Protein AF-W2NB61-F1 (afdb_monomer)

Secondary structure (DSSP, 8-state):
-EE-TTS-EEE-SEETTEETTT--TTHHHHHHHHHHHHHHHHHHHHHHHH-------PPPPP--GGGS-EE-GGG-STT--EEEEEE-SSEEEEEETT-PEEEEETT----TT------S-EES-S----SS-SS-TTGGGEEEEEEEE-SS-EEEEEEEEHHHHHHHHHHHHHHHHTTTT-SS--SEEEEETTEEEEE-HHHHHHH-HHHHHHHHHHHHHHHHHHTTSSPPPSSEEEE-TTS-HHHHHHHHHHHHHS-------TTHHHHHHHHHHHHHHTT-HHHHHHHHHHHHHHHHHTT-HHHHHHHTTS--THHHHHHHHTTS----HHHHHHHHTT--TT--EEEEETTEEEEE-HHHHHHH-HHHHHHHHHHHHHHHHH-----EEEEE-S-HHHHHHHHHHHHH---GGGG--S-TT-HHHHHHHHHHHHHHHHHTT-HHHHHHHHHHPPP-TTTHHHHHHHHHHTT-HHHHHHHHHHHHHSHHHHHH-HHHHHHHHHH-HHHHHHHHHHHHHHHHHHHHHHHHHHHHHHHHHHHHHHHHHHHHHHHHH----HHHHHHHHHHHHHHHHHHHS---S-SSHHHHHHHHHHHHHHHHHTT--

Mean predicted aligned error: 14.13 Å

Sequence (609 aa):
MGLSVDGQVWTWGACGGAVLGHGLYGSQKNALLAETILQRHQRLLSQRKKSSMASSSCPRLPQLKWMTPQRIPCFATPDMRICWVSAGAQHAAAISDTGDLYMWGEGYADDSDSLVLSSLPKLVNSGQVGTNAGASADIGTHSVEHVVCGGRQTIALTSGSFLARSMAKLHRDSIAQEEKNGIASADLILVVSGQRLPAHKLLLAQRSPVLRELILNEEQQQQHRLAATESVSETMELLLPTLRVDVARLVLEFIYTDSFALEVSKSSYYLIHDVLRAAKLYKLPSLVLLCRERLFSSSSLFGASKIAEDEMSDSNSEDDDEMETLSGSTRTLNDDMKFALSDEVWADIVLIAEGRSIPVHRCMLIARSEYFRAVLAFHRLAESANNERKMAVVNVEDSYAAIVRVLRFIYYDQVALQQLKRNEETDADVSDQLLEDLVAADKYGLERMKRLCEHAIALNTANCLEVLIVAELVHAAHLKQVAMRYIQTNLSDVTARREEFQRFQEDFPQLLEELYTSLRDASRDEYLLREWHTEVGTSLAAQREEQELQWGKKSDTATFPWVPLSLTVAFGTMYLSMMHAQEHEFSAVPATNLVAIAAIGGAIMMGYL

Structure (mmCIF, N/CA/C/O backbone):
data_AF-W2NB61-F1
#
_entry.id   AF-W2NB61-F1
#
loop_
_atom_site.group_PDB
_atom_site.id
_atom_site.type_symbol
_atom_site.label_atom_id
_atom_site.label_alt_id
_atom_site.label_comp_id
_atom_site.label_asym_id
_atom_site.label_entity_id
_atom_site.label_seq_id
_atom_site.pdbx_PDB_ins_code
_atom_site.Cartn_x
_atom_site.Cartn_y
_atom_site.Cartn_z
_atom_site.occupancy
_atom_site.B_iso_or_equiv
_atom_site.auth_seq_id
_atom_site.auth_comp_id
_atom_site.auth_asym_id
_atom_site.auth_atom_id
_atom_site.pdbx_PDB_model_num
ATOM 1 N N . MET A 1 1 ? -13.367 -11.275 15.649 1.00 84.62 1 MET A N 1
ATOM 2 C CA . MET A 1 1 ? -13.174 -10.603 14.347 1.00 84.62 1 MET A CA 1
ATOM 3 C C . MET A 1 1 ? -13.560 -11.574 13.252 1.00 84.62 1 MET A C 1
ATOM 5 O O . MET A 1 1 ? -13.334 -12.764 13.425 1.00 84.62 1 MET A O 1
ATOM 9 N N . GLY A 1 2 ? -14.135 -11.084 12.163 1.00 87.44 2 GLY A N 1
ATOM 10 C CA . GLY A 1 2 ? -14.436 -11.853 10.963 1.00 87.44 2 GLY A CA 1
ATOM 11 C C . GLY A 1 2 ? -13.931 -11.107 9.734 1.00 87.44 2 GLY A C 1
ATOM 12 O O . GLY A 1 2 ? -13.981 -9.880 9.700 1.00 87.44 2 GLY A O 1
ATOM 13 N N . LEU A 1 3 ? -13.440 -11.852 8.750 1.00 92.25 3 LEU A N 1
ATOM 14 C CA . LEU A 1 3 ? -13.051 -11.334 7.445 1.00 92.25 3 LEU A CA 1
ATOM 15 C C . LEU A 1 3 ? -14.032 -11.875 6.409 1.00 92.25 3 LEU A C 1
ATOM 17 O O . LEU A 1 3 ? -14.249 -13.084 6.330 1.00 92.25 3 LEU A O 1
ATOM 21 N N . SER A 1 4 ? -14.647 -10.978 5.652 1.00 90.88 4 SER A N 1
ATOM 22 C CA . SER A 1 4 ? -15.539 -11.336 4.555 1.00 90.88 4 SER A CA 1
ATOM 23 C C . SER A 1 4 ? -14.752 -11.530 3.250 1.00 90.88 4 SER A C 1
ATOM 25 O O . SER A 1 4 ? -13.624 -11.062 3.113 1.00 90.88 4 SER A O 1
ATOM 27 N N . VAL A 1 5 ? -15.332 -12.246 2.281 1.00 88.62 5 VAL A N 1
ATOM 28 C CA . VAL A 1 5 ? -14.679 -12.603 1.000 1.00 88.62 5 VAL A CA 1
ATOM 29 C C . VAL A 1 5 ? -14.356 -11.364 0.151 1.00 88.62 5 VAL A C 1
ATOM 31 O O . VAL A 1 5 ? -13.347 -11.325 -0.560 1.00 88.62 5 VAL A O 1
ATOM 34 N N . ASP A 1 6 ? -15.181 -10.327 0.277 1.00 87.50 6 ASP A N 1
ATOM 35 C CA . ASP A 1 6 ? -14.989 -8.989 -0.294 1.00 87.50 6 ASP A CA 1
ATOM 36 C C . ASP A 1 6 ? -13.884 -8.176 0.411 1.00 87.50 6 ASP A C 1
ATOM 38 O O . ASP A 1 6 ? -13.593 -7.058 0.005 1.00 87.50 6 ASP A O 1
ATOM 42 N N . GLY A 1 7 ? -13.230 -8.738 1.432 1.00 88.69 7 GLY A N 1
ATOM 43 C CA . GLY A 1 7 ? -12.135 -8.114 2.176 1.00 88.69 7 GLY A CA 1
ATOM 44 C C . GLY A 1 7 ? -12.583 -7.125 3.248 1.00 88.69 7 GLY A C 1
ATOM 45 O O . GLY A 1 7 ? -11.777 -6.329 3.725 1.00 88.69 7 GLY A O 1
ATOM 46 N N . GLN A 1 8 ? -13.856 -7.173 3.644 1.00 89.94 8 GLN A N 1
ATOM 47 C CA . GLN A 1 8 ? -14.393 -6.345 4.719 1.00 89.94 8 GLN A CA 1
ATOM 48 C C . GLN A 1 8 ? -14.149 -6.974 6.092 1.00 89.94 8 GLN A C 1
ATOM 50 O O . GLN A 1 8 ? -14.420 -8.160 6.309 1.00 89.94 8 GLN A O 1
ATOM 55 N N . VAL A 1 9 ? -13.675 -6.164 7.043 1.00 89.81 9 VAL A N 1
ATOM 56 C CA . VAL A 1 9 ? -13.394 -6.608 8.414 1.00 89.81 9 VAL A CA 1
ATOM 57 C C . VAL A 1 9 ? -14.554 -6.264 9.331 1.00 89.81 9 VAL A C 1
ATOM 59 O O . VAL A 1 9 ? -14.948 -5.106 9.471 1.00 89.81 9 VAL A O 1
ATOM 62 N N . TRP A 1 10 ? -15.059 -7.294 9.997 1.00 87.81 10 TRP A N 1
ATOM 63 C CA . TRP A 1 10 ? -16.126 -7.206 10.977 1.00 87.81 10 TRP A CA 1
ATOM 64 C C . TRP A 1 10 ? -15.586 -7.477 12.372 1.00 87.81 10 TRP A C 1
ATOM 66 O O . TRP A 1 10 ? -14.897 -8.474 12.619 1.00 87.81 10 TRP A O 1
ATOM 76 N N . THR A 1 11 ? -15.926 -6.622 13.321 1.00 83.56 11 THR A N 1
ATOM 77 C CA . THR A 1 11 ? -15.504 -6.756 14.709 1.00 83.56 11 THR A CA 1
ATOM 78 C C . THR A 1 11 ? -16.698 -6.651 15.645 1.00 83.56 11 THR A C 1
ATOM 80 O O . THR A 1 11 ? -17.729 -6.060 15.340 1.00 83.56 11 THR A O 1
ATOM 83 N N . TRP A 1 12 ? -16.599 -7.372 16.757 1.00 79.00 12 TRP A N 1
ATOM 84 C CA . TRP A 1 12 ? -17.562 -7.375 17.851 1.00 79.00 12 TRP A CA 1
ATOM 85 C C . TRP A 1 12 ? -16.820 -7.796 19.117 1.00 79.00 12 TRP A C 1
ATOM 87 O O . TRP A 1 12 ? -15.825 -8.527 19.053 1.00 79.00 12 TRP A O 1
ATOM 97 N N . GLY A 1 13 ? -17.305 -7.339 20.263 1.00 70.81 13 GLY A N 1
ATOM 98 C CA . GLY A 1 13 ? -16.654 -7.517 21.553 1.00 70.81 13 GLY A CA 1
ATOM 99 C C . GLY A 1 13 ? -15.517 -6.524 21.799 1.00 70.81 13 GLY A C 1
ATOM 100 O O . GLY A 1 13 ? -15.386 -5.495 21.134 1.00 70.81 13 GLY A O 1
ATOM 101 N N . ALA A 1 14 ? -14.696 -6.844 22.794 1.00 63.12 14 ALA A N 1
ATOM 102 C CA . ALA A 1 14 ? -13.534 -6.063 23.196 1.00 63.12 14 ALA A CA 1
ATOM 103 C C . ALA A 1 14 ? -12.275 -6.945 23.199 1.00 63.12 14 ALA A C 1
ATOM 105 O O . ALA A 1 14 ? -12.365 -8.157 23.391 1.00 63.12 14 ALA A O 1
ATOM 106 N N . CYS A 1 15 ? -11.113 -6.329 22.995 1.00 57.81 15 CYS A N 1
ATOM 107 C CA . CYS A 1 15 ? -9.788 -6.950 23.041 1.00 57.81 15 CYS A CA 1
ATOM 108 C C . CYS A 1 15 ? -8.864 -6.042 23.860 1.00 57.81 15 CYS A C 1
ATOM 110 O O . CYS A 1 15 ? -8.758 -4.862 23.533 1.00 57.81 15 CYS A O 1
ATOM 112 N N . GLY A 1 16 ? -8.252 -6.548 24.938 1.00 50.03 16 GLY A N 1
ATOM 113 C CA . GLY A 1 16 ? -7.349 -5.758 25.794 1.00 50.03 16 GLY A CA 1
ATOM 114 C C . GLY A 1 16 ? -7.936 -4.442 26.311 1.00 50.03 16 GLY A C 1
ATOM 115 O O . GLY A 1 16 ? -7.275 -3.413 26.271 1.00 50.03 16 GLY A O 1
ATOM 116 N N . GLY A 1 17 ? -9.216 -4.409 26.692 1.00 49.44 17 GLY A N 1
ATOM 117 C CA . GLY A 1 17 ? -9.818 -3.149 27.133 1.00 49.44 17 GLY A CA 1
ATOM 118 C C . GLY A 1 17 ? -10.085 -2.136 25.999 1.00 49.44 17 GLY A C 1
ATOM 119 O O . GLY A 1 17 ? -10.323 -0.958 26.268 1.00 49.44 17 GLY A O 1
ATOM 120 N N . ALA A 1 18 ? -10.078 -2.554 24.730 1.00 54.09 18 ALA A N 1
ATOM 121 C CA . ALA A 1 18 ? -10.459 -1.701 23.611 1.00 54.09 18 ALA A CA 1
ATOM 122 C C . ALA A 1 18 ? -11.558 -2.314 22.744 1.00 54.09 18 ALA A C 1
ATOM 124 O O . ALA A 1 18 ? -11.559 -3.512 22.454 1.00 54.09 18 ALA A O 1
ATOM 125 N N . VAL A 1 19 ? -12.499 -1.476 22.300 1.00 58.62 19 VAL A N 1
ATOM 126 C CA . VAL A 1 19 ? -13.457 -1.880 21.268 1.00 58.62 19 VAL A CA 1
ATOM 127 C C . VAL A 1 19 ? -12.699 -1.972 19.948 1.00 58.62 19 VAL A C 1
ATOM 129 O O . VAL A 1 19 ? -12.140 -0.983 19.475 1.00 58.62 19 VAL A O 1
ATOM 132 N N . LEU A 1 20 ? -12.654 -3.181 19.390 1.00 65.38 20 LEU A N 1
ATOM 133 C CA . LEU A 1 20 ? -11.864 -3.538 18.213 1.00 65.38 20 LEU A CA 1
ATOM 134 C C . LEU A 1 20 ? -12.206 -2.649 17.008 1.00 65.38 20 LEU A C 1
ATOM 136 O O . LEU A 1 20 ? -13.223 -2.867 16.356 1.00 65.38 20 LEU A O 1
ATOM 140 N N . GLY A 1 21 ? -11.342 -1.686 16.690 1.00 58.22 21 GLY A N 1
ATOM 141 C CA . GLY A 1 21 ? -11.383 -0.941 15.430 1.00 58.22 21 GLY A CA 1
ATOM 142 C C . GLY A 1 21 ? -12.519 0.079 15.281 1.00 58.22 21 GLY A C 1
ATOM 143 O O . GLY A 1 21 ? -12.702 0.595 14.186 1.00 58.22 21 GLY A O 1
ATOM 144 N N . HIS A 1 22 ? -13.283 0.381 16.340 1.00 63.50 22 HIS A N 1
ATOM 145 C CA . HIS A 1 22 ? -14.435 1.302 16.262 1.00 63.50 22 HIS A CA 1
ATOM 146 C C . HIS A 1 22 ? -14.226 2.656 16.934 1.00 63.50 22 HIS A C 1
ATOM 148 O O . HIS A 1 22 ? -15.145 3.469 16.951 1.00 63.50 22 HIS A O 1
ATOM 154 N N . GLY A 1 23 ? -13.060 2.913 17.529 1.00 55.88 23 GLY A N 1
ATOM 155 C CA . GLY A 1 23 ? -12.750 4.270 17.982 1.00 55.88 23 GLY A CA 1
ATOM 156 C C . GLY A 1 23 ? -13.602 4.821 19.138 1.00 55.88 23 GLY A C 1
ATOM 157 O O . GLY A 1 23 ? -13.436 5.993 19.456 1.00 55.88 23 GLY A O 1
ATOM 158 N N . LEU A 1 24 ? -14.480 4.026 19.777 1.00 54.78 24 LEU A N 1
ATOM 159 C CA . LEU A 1 24 ? -15.458 4.528 20.758 1.00 54.78 24 LEU A CA 1
ATOM 160 C C . LEU A 1 24 ? -14.794 5.324 21.898 1.00 54.78 24 LEU A C 1
ATOM 162 O O . LEU A 1 24 ? -13.832 4.867 22.526 1.00 54.78 24 LEU A O 1
ATOM 166 N N . TYR A 1 25 ? -15.331 6.516 22.173 1.00 48.00 25 TYR A N 1
ATOM 167 C CA . TYR A 1 25 ? -14.887 7.390 23.260 1.00 48.00 25 TYR A CA 1
ATOM 168 C C . TYR A 1 25 ? -14.964 6.663 24.611 1.00 48.00 25 TYR A C 1
ATOM 170 O O . TYR A 1 25 ? -15.871 5.868 24.854 1.00 48.00 25 TYR A O 1
ATOM 178 N N . GLY A 1 26 ? -13.962 6.860 25.473 1.00 50.72 26 GLY A N 1
ATOM 179 C CA . GLY A 1 26 ? -13.881 6.159 26.757 1.00 50.72 26 GLY A CA 1
ATOM 180 C C . GLY A 1 26 ? -13.599 4.654 26.659 1.00 50.72 26 GLY A C 1
ATOM 181 O O . GLY A 1 26 ? -13.671 3.989 27.682 1.00 50.72 26 GLY A O 1
ATOM 182 N N . SER A 1 27 ? -13.247 4.116 25.481 1.00 50.53 27 SER A N 1
ATOM 183 C CA . SER A 1 27 ? -12.938 2.701 25.189 1.00 50.53 27 SER A CA 1
ATOM 184 C C . SER A 1 27 ? -12.289 1.918 26.338 1.00 50.53 27 SER A C 1
ATOM 186 O O . SER A 1 27 ? -12.769 0.840 26.653 1.00 50.53 27 SER A O 1
ATOM 188 N N . GLN A 1 28 ? -11.256 2.459 26.998 1.00 48.44 28 GLN A N 1
ATOM 189 C CA . GLN A 1 28 ? -10.609 1.795 28.142 1.00 48.44 28 GLN A CA 1
ATOM 190 C C . GLN A 1 28 ? -11.542 1.655 29.338 1.00 48.44 28 GLN A C 1
ATOM 192 O O . GLN A 1 28 ? -11.703 0.565 29.874 1.00 48.44 28 GLN A O 1
ATOM 197 N N . LYS A 1 29 ? -12.195 2.758 29.732 1.00 53.00 29 LYS A N 1
ATOM 198 C CA . LYS A 1 29 ? -13.201 2.763 30.795 1.00 53.00 29 LYS A CA 1
ATOM 199 C C . LYS A 1 29 ? -14.361 1.865 30.405 1.00 53.00 29 LYS A C 1
ATOM 201 O O . LYS A 1 29 ? -14.754 1.048 31.215 1.00 53.00 29 LYS A O 1
ATOM 206 N N . ASN A 1 30 ? -14.853 1.951 29.174 1.00 52.34 30 ASN A N 1
ATOM 207 C CA . ASN A 1 30 ? -15.994 1.182 28.691 1.00 52.34 30 ASN A CA 1
ATOM 208 C C . ASN A 1 30 ? -15.698 -0.308 28.569 1.00 52.34 30 ASN A C 1
ATOM 210 O O . ASN A 1 30 ? -16.596 -1.102 28.813 1.00 52.34 30 ASN A O 1
ATOM 214 N N . ALA A 1 31 ? -14.472 -0.706 28.242 1.00 53.03 31 ALA A N 1
ATOM 215 C CA . ALA A 1 31 ? -14.098 -2.106 28.127 1.00 53.03 31 ALA A CA 1
ATOM 216 C C . ALA A 1 31 ? -13.667 -2.715 29.467 1.00 53.03 31 ALA A C 1
ATOM 218 O O . ALA A 1 31 ? -14.057 -3.842 29.741 1.00 53.03 31 ALA A O 1
ATOM 219 N N . LEU A 1 32 ? -12.962 -1.973 30.335 1.00 55.22 32 LEU A N 1
ATOM 220 C CA . LEU A 1 32 ? -12.794 -2.358 31.742 1.00 55.22 32 LEU A CA 1
ATOM 221 C C . LEU A 1 32 ? -14.160 -2.485 32.404 1.00 55.22 32 LEU A C 1
ATOM 223 O O . LEU A 1 32 ? -14.432 -3.491 33.053 1.00 55.22 32 LEU A O 1
ATOM 227 N N . LEU A 1 33 ? -15.050 -1.510 32.194 1.00 56.81 33 LEU A N 1
ATOM 228 C CA . LEU A 1 33 ? -16.418 -1.589 32.674 1.00 56.81 33 LEU A CA 1
ATOM 229 C C . LEU A 1 33 ? -17.102 -2.801 32.047 1.00 56.81 33 LEU A C 1
ATOM 231 O O . LEU A 1 33 ? -17.606 -3.608 32.805 1.00 56.81 33 LEU A O 1
ATOM 235 N N . ALA A 1 34 ? -17.048 -3.009 30.729 1.00 58.28 34 ALA A N 1
ATOM 236 C CA . ALA A 1 34 ? -17.656 -4.156 30.048 1.00 58.28 34 ALA A CA 1
ATOM 237 C C . ALA A 1 34 ? -17.149 -5.506 30.571 1.00 58.28 34 ALA A C 1
ATOM 239 O O . ALA A 1 34 ? -17.954 -6.403 30.794 1.00 58.28 34 ALA A O 1
ATOM 240 N N . GLU A 1 35 ? -15.849 -5.664 30.813 1.00 62.19 35 GLU A N 1
ATOM 241 C CA . GLU A 1 35 ? -15.276 -6.878 31.390 1.00 62.19 35 GLU A CA 1
ATOM 242 C C . GLU A 1 35 ? -15.767 -7.075 32.827 1.00 62.19 35 GLU A C 1
ATOM 244 O O . GLU A 1 35 ? -16.295 -8.134 33.172 1.00 62.19 35 GLU A O 1
ATOM 249 N N . THR A 1 36 ? -15.693 -6.026 33.651 1.00 60.91 36 THR A N 1
ATOM 250 C CA . THR A 1 36 ? -16.212 -6.050 35.027 1.00 60.91 36 THR A CA 1
ATOM 251 C C . THR A 1 36 ? -17.712 -6.376 35.044 1.00 60.91 36 THR A C 1
ATOM 253 O O . THR A 1 36 ? -18.198 -7.114 35.902 1.00 60.91 36 THR A O 1
ATOM 256 N N . ILE A 1 37 ? -18.449 -5.852 34.068 1.00 62.59 37 ILE A N 1
ATOM 257 C CA . ILE A 1 37 ? -19.883 -6.023 33.837 1.00 62.59 37 ILE A CA 1
ATOM 258 C C . ILE A 1 37 ? -20.201 -7.460 33.411 1.00 62.59 37 ILE A C 1
ATOM 260 O O . ILE A 1 37 ? -21.098 -8.074 33.989 1.00 62.59 37 ILE A O 1
ATOM 264 N N . LEU A 1 38 ? -19.454 -8.029 32.463 1.00 66.25 38 LEU A N 1
ATOM 265 C CA . LEU A 1 38 ? -19.620 -9.404 31.989 1.00 66.25 38 LEU A CA 1
ATOM 266 C C . LEU A 1 38 ? -19.306 -10.405 33.099 1.00 66.25 38 LEU A C 1
ATOM 268 O O . LEU A 1 38 ? -20.095 -11.321 33.336 1.00 66.25 38 LEU A O 1
ATOM 272 N N . GLN A 1 39 ? -18.217 -10.194 33.841 1.00 68.25 39 GLN A N 1
ATOM 273 C CA . GLN A 1 39 ? -17.879 -11.016 35.002 1.00 68.25 39 GLN A CA 1
ATOM 274 C C . GLN A 1 39 ? -18.979 -10.947 36.077 1.00 68.25 39 GLN A C 1
ATOM 276 O O . GLN A 1 39 ? -19.363 -11.974 36.644 1.00 68.25 39 GLN A O 1
ATOM 281 N N . ARG A 1 40 ? -19.540 -9.758 36.351 1.00 66.00 40 ARG A N 1
ATOM 282 C CA . ARG A 1 40 ? -20.664 -9.591 37.295 1.00 66.00 40 ARG A CA 1
ATOM 283 C C . ARG A 1 40 ? -21.944 -10.269 36.803 1.00 66.00 40 ARG A C 1
ATOM 285 O O . ARG A 1 40 ? -22.595 -10.957 37.587 1.00 66.00 40 ARG A O 1
ATOM 292 N N . HIS A 1 41 ? -22.278 -10.147 35.520 1.00 68.19 41 HIS A N 1
ATOM 293 C CA . HIS A 1 41 ? -23.438 -10.815 34.928 1.00 68.19 41 HIS A CA 1
ATOM 294 C C . HIS A 1 41 ? -23.300 -12.346 34.968 1.00 68.19 41 HIS A C 1
ATOM 296 O O . HIS A 1 41 ? -24.236 -13.049 35.347 1.00 68.19 41 HIS A O 1
ATOM 302 N N . GLN A 1 42 ? -22.112 -12.879 34.669 1.00 70.81 42 GLN A N 1
ATOM 303 C CA . GLN A 1 42 ? -21.821 -14.308 34.805 1.00 70.81 42 GLN A CA 1
ATOM 304 C C . GLN A 1 42 ? -21.986 -14.794 36.251 1.00 70.81 42 GLN A C 1
ATOM 306 O O . GLN A 1 42 ? -22.569 -15.858 36.476 1.00 70.81 42 GLN A O 1
ATOM 311 N N . ARG A 1 43 ? -21.548 -14.004 37.245 1.00 68.25 43 ARG A N 1
ATOM 312 C CA . ARG A 1 43 ? -21.792 -14.317 38.664 1.00 68.25 43 ARG A CA 1
ATOM 313 C C . ARG A 1 43 ? -23.287 -14.372 38.977 1.00 68.25 43 ARG A C 1
ATOM 315 O O . ARG A 1 43 ? -23.712 -15.357 39.578 1.00 68.25 43 ARG A O 1
ATOM 322 N N . LEU A 1 44 ? -24.085 -13.409 38.510 1.00 65.31 44 LEU A N 1
ATOM 323 C CA . LEU A 1 44 ? -25.546 -13.411 38.684 1.00 65.31 44 LEU A CA 1
ATOM 324 C C . LEU A 1 44 ? -26.205 -14.654 38.064 1.00 65.31 44 LEU A C 1
ATOM 326 O O . LEU A 1 44 ? -27.002 -15.329 38.718 1.00 65.31 44 LEU A O 1
ATOM 330 N N . LEU A 1 45 ? -25.824 -15.022 36.836 1.00 68.50 45 LEU A N 1
ATOM 331 C CA . LEU A 1 45 ? -26.311 -16.245 36.187 1.00 68.50 45 LEU A CA 1
ATOM 332 C C . LEU A 1 45 ? -25.926 -17.510 36.972 1.00 68.50 45 LEU A C 1
ATOM 334 O O . LEU A 1 45 ? -26.729 -18.438 37.086 1.00 68.50 45 LEU A O 1
ATOM 338 N N . SER A 1 46 ? -24.715 -17.550 37.537 1.00 69.75 46 SER A N 1
ATOM 339 C CA . SER A 1 46 ? -24.248 -18.678 38.350 1.00 69.75 46 SER A CA 1
ATOM 340 C C . SER A 1 46 ? -24.982 -18.789 39.694 1.00 69.75 46 SER A C 1
ATOM 342 O O . SER A 1 46 ? -25.298 -19.897 40.126 1.00 69.75 46 SER A O 1
ATOM 344 N N . GLN A 1 47 ? -25.307 -17.660 40.332 1.00 65.81 47 GLN A N 1
ATOM 345 C CA . GLN A 1 47 ? -26.058 -17.613 41.590 1.00 65.81 47 GLN A CA 1
ATOM 346 C C . GLN A 1 47 ? -27.515 -18.032 41.381 1.00 65.81 47 GLN A C 1
ATOM 348 O O . GLN A 1 47 ? -28.025 -18.837 42.156 1.00 65.81 47 GLN A O 1
ATOM 353 N N . ARG A 1 48 ? -28.139 -17.617 40.270 1.00 64.75 48 ARG A N 1
ATOM 354 C CA . ARG A 1 48 ? -29.483 -18.067 39.877 1.00 64.75 48 ARG A CA 1
ATOM 355 C C . ARG A 1 48 ? -29.578 -19.584 39.707 1.00 64.75 48 ARG A C 1
ATOM 357 O O . ARG A 1 48 ? -30.593 -20.168 40.059 1.00 64.75 48 ARG A O 1
ATOM 364 N N . LYS A 1 49 ? -28.534 -20.240 39.184 1.00 61.25 49 LYS A N 1
ATOM 365 C CA . LYS A 1 49 ? -28.503 -21.714 39.091 1.00 61.25 49 LYS A CA 1
ATOM 366 C C . LYS A 1 49 ? -28.454 -22.394 40.466 1.00 61.25 49 LYS A C 1
ATOM 368 O O . LYS A 1 49 ? -28.848 -23.549 40.565 1.00 61.25 49 LYS A O 1
ATOM 373 N N . LYS A 1 50 ? -27.964 -21.704 41.503 1.00 61.97 50 LYS A N 1
ATOM 374 C CA . LYS A 1 50 ? -27.849 -22.229 42.874 1.00 61.97 50 LYS A CA 1
ATOM 375 C C . LYS A 1 50 ? -29.077 -21.925 43.739 1.00 61.97 50 LYS A C 1
ATOM 377 O O . LYS A 1 50 ? -29.359 -22.697 44.649 1.00 61.97 50 LYS A O 1
ATOM 382 N N . SER A 1 51 ? -29.811 -20.843 43.475 1.00 56.03 51 SER A N 1
ATOM 383 C CA . SER A 1 51 ? -31.029 -20.495 44.215 1.00 56.03 51 SER A CA 1
ATOM 384 C C . SER A 1 51 ? -32.288 -20.966 43.478 1.00 56.03 51 SER A C 1
ATOM 386 O O . SER A 1 51 ? -32.611 -20.453 42.412 1.00 56.03 51 SER A O 1
ATOM 388 N N . SER A 1 52 ? -33.069 -21.875 44.074 1.00 50.31 52 SER A N 1
ATOM 389 C CA . SER A 1 52 ? -34.401 -22.248 43.554 1.00 50.31 52 SER A CA 1
ATOM 390 C C . SER A 1 52 ? -35.451 -21.126 43.686 1.00 50.31 52 SER A C 1
ATOM 392 O O . SER A 1 52 ? -36.594 -21.288 43.263 1.00 50.31 52 SER A O 1
ATOM 394 N N . MET A 1 53 ? -35.074 -19.977 44.258 1.00 50.34 53 MET A N 1
ATOM 395 C CA . MET A 1 53 ? -35.902 -18.777 44.371 1.00 50.34 53 MET A CA 1
ATOM 396 C C . MET A 1 53 ? -35.845 -17.975 43.065 1.00 50.34 53 MET A C 1
ATOM 398 O O . MET A 1 53 ? -34.825 -17.388 42.711 1.00 50.34 53 MET A O 1
ATOM 402 N N . ALA A 1 54 ? -36.955 -17.981 42.334 1.00 49.22 54 ALA A N 1
ATOM 403 C CA . ALA A 1 54 ? -37.080 -17.453 40.980 1.00 49.22 54 ALA A CA 1
ATOM 404 C C . ALA A 1 54 ? -37.625 -16.008 40.895 1.00 49.22 54 ALA A C 1
ATOM 406 O O . ALA A 1 54 ? -38.194 -15.656 39.865 1.00 49.22 54 ALA A O 1
ATOM 407 N N . SER A 1 55 ? -37.498 -15.166 41.929 1.00 51.12 55 SER A N 1
ATOM 408 C CA . SER A 1 55 ? -38.244 -13.891 41.981 1.00 51.12 55 SER A CA 1
ATOM 409 C C . SER A 1 55 ? -37.467 -12.602 41.686 1.00 51.12 55 SER A C 1
ATOM 411 O O . SER A 1 55 ? -38.114 -11.613 41.359 1.00 51.12 55 SER A O 1
ATOM 413 N N . SER A 1 56 ? -36.130 -12.556 41.725 1.00 56.03 56 SER A N 1
ATOM 414 C CA . SER A 1 56 ? -35.406 -11.317 41.382 1.00 56.03 56 SER A CA 1
ATOM 415 C C . SER A 1 56 ? -35.057 -11.282 39.888 1.00 56.03 56 SER A C 1
ATOM 417 O O . SER A 1 56 ? -34.208 -12.053 39.424 1.00 56.03 56 SER A O 1
ATOM 419 N N . SER A 1 57 ? -35.697 -10.402 39.114 1.00 59.19 57 SER A N 1
ATOM 420 C CA . SER A 1 57 ? -35.351 -10.172 37.709 1.00 59.19 57 SER A CA 1
ATOM 421 C C . SER A 1 57 ? -33.946 -9.574 37.604 1.00 59.19 57 SER A C 1
ATOM 423 O O . SER A 1 57 ? -33.731 -8.429 37.987 1.00 59.19 57 SER A O 1
ATOM 425 N N . CYS A 1 58 ? -32.983 -10.336 37.082 1.00 60.91 58 CYS A N 1
ATOM 426 C CA . CYS A 1 58 ? -31.684 -9.778 36.710 1.00 60.91 58 CYS A CA 1
ATOM 427 C C . CYS A 1 58 ? -31.892 -8.754 35.580 1.00 60.91 58 CYS A C 1
ATOM 429 O O . CYS A 1 58 ? -32.497 -9.127 34.565 1.00 60.91 58 CYS A O 1
ATOM 431 N N . PRO A 1 59 ? -31.367 -7.523 35.705 1.00 67.94 59 PRO A N 1
ATOM 432 C CA . PRO A 1 59 ? -31.383 -6.540 34.627 1.00 67.94 59 PRO A CA 1
ATOM 433 C C . PRO A 1 59 ? -30.808 -7.140 33.342 1.00 67.94 59 PRO A C 1
ATOM 435 O O . PRO A 1 59 ? -29.736 -7.760 33.363 1.00 67.94 59 PRO A O 1
ATOM 438 N N . ARG A 1 60 ? -31.517 -6.997 32.216 1.00 73.25 60 ARG A N 1
ATOM 439 C CA . ARG A 1 60 ? -31.013 -7.456 30.912 1.00 73.25 60 ARG A CA 1
ATOM 440 C C . ARG A 1 60 ? -29.907 -6.515 30.457 1.00 73.25 60 ARG A C 1
ATOM 442 O O . ARG A 1 60 ? -30.080 -5.306 30.517 1.00 73.25 60 ARG A O 1
ATOM 449 N N . LEU A 1 61 ? -28.788 -7.075 30.003 1.00 71.75 61 LEU A N 1
ATOM 450 C CA . LEU A 1 61 ? -27.691 -6.287 29.447 1.00 71.75 61 LEU A CA 1
ATOM 451 C C . LEU A 1 61 ? -28.212 -5.482 28.235 1.00 71.75 61 LEU A C 1
ATOM 453 O O . LEU A 1 61 ? -28.836 -6.094 27.357 1.00 71.75 61 LEU A O 1
ATOM 457 N N . PRO A 1 62 ? -28.003 -4.152 28.173 1.00 73.81 62 PRO A N 1
ATOM 458 C CA . PRO A 1 62 ? -28.389 -3.363 27.012 1.00 73.81 62 PRO A CA 1
ATOM 459 C C . PRO A 1 62 ? -27.646 -3.867 25.774 1.00 73.81 62 PRO A C 1
ATOM 461 O O . PRO A 1 62 ? -26.493 -4.292 25.854 1.00 73.81 62 PRO A O 1
ATOM 464 N N . GLN A 1 63 ? -28.305 -3.826 24.617 1.00 75.25 63 GLN A N 1
ATOM 465 C CA . GLN A 1 63 ? -27.642 -4.130 23.352 1.00 75.25 63 GLN A CA 1
ATOM 466 C C . GLN A 1 63 ? -26.778 -2.938 22.942 1.00 75.25 63 GLN A C 1
ATOM 468 O O . GLN A 1 63 ? -27.266 -1.978 22.351 1.00 75.25 63 GLN A O 1
ATOM 473 N N . LEU A 1 64 ? -25.499 -3.000 23.301 1.00 73.12 64 LEU A N 1
ATOM 474 C CA . LEU A 1 64 ? -24.505 -1.991 22.942 1.00 73.12 64 LEU A CA 1
ATOM 475 C C . LEU A 1 64 ? -23.991 -2.252 21.525 1.00 73.12 64 LEU A C 1
ATOM 477 O O . LEU A 1 64 ? -23.869 -3.410 21.114 1.00 73.12 64 LEU A O 1
ATOM 481 N N . LYS A 1 65 ? -23.641 -1.195 20.782 1.00 70.81 65 LYS A N 1
ATOM 482 C CA . LYS A 1 65 ? -23.224 -1.315 19.372 1.00 70.81 65 LYS A CA 1
ATOM 483 C C . LYS A 1 65 ? -22.070 -2.302 19.182 1.00 70.81 65 LYS A C 1
ATOM 485 O O . LYS A 1 65 ? -22.133 -3.166 18.309 1.00 70.81 65 LYS A O 1
ATOM 490 N N . TRP A 1 66 ? -21.069 -2.244 20.060 1.00 70.25 66 TRP A N 1
ATOM 491 C CA . TRP A 1 66 ? -19.888 -3.112 20.015 1.00 70.25 66 TRP A CA 1
ATOM 492 C C . TRP A 1 66 ? -20.171 -4.589 20.328 1.00 70.25 66 TRP A C 1
ATOM 494 O O . TRP A 1 66 ? -19.313 -5.432 20.084 1.00 70.25 66 TRP A O 1
ATOM 504 N N . MET A 1 67 ? -21.346 -4.943 20.858 1.00 73.19 67 MET A N 1
ATOM 505 C CA . MET A 1 67 ? -21.726 -6.345 21.093 1.00 73.19 67 MET A CA 1
ATOM 506 C C . MET A 1 67 ? -22.234 -7.045 19.829 1.00 73.19 67 MET A C 1
ATOM 508 O O . MET A 1 67 ? -22.328 -8.271 19.796 1.00 73.19 67 MET A O 1
ATOM 512 N N . THR A 1 68 ? -22.577 -6.272 18.802 1.00 78.38 68 THR A N 1
ATOM 513 C CA . THR A 1 68 ? -23.025 -6.783 17.506 1.00 78.38 68 THR A CA 1
ATOM 514 C C . THR A 1 68 ? -21.890 -6.716 16.490 1.00 78.38 68 THR A C 1
ATOM 516 O O . THR A 1 68 ? -21.017 -5.862 16.636 1.00 78.38 68 THR A O 1
ATOM 519 N N . PRO A 1 69 ? -21.870 -7.590 15.467 1.00 85.19 69 PRO A N 1
ATOM 520 C CA . PRO A 1 69 ? -20.936 -7.458 14.357 1.00 85.19 69 PRO A CA 1
ATOM 521 C C . PRO A 1 69 ? -21.088 -6.096 13.680 1.00 85.19 69 PRO A C 1
ATOM 523 O O . PRO A 1 69 ? -22.160 -5.759 13.183 1.00 85.19 69 PRO A O 1
ATOM 526 N N . GLN A 1 70 ? -20.005 -5.331 13.653 1.00 82.94 70 GLN A N 1
ATOM 527 C CA . GLN A 1 70 ? -19.923 -4.020 13.022 1.00 82.94 70 GLN A CA 1
ATOM 528 C C . GLN A 1 70 ? -18.727 -4.008 12.066 1.00 82.94 70 GLN A C 1
ATOM 530 O O . GLN A 1 70 ? -17.719 -4.671 12.311 1.00 82.94 70 GLN A O 1
ATOM 535 N N . ARG A 1 71 ? -18.828 -3.271 10.958 1.00 86.50 71 ARG A N 1
ATOM 536 C CA . ARG A 1 71 ? -17.702 -3.099 10.025 1.00 86.50 71 ARG A CA 1
ATOM 537 C C . ARG A 1 71 ? -16.735 -2.062 10.563 1.00 86.50 71 ARG A C 1
ATOM 539 O O . ARG A 1 71 ? -17.175 -1.022 11.049 1.00 86.50 71 ARG A O 1
ATOM 546 N N . ILE A 1 72 ? -15.438 -2.322 10.436 1.00 85.38 72 ILE A N 1
ATOM 547 C CA . ILE A 1 72 ? -14.417 -1.307 10.695 1.00 85.38 72 ILE A CA 1
ATOM 548 C C . ILE A 1 72 ? -14.499 -0.257 9.574 1.00 85.38 72 ILE A C 1
ATOM 550 O O . ILE A 1 72 ? -14.197 -0.594 8.427 1.00 85.38 72 ILE A O 1
ATOM 554 N N . PRO A 1 73 ? -14.881 1.003 9.859 1.00 81.19 73 PRO A N 1
ATOM 555 C CA . PRO A 1 73 ? -15.158 1.963 8.794 1.00 81.19 73 PRO A CA 1
ATOM 556 C C . PRO A 1 73 ? -13.905 2.380 8.012 1.00 81.19 73 PRO A C 1
ATOM 558 O O . PRO A 1 73 ? -14.000 2.642 6.821 1.00 81.19 73 PRO A O 1
ATOM 561 N N . CYS A 1 74 ? -12.714 2.388 8.628 1.00 81.06 74 CYS A N 1
ATOM 562 C CA . CYS A 1 74 ? -11.476 2.753 7.920 1.00 81.06 74 CYS A CA 1
ATOM 563 C C . CYS A 1 74 ? -11.014 1.707 6.891 1.00 81.06 74 CYS A C 1
ATOM 565 O O . CYS A 1 74 ? -10.206 2.031 6.031 1.00 81.06 74 CYS A O 1
ATOM 567 N N . PHE A 1 75 ? -11.543 0.481 6.947 1.00 85.62 75 PHE A N 1
ATOM 568 C CA . PHE A 1 75 ? -11.326 -0.553 5.927 1.00 85.62 75 PHE A CA 1
ATOM 569 C C . PHE A 1 75 ? -12.502 -0.671 4.949 1.00 85.62 75 PHE A C 1
ATOM 571 O O . PHE A 1 75 ? -12.494 -1.517 4.060 1.00 85.62 75 PHE A O 1
ATOM 578 N N . ALA A 1 76 ? -13.540 0.151 5.118 1.00 80.19 76 ALA A N 1
ATOM 579 C CA . ALA A 1 76 ? -14.744 0.132 4.299 1.00 80.19 76 ALA A CA 1
ATOM 580 C C . ALA A 1 76 ? -14.650 1.077 3.087 1.00 80.19 76 ALA A C 1
ATOM 582 O O . ALA A 1 76 ? -15.673 1.601 2.648 1.00 80.19 76 ALA A O 1
ATOM 583 N N . THR A 1 77 ? -13.446 1.293 2.555 1.00 80.25 77 THR A N 1
ATOM 584 C CA . THR A 1 77 ? -13.208 2.049 1.319 1.00 80.25 77 THR A CA 1
ATOM 585 C C . THR A 1 77 ? -13.094 1.095 0.124 1.00 80.25 77 THR A C 1
ATOM 587 O O . THR A 1 77 ? -12.693 -0.056 0.302 1.00 80.25 77 THR A O 1
ATOM 590 N N . PRO A 1 78 ? -13.472 1.524 -1.095 1.00 76.44 78 PRO A N 1
ATOM 591 C CA . PRO A 1 78 ? -13.366 0.682 -2.291 1.00 76.44 78 PRO A CA 1
ATOM 592 C C . PRO A 1 78 ? -11.916 0.287 -2.614 1.00 76.44 78 PRO A C 1
ATOM 594 O O . PRO A 1 78 ? -11.690 -0.796 -3.151 1.00 76.44 78 PRO A O 1
ATOM 597 N N . ASP A 1 79 ? -10.952 1.121 -2.223 1.00 77.31 79 ASP A N 1
ATOM 598 C CA . ASP A 1 79 ? -9.529 0.973 -2.557 1.00 77.31 79 ASP A CA 1
ATOM 599 C C . ASP A 1 79 ? -8.741 0.145 -1.522 1.00 77.31 79 ASP A C 1
ATOM 601 O O . ASP A 1 79 ? -7.550 -0.129 -1.693 1.00 77.31 79 ASP A O 1
ATOM 605 N N . MET A 1 80 ? -9.402 -0.278 -0.436 1.00 84.88 80 MET A N 1
ATOM 606 C CA . MET A 1 80 ? -8.808 -1.081 0.630 1.00 84.88 80 MET A CA 1
ATOM 607 C C . MET A 1 80 ? -9.471 -2.451 0.716 1.00 84.88 80 MET A C 1
ATOM 609 O O . MET A 1 80 ? -10.628 -2.585 1.119 1.00 84.88 80 MET A O 1
ATOM 613 N N . ARG A 1 81 ? -8.695 -3.500 0.438 1.00 91.12 81 ARG A N 1
ATOM 614 C CA . ARG A 1 81 ? -9.130 -4.883 0.622 1.00 91.12 81 ARG A CA 1
ATOM 615 C C . ARG A 1 81 ? -8.249 -5.588 1.642 1.00 91.12 81 ARG A C 1
ATOM 617 O O . ARG A 1 81 ? -7.066 -5.805 1.402 1.00 91.12 81 ARG A O 1
ATOM 624 N N . ILE A 1 82 ? -8.831 -6.013 2.761 1.00 93.75 82 ILE A N 1
ATOM 625 C CA . ILE A 1 82 ? -8.113 -6.820 3.752 1.00 93.75 82 ILE A CA 1
ATOM 626 C C . ILE A 1 82 ? -8.095 -8.285 3.309 1.00 93.75 82 ILE A C 1
ATOM 628 O O . ILE A 1 82 ? -9.119 -8.843 2.916 1.00 93.75 82 ILE A O 1
ATOM 632 N N . CYS A 1 83 ? -6.925 -8.920 3.361 1.00 93.75 83 CYS A N 1
ATOM 633 C CA . CYS A 1 83 ? -6.729 -10.321 2.981 1.00 93.75 83 CYS A CA 1
ATOM 634 C C . CYS A 1 83 ? -6.438 -11.230 4.184 1.00 93.75 83 CYS A C 1
ATOM 636 O O . CYS A 1 83 ? -6.696 -12.433 4.118 1.00 93.75 83 CYS A O 1
ATOM 638 N N . TRP A 1 84 ? -5.955 -10.662 5.291 1.00 93.56 84 TRP A N 1
ATOM 639 C CA . TRP A 1 84 ? -5.604 -11.405 6.495 1.00 93.56 84 TRP A CA 1
ATOM 640 C C . TRP A 1 84 ? -5.997 -10.635 7.750 1.00 93.56 84 TRP A C 1
ATOM 642 O O . TRP A 1 84 ? -5.865 -9.415 7.810 1.00 93.56 84 TRP A O 1
ATOM 652 N N . VAL A 1 85 ? -6.450 -11.350 8.777 1.00 92.56 85 VAL A N 1
ATOM 653 C CA . VAL A 1 85 ? -6.732 -10.786 10.101 1.00 92.56 85 VAL A CA 1
ATOM 654 C C . VAL A 1 85 ? -6.191 -11.707 11.181 1.00 92.56 85 VAL A C 1
ATOM 656 O O . VAL A 1 85 ? -6.210 -12.928 11.042 1.00 92.56 85 VAL A O 1
ATOM 659 N N . SER A 1 86 ? -5.743 -11.122 12.284 1.00 90.00 86 SER A N 1
ATOM 660 C CA . SER A 1 86 ? -5.275 -11.847 13.456 1.00 90.00 86 SER A CA 1
ATOM 661 C C . SER A 1 86 ? -5.738 -11.128 14.717 1.00 90.00 86 SER A C 1
ATOM 663 O O . SER A 1 86 ? -5.589 -9.917 14.836 1.00 90.00 86 SER A O 1
ATOM 665 N N . ALA A 1 87 ? -6.316 -11.862 15.663 1.00 86.38 87 ALA A N 1
ATOM 666 C CA . ALA A 1 87 ? -6.800 -11.311 16.924 1.00 86.38 87 ALA A CA 1
ATOM 667 C C . ALA A 1 87 ? -6.073 -11.987 18.089 1.00 86.38 87 ALA A C 1
ATOM 669 O O . ALA A 1 87 ? -6.202 -13.196 18.278 1.00 86.38 87 ALA A O 1
ATOM 670 N N . GLY A 1 88 ? -5.309 -11.199 18.842 1.00 80.56 88 GLY A N 1
ATOM 671 C CA . GLY A 1 88 ? -4.635 -11.610 20.067 1.00 80.56 88 GLY A CA 1
ATOM 672 C C . GLY A 1 88 ? -5.457 -11.289 21.317 1.00 80.56 88 GLY A C 1
ATOM 673 O O . GLY A 1 88 ? -6.637 -10.948 21.241 1.00 80.56 88 GLY A O 1
ATOM 674 N N . ALA A 1 89 ? -4.826 -11.393 22.490 1.00 74.56 89 ALA A N 1
ATOM 675 C CA . ALA A 1 89 ? -5.489 -11.074 23.762 1.00 74.56 89 ALA A CA 1
ATOM 676 C C . ALA A 1 89 ? -5.598 -9.559 24.009 1.00 74.56 89 ALA A C 1
ATOM 678 O O . ALA A 1 89 ? -6.599 -9.085 24.549 1.00 74.56 89 ALA A O 1
ATOM 679 N N . GLN A 1 90 ? -4.552 -8.817 23.633 1.00 74.25 90 GLN A N 1
ATOM 680 C CA . GLN A 1 90 ? -4.434 -7.377 23.883 1.00 74.25 90 GLN A CA 1
ATOM 681 C C . GLN A 1 90 ? -4.538 -6.526 22.618 1.00 74.25 90 GLN A C 1
ATOM 683 O O . GLN A 1 90 ? -4.995 -5.389 22.677 1.00 74.25 90 GLN A O 1
ATOM 688 N N . HIS A 1 91 ? -4.177 -7.083 21.467 1.00 79.06 91 HIS A N 1
ATOM 689 C CA . HIS A 1 91 ? -4.131 -6.374 20.197 1.00 79.06 91 HIS A CA 1
ATOM 690 C C . HIS A 1 91 ? -4.654 -7.251 19.064 1.00 79.06 91 HIS A C 1
ATOM 692 O O . HIS A 1 91 ? -4.708 -8.478 19.162 1.00 79.06 91 HIS A O 1
ATOM 698 N N . ALA A 1 92 ? -5.018 -6.602 17.973 1.00 84.75 92 ALA A N 1
ATOM 699 C CA . ALA A 1 92 ? -5.392 -7.234 16.729 1.00 84.75 92 ALA A CA 1
ATOM 700 C C . ALA A 1 92 ? -4.612 -6.609 15.577 1.00 84.75 92 ALA A C 1
ATOM 702 O O . ALA A 1 92 ? -4.134 -5.477 15.675 1.00 84.75 92 ALA A O 1
ATOM 703 N N . ALA A 1 93 ? -4.504 -7.367 14.495 1.00 87.81 93 ALA A N 1
ATOM 704 C CA . ALA A 1 93 ? -3.861 -6.952 13.273 1.00 87.81 93 ALA A CA 1
ATOM 705 C C . ALA A 1 93 ? -4.698 -7.319 12.045 1.00 87.81 93 ALA A C 1
ATOM 707 O O . ALA A 1 93 ? -5.455 -8.296 12.049 1.00 87.81 93 ALA A O 1
ATOM 708 N N . ALA A 1 94 ? -4.524 -6.549 10.980 1.00 91.25 94 ALA A N 1
ATOM 709 C CA . ALA A 1 94 ? -5.053 -6.826 9.654 1.00 91.25 94 ALA A CA 1
ATOM 710 C C . ALA A 1 94 ? -3.997 -6.502 8.597 1.00 91.25 94 ALA A C 1
ATOM 712 O O . ALA A 1 94 ? -3.193 -5.593 8.791 1.00 91.25 94 ALA A O 1
ATOM 713 N N . ILE A 1 95 ? -4.014 -7.238 7.489 1.00 92.50 95 ILE A N 1
ATOM 714 C CA . ILE A 1 95 ? -3.124 -7.015 6.347 1.00 92.50 95 ILE A CA 1
ATOM 715 C C . ILE A 1 95 ? -3.976 -6.719 5.118 1.00 92.50 95 ILE A C 1
ATOM 717 O O . ILE A 1 95 ? -4.919 -7.464 4.826 1.00 92.50 95 ILE A O 1
ATOM 721 N N . SER A 1 96 ? -3.652 -5.644 4.406 1.00 92.06 96 SER A N 1
ATOM 722 C CA . SER A 1 96 ? -4.223 -5.373 3.087 1.00 92.06 96 SER A CA 1
ATOM 723 C C . SER A 1 96 ? -3.660 -6.314 2.017 1.00 92.06 96 SER A C 1
ATOM 725 O O . SER A 1 96 ? -2.580 -6.885 2.150 1.00 92.06 96 SER A O 1
ATOM 727 N N . ASP A 1 97 ? -4.346 -6.437 0.890 1.00 89.00 97 ASP A N 1
ATOM 728 C CA . ASP A 1 97 ? -3.815 -7.100 -0.303 1.00 89.00 97 ASP A CA 1
ATOM 729 C C . ASP A 1 97 ? -2.529 -6.446 -0.850 1.00 89.00 97 ASP A C 1
ATOM 731 O O . ASP A 1 97 ? -1.695 -7.124 -1.453 1.00 89.00 97 ASP A O 1
ATOM 735 N N . THR A 1 98 ? -2.320 -5.154 -0.585 1.00 86.94 98 THR A N 1
ATOM 736 C CA . THR A 1 98 ? -1.071 -4.438 -0.879 1.00 86.94 98 THR A CA 1
ATOM 737 C C . THR A 1 98 ? 0.067 -4.766 0.084 1.00 86.94 98 THR A C 1
ATOM 739 O O . THR A 1 98 ? 1.215 -4.503 -0.273 1.00 86.94 98 THR A O 1
ATOM 742 N N . GLY A 1 99 ? -0.195 -5.421 1.222 1.00 88.31 99 GLY A N 1
ATOM 743 C CA . GLY A 1 99 ? 0.806 -5.810 2.228 1.00 88.31 99 GLY A CA 1
ATOM 744 C C . GLY A 1 99 ? 1.038 -4.770 3.326 1.00 88.31 99 GLY A C 1
ATOM 745 O O . GLY A 1 99 ? 2.063 -4.808 4.010 1.00 88.31 99 GLY A O 1
ATOM 746 N N . ASP A 1 100 ? 0.113 -3.825 3.484 1.00 89.06 100 ASP A N 1
ATOM 747 C CA . ASP A 1 100 ? 0.115 -2.849 4.569 1.00 89.06 100 ASP A CA 1
ATOM 748 C C . ASP A 1 100 ? -0.409 -3.511 5.852 1.00 89.06 100 ASP A C 1
ATOM 750 O O . ASP A 1 100 ? -1.459 -4.160 5.848 1.00 89.06 100 ASP A O 1
ATOM 754 N N . LEU A 1 101 ? 0.341 -3.371 6.949 1.00 89.00 101 LEU A N 1
ATOM 755 C CA . LEU A 1 101 ? 0.034 -3.974 8.243 1.00 89.00 101 LEU A CA 1
ATOM 756 C C . LEU A 1 101 ? -0.618 -2.943 9.157 1.00 89.00 101 LEU A C 1
ATOM 758 O O . LEU A 1 101 ? 0.017 -1.978 9.582 1.00 89.00 101 LEU A O 1
ATOM 762 N N . TYR A 1 102 ? -1.862 -3.208 9.527 1.00 87.38 102 TYR A N 1
ATOM 763 C CA . TYR A 1 102 ? -2.610 -2.423 10.495 1.00 87.38 102 TYR A CA 1
ATOM 764 C C . TYR A 1 102 ? -2.643 -3.135 11.834 1.00 87.38 102 TYR A C 1
ATOM 766 O O . TYR A 1 102 ? -2.954 -4.323 11.881 1.00 87.38 102 TYR A O 1
ATOM 774 N N . MET A 1 103 ? -2.396 -2.413 12.924 1.00 83.81 103 MET A N 1
ATOM 775 C CA . MET A 1 103 ? -2.516 -2.932 14.286 1.00 83.81 103 MET A CA 1
ATOM 776 C C . MET A 1 103 ? -3.299 -1.975 15.182 1.00 83.81 103 MET A C 1
ATOM 778 O O . MET A 1 103 ? -3.256 -0.757 15.017 1.00 83.81 103 MET A O 1
ATOM 782 N N . TRP A 1 104 ? -4.042 -2.527 16.136 1.00 80.00 104 TRP A N 1
ATOM 783 C CA . TRP A 1 104 ? -4.760 -1.762 17.158 1.00 80.00 104 TRP A CA 1
ATOM 784 C C . TRP A 1 104 ? -4.927 -2.566 18.444 1.00 80.00 104 TRP A C 1
ATOM 786 O O . TRP A 1 104 ? -4.865 -3.794 18.432 1.00 80.00 104 TRP A O 1
ATOM 796 N N . GLY A 1 105 ? -5.184 -1.870 19.554 1.00 72.69 105 GLY A N 1
ATOM 797 C CA . GLY A 1 105 ? -5.348 -2.465 20.883 1.00 72.69 105 GLY A CA 1
ATOM 798 C C . GLY A 1 105 ? -4.342 -1.948 21.914 1.00 72.69 105 GLY A C 1
ATOM 799 O O . GLY A 1 105 ? -3.758 -0.877 21.754 1.00 72.69 105 GLY A O 1
ATOM 800 N N . GLU A 1 106 ? -4.188 -2.692 23.006 1.00 63.06 106 GLU A N 1
ATOM 801 C CA . GLU A 1 106 ? -3.340 -2.354 24.150 1.00 63.06 106 GLU A CA 1
ATOM 802 C C . GLU A 1 106 ? -1.860 -2.660 23.850 1.00 63.06 106 GLU A C 1
ATOM 804 O O . GLU A 1 106 ? -1.520 -3.776 23.457 1.00 63.06 106 GLU A O 1
ATOM 809 N N . GLY A 1 107 ? -0.979 -1.666 24.036 1.00 53.53 107 GLY A N 1
ATOM 810 C CA . GLY A 1 107 ? 0.481 -1.833 23.935 1.00 53.53 107 GLY A CA 1
ATOM 811 C C . GLY A 1 107 ? 1.175 -1.242 22.698 1.00 53.53 107 GLY A C 1
ATOM 812 O O . GLY A 1 107 ? 2.367 -1.473 22.546 1.00 53.53 107 GLY A O 1
ATOM 813 N N . TYR A 1 108 ? 0.480 -0.479 21.842 1.00 50.00 108 TYR A N 1
ATOM 814 C CA . TYR A 1 108 ? 1.064 0.131 20.624 1.00 50.00 108 TYR A CA 1
ATOM 815 C C . TYR A 1 108 ? 1.087 1.676 20.625 1.00 50.00 108 TYR A C 1
ATOM 817 O O . TYR A 1 108 ? 1.095 2.311 19.570 1.00 50.00 108 TYR A O 1
ATOM 825 N N . ALA A 1 109 ? 1.055 2.302 21.805 1.00 46.28 109 ALA A N 1
ATOM 826 C CA . ALA A 1 109 ? 1.246 3.745 21.949 1.00 46.28 109 ALA A CA 1
ATOM 827 C C . ALA A 1 109 ? 2.658 4.007 22.487 1.00 46.28 109 ALA A C 1
ATOM 829 O O . ALA A 1 109 ? 2.909 3.836 23.676 1.00 46.28 109 ALA A O 1
ATOM 830 N N . ASP A 1 110 ? 3.561 4.384 21.585 1.00 41.94 110 ASP A N 1
ATOM 831 C CA . ASP A 1 110 ? 4.959 4.735 21.860 1.00 41.94 110 ASP A CA 1
ATOM 832 C C . ASP A 1 110 ? 5.107 6.190 22.340 1.00 41.94 110 ASP A C 1
ATOM 834 O O . ASP A 1 110 ? 6.088 6.849 22.023 1.00 41.94 110 ASP A O 1
ATOM 838 N N . ASP A 1 111 ? 4.131 6.731 23.079 1.00 39.94 111 ASP A N 1
ATOM 839 C CA . ASP A 1 111 ? 4.317 8.056 23.667 1.00 39.94 111 ASP A CA 1
ATOM 840 C C . ASP A 1 111 ? 3.611 8.227 25.011 1.00 39.94 111 ASP A C 1
ATOM 842 O O . ASP A 1 111 ? 2.399 8.044 25.162 1.00 39.94 111 ASP A O 1
ATOM 846 N N . SER A 1 112 ? 4.426 8.575 25.998 1.00 35.41 112 SER A N 1
ATOM 847 C CA . SER A 1 112 ? 4.102 8.698 27.415 1.00 35.41 112 SER A CA 1
ATOM 848 C C . SER A 1 112 ? 3.228 9.904 27.773 1.00 35.41 112 SER A C 1
ATOM 850 O O . SER A 1 112 ? 2.908 10.047 28.948 1.00 35.41 112 SER A O 1
ATOM 852 N N . ASP A 1 113 ? 2.765 10.698 26.803 1.00 33.00 113 ASP A N 1
ATOM 853 C CA . ASP A 1 113 ? 1.842 11.821 27.044 1.00 33.00 113 ASP A CA 1
ATOM 854 C C . ASP A 1 113 ? 0.500 11.734 26.290 1.00 33.00 113 ASP A C 1
ATOM 856 O O . ASP A 1 113 ? -0.387 12.564 26.494 1.00 33.00 113 ASP A O 1
ATOM 860 N N . SER A 1 114 ? 0.262 10.676 25.503 1.00 37.22 114 SER A N 1
ATOM 861 C CA . SER A 1 114 ? -1.051 10.419 24.892 1.00 37.22 114 SER A CA 1
ATOM 862 C C . SER A 1 114 ? -1.667 9.139 25.448 1.00 37.22 114 SER A C 1
ATOM 864 O O . SER A 1 114 ? -1.617 8.067 24.849 1.00 37.22 114 SER A O 1
ATOM 866 N N . LEU A 1 115 ? -2.330 9.255 26.601 1.00 30.66 115 LEU A N 1
ATOM 867 C CA . LEU A 1 115 ? -3.138 8.202 27.243 1.00 30.66 115 LEU A CA 1
ATOM 868 C C . LEU A 1 115 ? -4.330 7.696 26.387 1.00 30.66 115 LEU A C 1
ATOM 870 O O . LEU A 1 115 ? -5.203 6.971 26.876 1.00 30.66 115 LEU A O 1
ATOM 874 N N . VAL A 1 116 ? -4.382 8.028 25.096 1.00 37.88 116 VAL A N 1
ATOM 875 C CA . VAL A 1 116 ? -5.350 7.508 24.134 1.00 37.88 116 VAL A CA 1
ATOM 876 C C . VAL A 1 116 ? -4.789 6.236 23.497 1.00 37.88 116 VAL A C 1
ATOM 878 O O . VAL A 1 116 ? -4.255 6.245 22.391 1.00 37.88 116 VAL A O 1
ATOM 881 N N . LEU A 1 117 ? -4.973 5.101 24.182 1.00 42.41 117 LEU A N 1
ATOM 882 C CA . LEU A 1 117 ? -4.920 3.775 23.549 1.00 42.41 117 LEU A CA 1
ATOM 883 C C . LEU A 1 117 ? -5.687 3.823 22.211 1.00 42.41 117 LEU A C 1
ATOM 885 O O . LEU A 1 117 ? -6.883 4.152 22.180 1.00 42.41 117 LEU A O 1
ATOM 889 N N . SER A 1 118 ? -5.008 3.547 21.093 1.00 54.41 118 SER A N 1
ATOM 890 C CA . SER A 1 118 ? -5.606 3.702 19.767 1.00 54.41 118 SER A CA 1
ATOM 891 C C . SER A 1 118 ? -6.562 2.550 19.479 1.00 54.41 118 SER A C 1
ATOM 893 O O . SER A 1 118 ? -6.176 1.479 19.021 1.00 54.41 118 SER A O 1
ATOM 895 N N . SER A 1 119 ? -7.846 2.777 19.743 1.00 62.62 119 SER A N 1
ATOM 896 C CA . SER A 1 119 ? -8.934 1.880 19.329 1.00 62.62 119 SER A CA 1
ATOM 897 C C . SER A 1 119 ? -9.230 1.924 17.822 1.00 62.62 119 SER A C 1
ATOM 899 O O . SER A 1 119 ? -10.144 1.234 17.374 1.00 62.62 119 SER A O 1
ATOM 901 N N . LEU A 1 120 ? -8.481 2.719 17.048 1.00 76.12 120 LEU A N 1
ATOM 902 C CA . LEU A 1 120 ? -8.500 2.719 15.584 1.00 76.12 120 LEU A CA 1
ATOM 903 C C . LEU A 1 120 ? -7.280 1.951 15.040 1.00 76.12 120 LEU A C 1
ATOM 905 O O . LEU A 1 120 ? -6.213 2.034 15.659 1.00 76.12 120 LEU A O 1
ATOM 909 N N . PRO A 1 121 ? -7.420 1.217 13.921 1.00 83.31 121 PRO A N 1
ATOM 910 C CA . PRO A 1 121 ? -6.309 0.557 13.236 1.00 83.31 121 PRO A CA 1
ATOM 911 C C . PRO A 1 121 ? -5.240 1.547 12.786 1.00 83.31 121 PRO A C 1
ATOM 913 O O . PRO A 1 121 ? -5.541 2.433 12.002 1.00 83.31 121 PRO A O 1
ATOM 916 N N . LYS A 1 122 ? -3.998 1.366 13.241 1.00 81.06 122 LYS A N 1
ATOM 917 C CA . LYS A 1 122 ? -2.842 2.164 12.820 1.00 81.06 122 LYS A CA 1
ATOM 918 C C . LYS A 1 122 ? -1.940 1.371 11.887 1.00 81.06 122 LYS A C 1
ATOM 920 O O . LYS A 1 122 ? -1.618 0.221 12.178 1.00 81.06 122 LYS A O 1
ATOM 925 N N . LEU A 1 123 ? -1.494 2.003 10.810 1.00 83.81 123 LEU A N 1
ATOM 926 C CA . LEU A 1 123 ? -0.467 1.488 9.912 1.00 83.81 123 LEU A CA 1
ATOM 927 C C . LEU A 1 123 ? 0.895 1.403 10.620 1.00 83.81 123 LEU A C 1
ATOM 929 O O . LEU A 1 123 ? 1.430 2.412 11.076 1.00 83.81 123 LEU A O 1
ATOM 933 N N . VAL A 1 124 ? 1.455 0.197 10.697 1.00 80.19 124 VAL A N 1
ATOM 934 C CA . VAL A 1 124 ? 2.708 -0.092 11.413 1.00 80.19 124 VAL A CA 1
ATOM 935 C C . VAL A 1 124 ? 3.920 -0.056 10.491 1.00 80.19 124 VAL A C 1
ATOM 937 O O . VAL A 1 124 ? 4.968 0.460 10.866 1.00 80.19 124 VAL A O 1
ATOM 940 N N . ASN A 1 125 ? 3.799 -0.567 9.267 1.00 77.69 125 ASN A N 1
ATOM 941 C CA . ASN A 1 125 ? 4.882 -0.557 8.282 1.00 77.69 125 ASN A CA 1
ATOM 942 C C . ASN A 1 125 ? 4.926 0.749 7.473 1.00 77.69 125 ASN A C 1
ATOM 944 O O . ASN A 1 125 ? 5.137 0.749 6.262 1.00 77.69 125 ASN A O 1
ATOM 948 N N . SER A 1 126 ? 4.756 1.878 8.163 1.00 68.81 126 SER A N 1
ATOM 949 C CA . SER A 1 126 ? 4.887 3.221 7.593 1.00 68.81 126 SER A CA 1
ATOM 950 C C . SER A 1 126 ? 6.341 3.697 7.474 1.00 68.81 126 SER A C 1
ATOM 952 O O . SER A 1 126 ? 6.599 4.748 6.892 1.00 68.81 126 SER A O 1
ATOM 954 N N . GLY A 1 127 ? 7.300 2.940 8.024 1.00 58.66 127 GLY A N 1
ATOM 955 C CA . GLY A 1 127 ? 8.716 3.322 8.061 1.00 58.66 127 GLY A CA 1
ATOM 956 C C . GLY A 1 127 ? 9.044 4.396 9.099 1.00 58.66 127 GLY A C 1
ATOM 957 O O . GLY A 1 127 ? 10.156 4.922 9.094 1.00 58.66 127 GLY A O 1
ATOM 958 N N . GLN A 1 128 ? 8.105 4.722 9.994 1.00 51.84 128 GLN A N 1
ATOM 959 C CA . GLN A 1 128 ? 8.370 5.619 11.112 1.00 51.84 128 GLN A CA 1
ATOM 960 C C . GLN A 1 128 ? 9.165 4.896 12.203 1.00 51.84 128 GLN A C 1
ATOM 962 O O . GLN A 1 128 ? 8.714 3.915 12.794 1.00 51.84 128 GLN A O 1
ATOM 967 N N . VAL A 1 129 ? 10.376 5.392 12.459 1.00 43.56 129 VAL A N 1
ATOM 968 C CA . VAL A 1 129 ? 11.213 4.955 13.578 1.00 43.56 129 VAL A CA 1
ATOM 969 C C . VAL A 1 129 ? 10.607 5.535 14.852 1.00 43.56 129 VAL A C 1
ATOM 971 O O . VAL A 1 129 ? 10.820 6.711 15.152 1.00 43.56 129 VAL A O 1
ATOM 974 N N . GLY A 1 130 ? 9.854 4.711 15.584 1.00 42.94 130 GLY A N 1
ATOM 975 C CA . GLY A 1 130 ? 9.471 5.001 16.967 1.00 42.94 130 GLY A CA 1
ATOM 976 C C . GLY A 1 130 ? 10.704 5.388 17.785 1.00 42.94 130 GLY A C 1
ATOM 977 O O . GLY A 1 130 ? 11.815 4.903 17.541 1.00 42.94 130 GLY A O 1
ATOM 978 N N . THR A 1 131 ? 10.542 6.334 18.703 1.00 37.84 131 THR A N 1
ATOM 979 C CA . THR A 1 131 ? 11.649 6.939 19.452 1.00 37.84 131 THR A CA 1
ATOM 980 C C . THR A 1 131 ? 12.331 5.955 20.401 1.00 37.84 131 THR A C 1
ATOM 982 O O . THR A 1 131 ? 13.436 6.254 20.849 1.00 37.84 131 THR A O 1
ATOM 985 N N . ASN A 1 132 ? 11.777 4.755 20.623 1.00 34.41 132 ASN A N 1
ATOM 986 C CA . ASN A 1 132 ? 12.406 3.722 21.438 1.00 34.41 132 ASN A CA 1
ATOM 987 C C . ASN A 1 132 ? 12.430 2.316 20.794 1.00 34.41 132 ASN A C 1
ATOM 989 O O . ASN A 1 132 ? 11.424 1.765 20.365 1.00 34.41 132 ASN A O 1
ATOM 993 N N . ALA A 1 133 ? 13.620 1.705 20.863 1.00 33.19 133 ALA A N 1
ATOM 994 C CA . ALA A 1 133 ? 13.925 0.268 20.780 1.00 33.19 133 ALA A CA 1
ATOM 995 C C . ALA A 1 133 ? 13.917 -0.449 19.402 1.00 33.19 133 ALA A C 1
ATOM 997 O O . ALA A 1 133 ? 13.034 -1.222 19.048 1.00 33.19 133 ALA A O 1
ATOM 998 N N . GLY A 1 134 ? 15.051 -0.354 18.700 1.00 34.94 134 GLY A N 1
ATOM 999 C CA . GLY A 1 134 ? 15.930 -1.517 18.477 1.00 34.94 134 GLY A CA 1
ATOM 1000 C C . GLY A 1 134 ? 15.571 -2.609 17.455 1.00 34.94 134 GLY A C 1
ATOM 1001 O O . GLY A 1 134 ? 16.449 -3.425 17.193 1.00 34.94 134 GLY A O 1
ATOM 1002 N N . ALA A 1 135 ? 14.371 -2.662 16.864 1.00 36.47 135 ALA A N 1
ATOM 1003 C CA . ALA A 1 135 ? 14.044 -3.749 15.917 1.00 36.47 135 ALA A CA 1
ATOM 1004 C C . ALA A 1 135 ? 13.030 -3.439 14.792 1.00 36.47 135 ALA A C 1
ATOM 1006 O O . ALA A 1 135 ? 12.837 -4.286 13.925 1.00 36.47 135 ALA A O 1
ATOM 1007 N N . SER A 1 136 ? 12.372 -2.271 14.757 1.00 44.75 136 SER A N 1
ATOM 1008 C CA . SER A 1 136 ? 11.276 -2.012 13.795 1.00 44.75 136 SER A CA 1
ATOM 1009 C C . SER A 1 136 ? 11.664 -1.231 12.531 1.00 44.75 136 SER A C 1
ATOM 1011 O O . SER A 1 136 ? 10.799 -0.986 11.691 1.00 44.75 136 SER A O 1
ATOM 1013 N N . ALA A 1 137 ? 12.936 -0.854 12.359 1.00 48.81 137 ALA A N 1
ATOM 1014 C CA . ALA A 1 137 ? 13.365 -0.013 11.235 1.00 48.81 137 ALA A CA 1
ATOM 1015 C C . ALA A 1 137 ? 13.176 -0.681 9.854 1.00 48.81 137 ALA A C 1
ATOM 1017 O O . ALA A 1 137 ? 12.888 0.017 8.885 1.00 48.81 137 ALA A O 1
ATOM 1018 N N . ASP A 1 138 ? 13.251 -2.015 9.773 1.00 55.88 138 ASP A N 1
ATOM 1019 C CA . ASP A 1 138 ? 13.208 -2.737 8.491 1.00 55.88 138 ASP A CA 1
ATOM 1020 C C . ASP A 1 138 ? 11.804 -3.133 8.022 1.00 55.88 138 ASP A C 1
ATOM 1022 O O . ASP A 1 138 ? 11.606 -3.368 6.832 1.00 55.88 138 ASP A O 1
ATOM 1026 N N . ILE A 1 139 ? 10.786 -3.191 8.893 1.00 66.06 139 ILE A N 1
ATOM 1027 C CA . ILE A 1 139 ? 9.453 -3.634 8.439 1.00 66.06 139 ILE A CA 1
ATOM 1028 C C . ILE A 1 139 ? 8.788 -2.608 7.513 1.00 66.06 139 ILE A C 1
ATOM 1030 O O . ILE A 1 139 ? 7.984 -2.976 6.666 1.00 66.06 139 ILE A O 1
ATOM 1034 N N . GLY A 1 140 ? 9.131 -1.322 7.645 1.00 65.56 140 GLY A N 1
ATOM 1035 C CA . GLY A 1 140 ? 8.513 -0.237 6.877 1.00 65.56 140 GLY A CA 1
ATOM 1036 C C . GLY A 1 140 ? 8.810 -0.253 5.378 1.00 65.56 140 GLY A C 1
ATOM 1037 O O . GLY A 1 140 ? 8.040 0.302 4.593 1.00 65.56 140 GLY A O 1
ATOM 1038 N N . THR A 1 141 ? 9.909 -0.890 4.973 1.00 71.50 141 THR A N 1
ATOM 1039 C CA . THR A 1 141 ? 10.306 -1.026 3.564 1.00 71.50 141 THR A CA 1
ATOM 1040 C C . THR A 1 141 ? 9.748 -2.292 2.920 1.00 71.50 141 THR A C 1
ATOM 1042 O O . THR A 1 141 ? 9.695 -2.374 1.690 1.00 71.50 141 THR A O 1
ATOM 1045 N N . HIS A 1 142 ? 9.282 -3.246 3.732 1.00 81.56 142 HIS A N 1
ATOM 1046 C CA . HIS A 1 142 ? 8.844 -4.553 3.274 1.00 81.56 142 HIS A CA 1
ATOM 1047 C C . HIS A 1 142 ? 7.326 -4.727 3.331 1.00 81.56 142 HIS A C 1
ATOM 1049 O O . HIS A 1 142 ? 6.640 -4.233 4.231 1.00 81.56 142 HIS A O 1
ATOM 1055 N N . SER A 1 143 ? 6.795 -5.483 2.371 1.00 87.62 143 SER A N 1
ATOM 1056 C CA . SER A 1 143 ? 5.381 -5.860 2.390 1.00 87.62 143 SER A CA 1
ATOM 1057 C C . SER A 1 143 ? 5.163 -7.036 3.347 1.00 87.62 143 SER A C 1
ATOM 1059 O O . SER A 1 143 ? 5.997 -7.939 3.421 1.00 87.62 143 SER A O 1
ATOM 1061 N N . VAL A 1 144 ? 4.077 -7.025 4.124 1.00 90.06 144 VAL A N 1
ATOM 1062 C CA . VAL A 1 144 ? 3.750 -8.106 5.070 1.00 90.06 144 VAL A CA 1
ATOM 1063 C C . VAL A 1 144 ? 2.803 -9.098 4.392 1.00 90.06 144 VAL A C 1
ATOM 1065 O O . VAL A 1 144 ? 1.799 -8.690 3.816 1.00 90.06 144 VAL A O 1
ATOM 1068 N N . GLU A 1 145 ? 3.107 -10.394 4.468 1.00 89.50 145 GLU A N 1
ATOM 1069 C CA . GLU A 1 145 ? 2.274 -11.473 3.905 1.00 89.50 145 GLU A CA 1
ATOM 1070 C C . GLU A 1 145 ? 1.398 -12.132 4.974 1.00 89.50 145 GLU A C 1
ATOM 1072 O O . GLU A 1 145 ? 0.229 -12.440 4.745 1.00 89.50 145 GLU A O 1
ATOM 1077 N N . HIS A 1 146 ? 1.951 -12.334 6.173 1.00 91.19 146 HIS A N 1
ATOM 1078 C CA . HIS A 1 146 ? 1.246 -12.989 7.272 1.00 91.19 146 HIS A CA 1
ATOM 1079 C C . HIS A 1 146 ? 1.545 -12.318 8.605 1.00 91.19 146 HIS A C 1
ATOM 1081 O O . HIS A 1 146 ? 2.666 -11.881 8.861 1.00 91.19 146 HIS A O 1
ATOM 1087 N N . VAL A 1 147 ? 0.544 -12.288 9.483 1.00 91.00 147 VAL A N 1
ATOM 1088 C CA . VAL A 1 147 ? 0.686 -11.794 10.853 1.00 91.00 147 VAL A CA 1
ATOM 1089 C C . VAL A 1 147 ? -0.028 -12.720 11.826 1.00 91.00 147 VAL A C 1
ATOM 1091 O O . VAL A 1 147 ? -1.125 -13.214 11.548 1.00 91.00 147 VAL A O 1
ATOM 1094 N N . VAL A 1 148 ? 0.604 -12.944 12.976 1.00 91.31 148 VAL A N 1
ATOM 1095 C CA . VAL A 1 148 ? 0.051 -13.700 14.099 1.00 91.31 148 VAL A CA 1
ATOM 1096 C C . VAL A 1 148 ? 0.184 -12.868 15.371 1.00 91.31 148 VAL A C 1
ATOM 1098 O O . VAL A 1 148 ? 1.273 -12.429 15.735 1.00 91.31 148 VAL A O 1
ATOM 1101 N N . CYS A 1 149 ? -0.942 -12.675 16.052 1.00 86.81 149 CYS A N 1
ATOM 1102 C CA . CYS A 1 149 ? -1.073 -11.913 17.290 1.00 86.81 149 CYS A CA 1
ATOM 1103 C C . CYS A 1 149 ? -1.259 -12.892 18.448 1.00 86.81 149 CYS A C 1
ATOM 1105 O O . CYS A 1 149 ? -2.244 -13.627 18.498 1.00 86.81 149 CYS A O 1
ATOM 1107 N N . GLY A 1 150 ? -0.302 -12.909 19.370 1.00 81.75 150 GLY A N 1
ATOM 1108 C CA . GLY A 1 150 ? -0.363 -13.690 20.601 1.00 81.75 150 GLY A CA 1
ATOM 1109 C C . GLY A 1 150 ? -0.961 -12.893 21.763 1.00 81.75 150 GLY A C 1
ATOM 1110 O O . GLY A 1 150 ? -1.821 -12.030 21.594 1.00 81.75 150 GLY A O 1
ATOM 1111 N N . GLY A 1 151 ? -0.487 -13.169 22.982 1.00 75.88 151 GLY A N 1
ATOM 1112 C CA . GLY A 1 151 ? -0.866 -12.388 24.165 1.00 75.88 151 GLY A CA 1
ATOM 1113 C C . GLY A 1 151 ? -0.351 -10.947 24.081 1.00 75.88 151 GLY A C 1
ATOM 1114 O O . GLY A 1 151 ? -1.131 -10.012 23.925 1.00 75.88 151 GLY A O 1
ATOM 1115 N N . ARG A 1 152 ? 0.979 -10.796 24.140 1.00 73.69 152 ARG A N 1
ATOM 1116 C CA . ARG A 1 152 ? 1.704 -9.514 24.000 1.00 73.69 152 ARG A CA 1
ATOM 1117 C C . ARG A 1 152 ? 2.610 -9.438 22.776 1.00 73.69 152 ARG A C 1
ATOM 1119 O O . ARG A 1 152 ? 3.194 -8.402 22.503 1.00 73.69 152 ARG A O 1
ATOM 1126 N N . GLN A 1 153 ? 2.785 -10.559 22.090 1.00 81.00 153 GLN A N 1
ATOM 1127 C CA . GLN A 1 153 ? 3.746 -10.706 21.005 1.00 81.00 153 GLN A CA 1
ATOM 1128 C C . GLN A 1 153 ? 3.019 -10.656 19.667 1.00 81.00 153 GLN A C 1
ATOM 1130 O O . GLN A 1 153 ? 1.902 -11.160 19.555 1.00 81.00 153 GLN A O 1
ATOM 1135 N N . THR A 1 154 ? 3.673 -10.089 18.661 1.00 82.81 154 THR A N 1
ATOM 1136 C CA . THR A 1 154 ? 3.252 -10.156 17.261 1.00 82.81 154 THR A CA 1
ATOM 1137 C C . THR A 1 154 ? 4.409 -10.702 16.444 1.00 82.81 154 THR A C 1
ATOM 1139 O O . THR A 1 154 ? 5.549 -10.290 16.642 1.00 82.81 154 THR A O 1
ATOM 1142 N N . ILE A 1 155 ? 4.116 -11.628 15.539 1.00 86.56 155 ILE A N 1
ATOM 1143 C CA . ILE A 1 155 ? 5.066 -12.108 14.537 1.00 86.56 155 ILE A CA 1
ATOM 1144 C C . ILE A 1 155 ? 4.500 -11.722 13.176 1.00 86.56 155 ILE A C 1
ATOM 1146 O O . ILE A 1 155 ? 3.350 -12.051 12.879 1.00 86.56 155 ILE A O 1
ATOM 1150 N N . ALA A 1 156 ? 5.298 -11.027 12.371 1.00 86.62 156 ALA A N 1
ATOM 1151 C CA . ALA A 1 156 ? 4.973 -10.665 10.999 1.00 86.62 156 ALA A CA 1
ATOM 1152 C C . ALA A 1 156 ? 5.986 -11.320 10.053 1.00 86.62 156 ALA A C 1
ATOM 1154 O O . ALA A 1 156 ? 7.190 -11.258 10.294 1.00 86.62 156 ALA A O 1
ATOM 1155 N N . LEU A 1 157 ? 5.490 -11.958 8.996 1.00 88.31 157 LEU A N 1
ATOM 1156 C CA . LEU A 1 157 ? 6.300 -12.496 7.908 1.00 88.31 157 LEU A CA 1
ATOM 1157 C C . LEU A 1 157 ? 6.239 -11.513 6.746 1.00 88.31 157 LEU A C 1
ATOM 1159 O O . LEU A 1 157 ? 5.150 -11.191 6.265 1.00 88.31 157 LEU A O 1
ATOM 1163 N N . THR A 1 158 ? 7.398 -11.036 6.315 1.00 86.81 158 THR A N 1
ATOM 1164 C CA . THR A 1 158 ? 7.538 -10.066 5.232 1.00 86.81 158 THR A CA 1
ATOM 1165 C C . THR A 1 158 ? 8.016 -10.721 3.940 1.00 86.81 158 THR A C 1
ATOM 1167 O O . THR A 1 158 ? 8.610 -11.797 3.947 1.00 86.81 158 THR A O 1
ATOM 1170 N N . SER A 1 159 ? 7.744 -10.061 2.819 1.00 81.31 159 SER A N 1
ATOM 1171 C CA . SER A 1 159 ? 8.153 -10.470 1.478 1.00 81.31 159 SER A CA 1
ATOM 1172 C C . SER A 1 159 ? 8.457 -9.235 0.645 1.00 81.31 159 SER A C 1
ATOM 1174 O O . SER A 1 159 ? 7.576 -8.389 0.484 1.00 81.31 159 SER A O 1
ATOM 1176 N N . GLY A 1 160 ? 9.684 -9.142 0.120 1.00 81.38 160 GLY A N 1
ATOM 1177 C CA . GLY A 1 160 ? 10.133 -8.091 -0.804 1.00 81.38 160 GLY A CA 1
ATOM 1178 C C . GLY A 1 160 ? 9.792 -6.653 -0.383 1.00 81.38 160 GLY A C 1
ATOM 1179 O O . GLY A 1 160 ? 9.313 -6.393 0.720 1.00 81.38 160 GLY A O 1
ATOM 1180 N N . SER A 1 161 ? 10.021 -5.696 -1.281 1.00 87.88 161 SER A N 1
ATOM 1181 C CA . SER A 1 161 ? 9.558 -4.314 -1.108 1.00 87.88 161 SER A CA 1
ATOM 1182 C C . SER A 1 161 ? 8.200 -4.069 -1.782 1.00 87.88 161 SER A C 1
ATOM 1184 O O . SER A 1 161 ? 7.750 -4.827 -2.648 1.00 87.88 161 SER A O 1
ATOM 1186 N N . PHE A 1 162 ? 7.527 -2.977 -1.415 1.00 88.94 162 PHE A N 1
ATOM 1187 C CA . PHE A 1 162 ? 6.299 -2.547 -2.099 1.00 88.94 162 PHE A CA 1
ATOM 1188 C C . PHE A 1 162 ? 6.545 -2.232 -3.580 1.00 88.94 162 PHE A C 1
ATOM 1190 O O . PHE A 1 162 ? 5.737 -2.595 -4.440 1.00 88.94 162 PHE A O 1
ATOM 1197 N N . LEU A 1 163 ? 7.686 -1.614 -3.884 1.00 90.38 163 LEU A N 1
ATOM 1198 C CA . LEU A 1 163 ? 8.147 -1.383 -5.244 1.00 90.38 163 LEU A CA 1
ATOM 1199 C C . LEU A 1 163 ? 8.320 -2.693 -6.019 1.00 90.38 163 LEU A C 1
ATOM 1201 O O . LEU A 1 163 ? 7.783 -2.813 -7.120 1.00 90.38 163 LEU A O 1
ATOM 1205 N N . ALA A 1 164 ? 8.985 -3.691 -5.427 1.00 90.25 164 ALA A N 1
ATOM 1206 C CA . ALA A 1 164 ? 9.161 -5.019 -6.016 1.00 90.25 164 ALA A CA 1
ATOM 1207 C C . ALA A 1 164 ? 7.818 -5.661 -6.391 1.00 90.25 164 ALA A C 1
ATOM 1209 O O . ALA A 1 164 ? 7.661 -6.202 -7.485 1.00 90.25 164 ALA A O 1
ATOM 1210 N N . ARG A 1 165 ? 6.798 -5.537 -5.535 1.00 89.56 165 ARG A N 1
ATOM 1211 C CA . ARG A 1 165 ? 5.448 -6.045 -5.823 1.00 89.56 165 ARG A CA 1
ATOM 1212 C C . ARG A 1 165 ? 4.796 -5.337 -7.018 1.00 89.56 165 ARG A C 1
ATOM 1214 O O . ARG A 1 165 ? 4.191 -5.997 -7.867 1.00 89.56 165 ARG A O 1
ATOM 1221 N N . SER A 1 166 ? 4.936 -4.014 -7.122 1.00 91.69 166 SER A N 1
ATOM 1222 C CA . SER A 1 166 ? 4.442 -3.250 -8.278 1.00 91.69 166 SER A CA 1
ATOM 1223 C C . SER A 1 166 ? 5.190 -3.584 -9.569 1.00 91.69 166 SER A C 1
ATOM 1225 O O . SER A 1 166 ? 4.556 -3.732 -10.613 1.00 91.69 166 SER A O 1
ATOM 1227 N N . MET A 1 167 ? 6.512 -3.747 -9.504 1.00 92.44 167 MET A N 1
ATOM 1228 C CA . MET A 1 167 ? 7.339 -4.132 -10.649 1.00 92.44 167 MET A CA 1
ATOM 1229 C C . MET A 1 167 ? 7.021 -5.562 -11.105 1.00 92.44 167 MET A C 1
ATOM 1231 O O . MET A 1 167 ? 6.827 -5.802 -12.295 1.00 92.44 167 MET A O 1
ATOM 1235 N N . ALA A 1 168 ? 6.844 -6.505 -10.179 1.00 90.12 168 ALA A N 1
ATOM 1236 C CA . ALA A 1 168 ? 6.405 -7.865 -10.496 1.00 90.12 168 ALA A CA 1
ATOM 1237 C C . ALA A 1 168 ? 5.043 -7.890 -11.201 1.00 90.12 168 ALA A C 1
ATOM 1239 O O . ALA A 1 168 ? 4.841 -8.654 -12.148 1.00 90.12 168 ALA A O 1
ATOM 1240 N N . LYS A 1 169 ? 4.100 -7.050 -10.747 1.00 90.75 169 LYS A N 1
ATOM 1241 C CA . LYS A 1 169 ? 2.794 -6.885 -11.396 1.00 90.75 169 LYS A CA 1
ATOM 1242 C C . LYS A 1 169 ? 2.961 -6.347 -12.816 1.00 90.75 169 LYS A C 1
ATOM 1244 O O . LYS A 1 169 ? 2.385 -6.926 -13.728 1.00 90.75 169 LYS A O 1
ATOM 1249 N N . LEU A 1 170 ? 3.794 -5.322 -13.008 1.00 91.00 170 LEU A N 1
ATOM 1250 C CA . LEU A 1 170 ? 4.106 -4.778 -14.332 1.00 91.00 170 LEU A CA 1
ATOM 1251 C C . LEU A 1 170 ? 4.666 -5.857 -15.274 1.00 91.00 170 LEU A C 1
ATOM 1253 O O . LEU A 1 170 ? 4.185 -5.984 -16.395 1.00 91.00 170 LEU A O 1
ATOM 1257 N N . HIS A 1 171 ? 5.626 -6.663 -14.815 1.00 89.00 171 HIS A N 1
ATOM 1258 C CA . HIS A 1 171 ? 6.200 -7.763 -15.600 1.00 89.00 171 HIS A CA 1
ATOM 1259 C C . HIS A 1 171 ? 5.161 -8.828 -15.971 1.00 89.00 171 HIS A C 1
ATOM 1261 O O . HIS A 1 171 ? 5.112 -9.315 -17.099 1.00 89.00 171 HIS A O 1
ATOM 1267 N N . ARG A 1 172 ? 4.291 -9.197 -15.027 1.00 88.56 172 ARG A N 1
ATOM 1268 C CA . ARG A 1 172 ? 3.219 -10.164 -15.289 1.00 88.56 172 ARG A CA 1
ATOM 1269 C C . ARG A 1 172 ? 2.209 -9.619 -16.298 1.00 88.56 172 ARG A C 1
ATOM 1271 O O . ARG A 1 172 ? 1.786 -10.352 -17.190 1.00 88.56 172 ARG A O 1
ATOM 1278 N N . ASP A 1 173 ? 1.850 -8.345 -16.165 1.00 86.19 173 ASP A N 1
ATOM 1279 C CA . ASP A 1 173 ? 0.932 -7.663 -17.071 1.00 86.19 173 ASP A CA 1
ATOM 1280 C C . ASP A 1 173 ? 1.541 -7.542 -18.478 1.00 86.19 173 ASP A C 1
ATOM 1282 O O . ASP A 1 173 ? 0.828 -7.758 -19.457 1.00 86.19 173 ASP A O 1
ATOM 1286 N N . SER A 1 174 ? 2.851 -7.286 -18.602 1.00 83.38 174 SER A N 1
ATOM 1287 C CA . SER A 1 174 ? 3.528 -7.224 -19.904 1.00 83.38 174 SER A CA 1
ATOM 1288 C C . SER A 1 174 ? 3.571 -8.585 -20.602 1.00 83.38 174 SER A C 1
ATOM 1290 O O . SER A 1 174 ? 3.311 -8.654 -21.801 1.00 83.38 174 SER A O 1
ATOM 1292 N N . ILE A 1 175 ? 3.802 -9.676 -19.858 1.00 82.62 175 ILE A N 1
ATOM 1293 C CA . ILE A 1 175 ? 3.713 -11.050 -20.390 1.00 82.62 175 ILE A CA 1
ATOM 1294 C C . ILE A 1 175 ? 2.295 -11.350 -20.891 1.00 82.62 175 ILE A C 1
ATOM 1296 O O . ILE A 1 175 ? 2.122 -11.867 -21.990 1.00 82.62 175 ILE A O 1
ATOM 1300 N N . ALA A 1 176 ? 1.266 -11.002 -20.115 1.00 78.88 176 ALA A N 1
ATOM 1301 C CA . ALA A 1 176 ? -0.122 -11.255 -20.503 1.00 78.88 176 ALA A CA 1
ATOM 1302 C C . ALA A 1 176 ? -0.581 -10.404 -21.707 1.00 78.88 176 ALA A C 1
ATOM 1304 O O . ALA A 1 176 ? -1.518 -10.776 -22.415 1.00 78.88 176 ALA A O 1
ATOM 1305 N N . GLN A 1 177 ? 0.042 -9.242 -21.928 1.00 69.56 177 GLN A N 1
ATOM 1306 C CA . GLN A 1 177 ? -0.342 -8.282 -22.966 1.00 69.56 177 GLN A CA 1
ATOM 1307 C C . GLN A 1 177 ? 0.388 -8.452 -24.302 1.00 69.56 177 GLN A C 1
ATOM 1309 O O . GLN A 1 177 ? -0.092 -7.877 -25.285 1.00 69.56 177 GLN A O 1
ATOM 1314 N N . GLU A 1 178 ? 1.456 -9.256 -24.391 1.00 60.56 178 GLU A N 1
ATOM 1315 C CA . GLU A 1 178 ? 2.069 -9.634 -25.681 1.00 60.56 178 GLU A CA 1
ATOM 1316 C C . GLU A 1 178 ? 1.044 -10.254 -26.650 1.00 60.56 178 GLU A C 1
ATOM 1318 O O . GLU A 1 178 ? 1.180 -10.130 -27.864 1.00 60.56 178 GLU A O 1
ATOM 132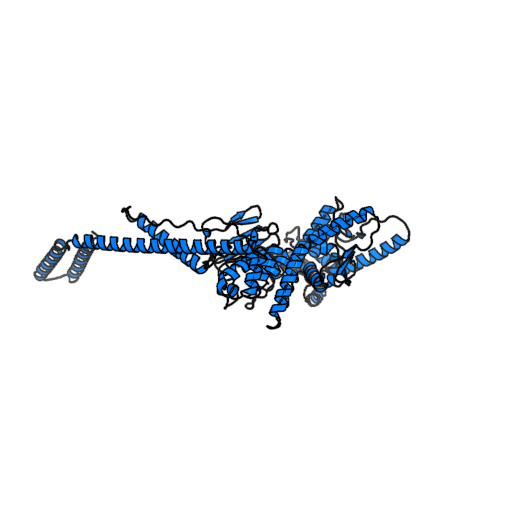3 N N . GLU A 1 179 ? -0.041 -10.836 -26.132 1.00 53.16 179 GLU A N 1
ATOM 1324 C CA . GLU A 1 179 ? -1.124 -11.400 -26.942 1.00 53.16 179 GLU A CA 1
ATOM 1325 C C . GLU A 1 179 ? -2.153 -10.353 -27.433 1.00 53.16 179 GLU A C 1
ATOM 1327 O O . GLU A 1 179 ? -2.985 -10.675 -28.283 1.00 53.16 179 GLU A O 1
ATOM 1332 N N . LYS A 1 180 ? -2.159 -9.114 -26.899 1.00 50.59 180 LYS A N 1
ATOM 1333 C CA . LYS A 1 180 ? -3.261 -8.135 -27.090 1.00 50.59 180 LYS A CA 1
ATOM 1334 C C . LYS A 1 180 ? -2.859 -6.653 -27.255 1.00 50.59 180 LYS A C 1
ATOM 1336 O O . LYS A 1 180 ? -3.746 -5.802 -27.253 1.00 50.59 180 LYS A O 1
ATOM 1341 N N . ASN A 1 181 ? -1.576 -6.314 -27.423 1.00 53.19 181 ASN A N 1
ATOM 1342 C CA . ASN A 1 181 ? -1.097 -4.933 -27.653 1.00 53.19 181 ASN A CA 1
ATOM 1343 C C . ASN A 1 181 ? -1.516 -3.908 -26.560 1.00 53.19 181 ASN A C 1
ATOM 1345 O O . ASN A 1 181 ? -1.868 -2.759 -26.841 1.00 53.19 181 ASN A O 1
ATOM 1349 N N . GLY A 1 182 ? -1.480 -4.318 -25.287 1.00 52.97 182 GLY A N 1
ATOM 1350 C CA . GLY A 1 182 ? -1.945 -3.524 -24.136 1.00 52.97 182 GLY A CA 1
ATOM 1351 C C . GLY A 1 182 ? -1.029 -2.365 -23.692 1.00 52.97 182 GLY A C 1
ATOM 1352 O O . GLY A 1 182 ? 0.023 -2.121 -24.273 1.00 52.97 182 GLY A O 1
ATOM 1353 N N . ILE A 1 183 ? -1.482 -1.587 -22.696 1.00 56.12 183 ILE A N 1
ATOM 1354 C CA . ILE A 1 183 ? -0.929 -0.292 -22.218 1.00 56.12 183 ILE A CA 1
ATOM 1355 C C . ILE A 1 183 ? 0.431 -0.415 -21.505 1.00 56.12 183 ILE A C 1
ATOM 1357 O O . ILE A 1 183 ? 1.201 0.550 -21.522 1.00 56.12 183 ILE A O 1
ATOM 1361 N N . ALA A 1 184 ? 0.718 -1.585 -20.926 1.00 57.56 184 ALA A N 1
ATOM 1362 C CA . ALA A 1 184 ? 1.954 -1.941 -20.229 1.00 57.56 184 ALA A CA 1
ATOM 1363 C C . ALA A 1 184 ? 2.873 -2.773 -21.144 1.00 57.56 184 ALA A C 1
ATOM 1365 O O . ALA A 1 184 ? 3.365 -3.835 -20.765 1.00 57.56 184 ALA A O 1
ATOM 1366 N N . SER A 1 185 ? 3.040 -2.328 -22.390 1.00 68.56 185 SER A N 1
ATOM 1367 C CA . SER A 1 185 ? 3.892 -3.007 -23.362 1.00 68.56 185 SER A CA 1
ATOM 1368 C C . SER A 1 185 ? 5.357 -2.914 -22.944 1.00 68.56 185 SER A C 1
ATOM 1370 O O . SER A 1 185 ? 5.855 -1.814 -22.698 1.00 68.56 185 SER A O 1
ATOM 1372 N N . ALA A 1 186 ? 6.038 -4.056 -22.926 1.00 80.38 186 ALA A N 1
ATOM 1373 C CA . ALA A 1 186 ? 7.485 -4.117 -22.795 1.00 80.38 186 ALA A CA 1
ATOM 1374 C C . ALA A 1 186 ? 8.173 -3.365 -23.948 1.00 80.38 186 ALA A C 1
ATOM 1376 O O . ALA A 1 186 ? 7.737 -3.441 -25.099 1.00 80.38 186 ALA A O 1
ATOM 1377 N N . ASP A 1 187 ? 9.248 -2.644 -23.634 1.00 85.81 187 ASP A N 1
ATOM 1378 C CA . ASP A 1 187 ? 10.077 -1.914 -24.602 1.00 85.81 187 ASP A CA 1
ATOM 1379 C C . ASP A 1 187 ? 11.267 -2.755 -25.111 1.00 85.81 187 ASP A C 1
ATOM 1381 O O . ASP A 1 187 ? 11.930 -2.369 -26.081 1.00 85.81 187 ASP A O 1
ATOM 1385 N N . LEU A 1 188 ? 11.501 -3.925 -24.503 1.00 89.81 188 LEU A N 1
ATOM 1386 C CA . LEU A 1 188 ? 12.517 -4.901 -24.881 1.00 89.81 188 LEU A CA 1
ATOM 1387 C C . LEU A 1 188 ? 11.964 -6.329 -24.838 1.00 89.81 188 LEU A C 1
ATOM 1389 O O . LEU A 1 188 ? 11.246 -6.709 -23.916 1.00 89.81 188 LEU A O 1
ATOM 1393 N N . ILE A 1 189 ? 12.374 -7.156 -25.794 1.00 90.62 189 ILE A N 1
ATOM 1394 C CA . ILE A 1 189 ? 12.124 -8.597 -25.796 1.00 90.62 189 ILE A CA 1
ATOM 1395 C C . ILE A 1 189 ? 13.468 -9.315 -25.715 1.00 90.62 189 ILE A C 1
ATOM 1397 O O . ILE A 1 189 ? 14.310 -9.191 -26.604 1.00 90.62 189 ILE A O 1
ATOM 1401 N N . LEU A 1 190 ? 13.676 -10.094 -24.656 1.00 92.06 190 LEU A N 1
ATOM 1402 C CA . LEU A 1 190 ? 14.831 -10.978 -24.551 1.00 92.06 190 LEU A CA 1
ATOM 1403 C C . LEU A 1 190 ? 14.530 -12.278 -25.291 1.00 92.06 190 LEU A C 1
ATOM 1405 O O . LEU A 1 190 ? 13.575 -12.983 -24.963 1.00 92.06 190 LEU A O 1
ATOM 1409 N N . VAL A 1 191 ? 15.355 -12.613 -26.276 1.00 91.62 191 VAL A N 1
ATOM 1410 C CA . VAL A 1 191 ? 15.228 -13.855 -27.037 1.00 91.62 191 VAL A CA 1
ATOM 1411 C C . VAL A 1 191 ? 16.237 -14.865 -26.496 1.00 91.62 191 VAL A C 1
ATOM 1413 O O . VAL A 1 191 ? 17.446 -14.748 -26.712 1.00 91.62 191 VAL A O 1
ATOM 1416 N N . VAL A 1 192 ? 15.727 -15.861 -25.769 1.00 92.81 192 VAL A N 1
ATOM 1417 C CA . VAL A 1 192 ? 16.511 -16.867 -25.039 1.00 92.81 192 VAL A CA 1
ATOM 1418 C C . VAL A 1 192 ? 16.114 -18.258 -25.513 1.00 92.81 192 VAL A C 1
ATOM 1420 O O . VAL A 1 192 ? 14.978 -18.681 -25.317 1.00 92.81 192 VAL A O 1
ATOM 1423 N N . SER A 1 193 ? 17.037 -18.994 -26.139 1.00 87.94 193 SER A N 1
ATOM 1424 C CA . SER A 1 193 ? 16.763 -20.340 -26.685 1.00 87.94 193 SER A CA 1
ATOM 1425 C C . SER A 1 193 ? 15.491 -20.406 -27.562 1.00 87.94 193 SER A C 1
ATOM 1427 O O . SER A 1 193 ? 14.738 -21.377 -27.512 1.00 87.94 193 SER A O 1
ATOM 1429 N N . GLY A 1 194 ? 15.215 -19.346 -28.333 1.00 84.12 194 GLY A N 1
ATOM 1430 C CA . GLY A 1 194 ? 14.022 -19.225 -29.183 1.00 84.12 194 GLY A CA 1
ATOM 1431 C C . GLY A 1 194 ? 12.730 -18.820 -28.460 1.00 84.12 194 GLY A C 1
ATOM 1432 O O . GLY A 1 194 ? 11.711 -18.639 -29.121 1.00 84.12 194 GLY A O 1
ATOM 1433 N N . GLN A 1 195 ? 12.747 -18.647 -27.134 1.00 88.94 195 GLN A N 1
ATOM 1434 C CA . GLN A 1 195 ? 11.630 -18.067 -26.384 1.00 88.94 195 GLN A CA 1
ATOM 1435 C C . GLN A 1 195 ? 11.775 -16.552 -26.273 1.00 88.94 195 GLN A C 1
ATOM 1437 O O . GLN A 1 195 ? 12.876 -16.045 -26.066 1.00 88.94 195 GLN A O 1
ATOM 1442 N N . ARG A 1 196 ? 10.649 -15.847 -26.384 1.00 89.19 196 ARG A N 1
ATOM 1443 C CA . ARG A 1 196 ? 10.547 -14.392 -26.238 1.00 89.19 196 ARG A CA 1
ATOM 1444 C C . ARG A 1 196 ? 10.117 -14.081 -24.808 1.00 89.19 196 ARG A C 1
ATOM 1446 O O . ARG A 1 196 ? 9.135 -14.647 -24.335 1.00 89.19 196 ARG A O 1
ATOM 1453 N N . LEU A 1 197 ? 10.887 -13.252 -24.112 1.00 90.50 197 LEU A N 1
ATOM 1454 C CA . LEU A 1 197 ? 10.622 -12.828 -22.740 1.00 90.50 197 LEU A CA 1
ATOM 1455 C C . LEU A 1 197 ? 10.515 -11.292 -22.713 1.00 90.50 197 LEU A C 1
ATOM 1457 O O . LEU A 1 197 ? 11.541 -10.625 -22.873 1.00 90.50 197 LEU A O 1
ATOM 1461 N N . PRO A 1 198 ? 9.314 -10.718 -22.534 1.00 90.19 198 PRO A N 1
ATOM 1462 C CA . PRO A 1 198 ? 9.135 -9.271 -22.480 1.00 90.19 198 PRO A CA 1
ATOM 1463 C C . PRO A 1 198 ? 9.759 -8.685 -21.212 1.00 90.19 198 PRO A C 1
ATOM 1465 O O . PRO A 1 198 ? 9.568 -9.203 -20.112 1.00 90.19 198 PRO A O 1
ATOM 1468 N N . ALA A 1 199 ? 10.481 -7.577 -21.352 1.00 91.50 199 ALA A N 1
ATOM 1469 C CA . ALA A 1 199 ? 11.144 -6.889 -20.256 1.00 91.50 199 ALA A CA 1
ATOM 1470 C C . ALA A 1 199 ? 11.199 -5.367 -20.471 1.00 91.50 199 ALA A C 1
ATOM 1472 O O . ALA A 1 199 ? 10.882 -4.861 -21.545 1.00 91.50 199 ALA A O 1
ATOM 1473 N N . HIS A 1 200 ? 11.611 -4.643 -19.427 1.00 91.81 200 HIS A N 1
ATOM 1474 C CA . HIS A 1 200 ? 11.766 -3.193 -19.452 1.00 91.81 200 HIS A CA 1
ATOM 1475 C C . HIS A 1 200 ? 13.253 -2.820 -19.455 1.00 91.81 200 HIS A C 1
ATOM 1477 O O . HIS A 1 200 ? 13.981 -3.236 -18.545 1.00 91.81 200 HIS A O 1
ATOM 1483 N N . LYS A 1 201 ? 13.701 -2.028 -20.439 1.00 91.81 201 LYS A N 1
ATOM 1484 C CA . LYS A 1 201 ? 15.106 -1.596 -20.595 1.00 91.81 201 LYS A CA 1
ATOM 1485 C C . LYS A 1 201 ? 15.650 -0.980 -19.313 1.00 91.81 201 LYS A C 1
ATOM 1487 O O . LYS A 1 201 ? 16.703 -1.400 -18.838 1.00 91.81 201 LYS A O 1
ATOM 1492 N N . LEU A 1 202 ? 14.877 -0.064 -18.721 1.00 92.25 202 LEU A N 1
ATOM 1493 C CA . LEU A 1 202 ? 15.218 0.634 -17.482 1.00 92.25 202 LEU A CA 1
ATOM 1494 C C . LEU A 1 202 ? 15.615 -0.335 -16.361 1.00 92.25 202 LEU A C 1
ATOM 1496 O O . LEU A 1 202 ? 16.683 -0.200 -15.770 1.00 92.25 202 LEU A O 1
ATOM 1500 N N . LEU A 1 203 ? 14.771 -1.335 -16.085 1.00 92.88 203 LEU A N 1
ATOM 1501 C CA . LEU A 1 203 ? 14.989 -2.271 -14.981 1.00 92.88 203 LEU A CA 1
ATOM 1502 C C . LEU A 1 203 ? 16.209 -3.157 -15.232 1.00 92.88 203 LEU A C 1
ATOM 1504 O O . LEU A 1 203 ? 17.033 -3.325 -14.341 1.00 92.88 203 LEU A O 1
ATOM 1508 N N . LEU A 1 204 ? 16.367 -3.691 -16.445 1.00 93.81 204 LEU A N 1
ATOM 1509 C CA . LEU A 1 204 ? 17.514 -4.544 -16.770 1.00 93.81 204 LEU A CA 1
ATOM 1510 C C . LEU A 1 204 ? 18.832 -3.784 -16.671 1.00 93.81 204 LEU A C 1
ATOM 1512 O O . LEU A 1 204 ? 19.796 -4.280 -16.092 1.00 93.81 204 LEU A O 1
ATOM 1516 N N . ALA A 1 205 ? 18.867 -2.581 -17.230 1.00 93.00 205 ALA A N 1
ATOM 1517 C CA . ALA A 1 205 ? 20.077 -1.792 -17.307 1.00 93.00 205 ALA A CA 1
ATOM 1518 C C . ALA A 1 205 ? 20.484 -1.181 -15.968 1.00 93.00 205 ALA A C 1
ATOM 1520 O O . ALA A 1 205 ? 21.673 -1.063 -15.677 1.00 93.00 205 ALA A O 1
ATOM 1521 N N . GLN A 1 206 ? 19.513 -0.809 -15.138 1.00 92.31 206 GLN A N 1
ATOM 1522 C CA . GLN A 1 206 ? 19.823 -0.268 -13.826 1.00 92.31 206 GLN A CA 1
ATOM 1523 C C . GLN A 1 206 ? 20.317 -1.349 -12.864 1.00 92.31 206 GLN A C 1
ATOM 1525 O O . GLN A 1 206 ? 21.167 -1.087 -12.017 1.00 92.31 206 GLN A O 1
ATOM 1530 N N . ARG A 1 207 ? 19.810 -2.574 -13.023 1.00 92.25 207 ARG A N 1
ATOM 1531 C CA . ARG A 1 207 ? 20.125 -3.709 -12.151 1.00 92.25 207 ARG A CA 1
ATOM 1532 C C . ARG A 1 207 ? 21.364 -4.476 -12.605 1.00 92.25 207 ARG A C 1
ATOM 1534 O O . ARG A 1 207 ? 22.042 -5.068 -11.774 1.00 92.25 207 ARG A O 1
ATOM 1541 N N . SER A 1 208 ? 21.680 -4.461 -13.901 1.00 94.19 208 SER A N 1
ATOM 1542 C CA . SER A 1 208 ? 22.868 -5.104 -14.462 1.00 94.19 208 SER A CA 1
ATOM 1543 C C . SER A 1 208 ? 23.630 -4.154 -15.392 1.00 94.19 208 SER A C 1
ATOM 1545 O O . SER A 1 208 ? 23.132 -3.812 -16.470 1.00 94.19 208 SER A O 1
ATOM 1547 N N . PRO A 1 209 ? 24.887 -3.800 -15.061 1.00 92.69 209 PRO A N 1
ATOM 1548 C CA . PRO A 1 209 ? 25.717 -2.991 -15.951 1.00 92.69 209 PRO A CA 1
ATOM 1549 C C . PRO A 1 209 ? 26.035 -3.723 -17.264 1.00 92.69 209 PRO A C 1
ATOM 1551 O O . PRO A 1 209 ? 26.163 -3.090 -18.306 1.00 92.69 209 PRO A O 1
ATOM 1554 N N . VAL A 1 210 ? 26.106 -5.059 -17.240 1.00 94.38 210 VAL A N 1
ATOM 1555 C CA . VAL A 1 210 ? 26.336 -5.871 -18.445 1.00 94.38 210 VAL A CA 1
ATOM 1556 C C . VAL A 1 210 ? 25.140 -5.773 -19.388 1.00 94.38 210 VAL A C 1
ATOM 1558 O O . VAL A 1 210 ? 25.315 -5.543 -20.581 1.00 94.38 210 VAL A O 1
ATOM 1561 N N . LEU A 1 211 ? 23.914 -5.895 -18.866 1.00 94.12 211 LEU A N 1
ATOM 1562 C CA . LEU A 1 211 ? 22.713 -5.725 -19.686 1.00 94.12 211 LEU A CA 1
ATOM 1563 C C . LEU A 1 211 ? 22.581 -4.287 -20.199 1.00 94.12 211 LEU A C 1
ATOM 1565 O O . LEU A 1 211 ? 22.198 -4.105 -21.351 1.00 94.12 211 LEU A O 1
ATOM 1569 N N . ARG A 1 212 ? 22.958 -3.279 -19.399 1.00 94.12 212 ARG A N 1
ATOM 1570 C CA . ARG A 1 212 ? 23.001 -1.871 -19.831 1.00 94.12 212 ARG A CA 1
ATOM 1571 C C . ARG A 1 212 ? 23.866 -1.683 -21.075 1.00 94.12 212 ARG A C 1
ATOM 1573 O O . ARG A 1 212 ? 23.397 -1.109 -22.052 1.00 94.12 212 ARG A O 1
ATOM 1580 N N . GLU A 1 213 ? 25.097 -2.189 -21.058 1.00 94.19 213 GLU A N 1
ATOM 1581 C CA . GLU A 1 213 ? 26.011 -2.099 -22.205 1.00 94.19 213 GLU A CA 1
ATOM 1582 C C . GLU A 1 213 ? 25.485 -2.857 -23.430 1.00 94.19 213 GLU A C 1
ATOM 1584 O O . GLU A 1 213 ? 25.543 -2.342 -24.546 1.00 94.19 213 GLU A O 1
ATOM 1589 N N . LEU A 1 214 ? 24.928 -4.056 -23.232 1.00 93.31 214 LEU A N 1
ATOM 1590 C CA . LEU A 1 214 ? 24.352 -4.849 -24.321 1.00 93.31 214 LEU A CA 1
ATOM 1591 C C . LEU A 1 214 ? 23.175 -4.134 -24.997 1.00 93.31 214 LEU A C 1
ATOM 1593 O O . LEU A 1 214 ? 23.117 -4.097 -26.225 1.00 93.31 214 LEU A O 1
ATOM 1597 N N . ILE A 1 215 ? 22.271 -3.537 -24.212 1.00 93.25 215 ILE A N 1
ATOM 1598 C CA . ILE A 1 215 ? 21.128 -2.780 -24.737 1.00 93.25 215 ILE A CA 1
ATOM 1599 C C . ILE A 1 215 ? 21.623 -1.556 -25.517 1.00 93.25 215 ILE A C 1
ATOM 1601 O O . ILE A 1 215 ? 21.204 -1.355 -26.652 1.00 93.25 215 ILE A O 1
ATOM 1605 N N . LEU A 1 216 ? 22.556 -0.775 -24.963 1.00 92.69 216 LEU A N 1
ATOM 1606 C CA . LEU A 1 216 ? 23.090 0.414 -25.641 1.00 92.69 216 LEU A CA 1
ATOM 1607 C C . LEU A 1 216 ? 23.766 0.072 -26.977 1.00 92.69 216 LEU A C 1
ATOM 1609 O O . LEU A 1 216 ? 23.551 0.761 -27.975 1.00 92.69 216 LEU A O 1
ATOM 1613 N N . ASN A 1 217 ? 24.554 -1.005 -27.018 1.00 92.12 217 ASN A N 1
ATOM 1614 C CA . ASN A 1 217 ? 25.227 -1.447 -28.239 1.00 92.12 217 ASN A CA 1
ATOM 1615 C C . ASN A 1 217 ? 24.226 -1.886 -29.317 1.00 92.12 217 ASN A C 1
ATOM 1617 O O . ASN A 1 217 ? 24.388 -1.545 -30.490 1.00 92.12 217 ASN A O 1
ATOM 1621 N N . GLU A 1 218 ? 23.184 -2.623 -28.936 1.00 90.25 218 GLU A N 1
ATOM 1622 C CA . GLU A 1 218 ? 22.159 -3.077 -29.876 1.00 90.25 218 GLU A CA 1
ATOM 1623 C C . GLU A 1 218 ? 21.293 -1.903 -30.378 1.00 90.25 218 GLU A C 1
ATOM 1625 O O . GLU A 1 218 ? 20.939 -1.866 -31.557 1.00 90.25 218 GLU A O 1
ATOM 1630 N N . GLU A 1 219 ? 21.022 -0.887 -29.546 1.00 86.75 219 GLU A N 1
ATOM 1631 C CA . GLU A 1 219 ? 20.309 0.328 -29.973 1.00 86.75 219 GLU A CA 1
ATOM 1632 C C . GLU A 1 219 ? 21.112 1.118 -31.008 1.00 86.75 219 GLU A C 1
ATOM 1634 O O . GLU A 1 219 ? 20.561 1.536 -32.029 1.00 86.75 219 GLU A O 1
ATOM 1639 N N . GLN A 1 220 ? 22.422 1.271 -30.792 1.00 87.00 220 GLN A N 1
ATOM 1640 C CA . GLN A 1 220 ? 23.314 1.913 -31.761 1.00 87.00 220 GLN A CA 1
ATOM 1641 C C . GLN A 1 220 ? 23.321 1.155 -33.093 1.00 87.00 220 GLN A C 1
ATOM 1643 O O . GLN A 1 220 ? 23.206 1.759 -34.163 1.00 87.00 220 GLN A O 1
ATOM 1648 N N . GLN A 1 221 ? 23.393 -0.178 -33.053 1.00 85.00 221 GLN A N 1
ATOM 1649 C CA . GLN A 1 221 ? 23.315 -1.000 -34.261 1.00 85.00 221 GLN A CA 1
ATOM 1650 C C . GLN A 1 221 ? 21.963 -0.859 -34.966 1.00 85.00 221 GLN A C 1
ATOM 1652 O O . GLN A 1 221 ? 21.918 -0.737 -36.191 1.00 85.00 221 GLN A O 1
ATOM 1657 N N . GLN A 1 222 ? 20.857 -0.834 -34.218 1.00 80.12 222 GLN A N 1
ATOM 1658 C CA . GLN A 1 222 ? 19.521 -0.644 -34.775 1.00 80.12 222 GLN A CA 1
ATOM 1659 C C . GLN A 1 222 ? 19.379 0.730 -35.441 1.00 80.12 222 GLN A C 1
ATOM 1661 O O . GLN A 1 222 ? 18.841 0.806 -36.543 1.00 80.12 222 GLN A O 1
ATOM 1666 N N . GLN A 1 223 ? 19.919 1.793 -34.840 1.00 78.12 223 GLN A N 1
ATOM 1667 C CA . GLN A 1 223 ? 19.957 3.137 -35.431 1.00 78.12 223 GLN A CA 1
ATOM 1668 C C . GLN A 1 223 ? 20.776 3.174 -36.729 1.00 78.12 223 GLN A C 1
ATOM 1670 O O . GLN A 1 223 ? 20.331 3.753 -37.721 1.00 78.12 223 GLN A O 1
ATOM 1675 N N . HIS A 1 224 ? 21.929 2.496 -36.770 1.00 79.38 224 HIS A N 1
ATOM 1676 C CA . HIS A 1 224 ? 22.715 2.352 -37.999 1.00 79.38 224 HIS A CA 1
ATOM 1677 C C . HIS A 1 224 ? 21.970 1.570 -39.093 1.00 79.38 224 HIS A C 1
ATOM 1679 O O . HIS A 1 224 ? 22.052 1.943 -40.263 1.00 79.38 224 HIS A O 1
ATOM 1685 N N . ARG A 1 225 ? 21.214 0.523 -38.731 1.00 76.88 225 ARG A N 1
ATOM 1686 C CA . ARG A 1 225 ? 20.369 -0.241 -39.669 1.00 76.88 225 ARG A CA 1
ATOM 1687 C C . ARG A 1 225 ? 19.183 0.588 -40.182 1.00 76.88 225 ARG A C 1
ATOM 1689 O O . ARG A 1 225 ? 18.907 0.566 -41.376 1.00 76.88 225 ARG A O 1
ATOM 1696 N N . LEU A 1 226 ? 18.536 1.371 -39.315 1.00 71.75 226 LEU A N 1
ATOM 1697 C CA . LEU A 1 226 ? 17.418 2.265 -39.659 1.00 71.75 226 LEU A CA 1
ATOM 1698 C C . LEU A 1 226 ? 17.810 3.331 -40.691 1.00 71.75 226 LEU A C 1
ATOM 1700 O O . LEU A 1 226 ? 17.019 3.660 -41.573 1.00 71.75 226 LEU A O 1
ATOM 1704 N N . ALA A 1 227 ? 19.044 3.835 -40.627 1.00 69.38 227 ALA A N 1
ATOM 1705 C CA . ALA A 1 227 ? 19.574 4.772 -41.615 1.00 69.38 227 ALA A CA 1
ATOM 1706 C C . ALA A 1 227 ? 19.796 4.146 -43.014 1.00 69.38 227 ALA A C 1
ATOM 1708 O O . ALA A 1 227 ? 20.025 4.883 -43.972 1.00 69.38 227 ALA A O 1
ATOM 1709 N N . ALA A 1 228 ? 19.725 2.812 -43.147 1.00 71.25 228 ALA A N 1
ATOM 1710 C CA . ALA A 1 228 ? 20.106 2.051 -44.341 1.00 71.25 228 ALA A CA 1
ATOM 1711 C C . ALA A 1 228 ? 18.946 1.327 -45.076 1.00 71.25 228 ALA A C 1
ATOM 1713 O O . ALA A 1 228 ? 19.221 0.585 -46.018 1.00 71.25 228 ALA A O 1
ATOM 1714 N N . THR A 1 229 ? 17.675 1.635 -44.758 1.00 52.28 229 THR A N 1
ATOM 1715 C CA . THR A 1 229 ? 16.391 1.147 -45.353 1.00 52.28 229 THR A CA 1
ATOM 1716 C C . THR A 1 229 ? 15.761 -0.140 -44.760 1.00 52.28 229 THR A C 1
ATOM 1718 O O . THR A 1 229 ? 16.458 -1.098 -44.453 1.00 52.28 229 THR A O 1
ATOM 1721 N N . GLU A 1 230 ? 14.413 -0.130 -44.722 1.00 53.81 230 GLU A N 1
ATOM 1722 C CA . GLU A 1 230 ? 13.389 -1.145 -44.352 1.00 53.81 230 GLU A CA 1
ATOM 1723 C C . GLU A 1 230 ? 12.778 -1.145 -42.933 1.00 53.81 230 GLU A C 1
ATOM 1725 O O . GLU A 1 230 ? 13.422 -0.890 -41.922 1.00 53.81 230 GLU A O 1
ATOM 1730 N N . SER A 1 231 ? 11.457 -1.387 -42.923 1.00 52.53 231 SER A N 1
ATOM 1731 C CA . SER A 1 231 ? 10.503 -1.330 -41.810 1.00 52.53 231 SER A CA 1
ATOM 1732 C C . SER A 1 231 ? 10.904 -2.224 -40.644 1.00 52.53 231 SER A C 1
ATOM 1734 O O . SER A 1 231 ? 10.986 -3.445 -40.786 1.00 52.53 231 SER A O 1
ATOM 1736 N N . VAL A 1 232 ? 11.102 -1.614 -39.479 1.00 50.94 232 VAL A N 1
ATOM 1737 C CA . VAL A 1 232 ? 11.617 -2.295 -38.293 1.00 50.94 232 VAL A CA 1
ATOM 1738 C C . VAL A 1 232 ? 10.477 -2.637 -37.338 1.00 50.94 232 VAL A C 1
ATOM 1740 O O . VAL A 1 232 ? 9.567 -1.834 -37.137 1.00 50.94 232 VAL A O 1
ATOM 1743 N N . SER A 1 233 ? 10.550 -3.837 -36.752 1.00 52.91 233 SER A N 1
ATOM 1744 C CA . SER A 1 233 ? 9.729 -4.249 -35.609 1.00 52.91 233 SER A CA 1
ATOM 1745 C C . SER A 1 233 ? 9.738 -3.156 -34.536 1.00 52.91 233 SER A C 1
ATOM 1747 O O . SER A 1 233 ? 10.798 -2.655 -34.163 1.00 52.91 233 SER A O 1
ATOM 1749 N N . GLU A 1 234 ? 8.556 -2.771 -34.055 1.00 61.00 234 GLU A N 1
ATOM 1750 C CA . GLU A 1 234 ? 8.375 -1.650 -33.123 1.00 61.00 234 GLU A CA 1
ATOM 1751 C C . GLU A 1 234 ? 9.063 -1.846 -31.764 1.00 61.00 234 GLU A C 1
ATOM 1753 O O . GLU A 1 234 ? 9.255 -0.868 -31.036 1.00 61.00 234 GLU A O 1
ATOM 1758 N N . THR A 1 235 ? 9.405 -3.092 -31.428 1.00 71.50 235 THR A N 1
ATOM 1759 C CA . THR A 1 235 ? 10.037 -3.513 -30.178 1.00 71.50 235 THR A CA 1
ATOM 1760 C C . THR A 1 235 ? 11.444 -4.043 -30.433 1.00 71.50 235 THR A C 1
ATOM 1762 O O . THR A 1 235 ? 11.701 -4.771 -31.394 1.00 71.50 235 THR A O 1
ATOM 1765 N N . MET A 1 236 ? 12.371 -3.652 -29.561 1.00 83.81 236 MET A N 1
ATOM 1766 C CA . MET A 1 236 ? 13.765 -4.073 -29.620 1.00 83.81 236 MET A CA 1
ATOM 1767 C C . MET A 1 236 ? 13.900 -5.530 -29.169 1.00 83.81 236 MET A C 1
ATOM 1769 O O . MET A 1 236 ? 13.340 -5.904 -28.140 1.00 83.81 236 MET A O 1
ATOM 1773 N N . GLU A 1 237 ? 14.671 -6.338 -29.896 1.00 88.44 237 GLU A N 1
ATOM 1774 C CA . GLU A 1 237 ? 14.969 -7.721 -29.512 1.00 88.44 237 GLU A CA 1
ATOM 1775 C C . GLU A 1 237 ? 16.449 -7.854 -29.134 1.00 88.44 237 GLU A C 1
ATOM 1777 O O . GLU A 1 237 ? 17.323 -7.462 -29.903 1.00 88.44 237 GLU A O 1
ATOM 1782 N N . LEU A 1 238 ? 16.733 -8.414 -27.954 1.00 90.88 238 LEU A N 1
ATOM 1783 C CA . LEU A 1 238 ? 18.092 -8.688 -27.484 1.00 90.88 238 LEU A CA 1
ATOM 1784 C C . LEU A 1 238 ? 18.303 -10.197 -27.353 1.00 90.88 238 LEU A C 1
ATOM 1786 O O . LEU A 1 238 ? 17.623 -10.878 -26.582 1.00 90.88 238 LEU A O 1
ATOM 1790 N N . LEU A 1 239 ? 19.266 -10.724 -28.105 1.00 90.56 239 LEU A N 1
ATOM 1791 C CA . LEU A 1 239 ? 19.584 -12.150 -28.138 1.00 90.56 239 LEU A CA 1
ATOM 1792 C C . LEU A 1 239 ? 20.548 -12.517 -27.004 1.00 90.56 239 LEU A C 1
ATOM 1794 O O . LEU A 1 239 ? 21.657 -11.992 -26.935 1.00 90.56 239 LEU A O 1
ATOM 1798 N N . LEU A 1 240 ? 20.158 -13.473 -26.155 1.00 90.69 240 LEU A N 1
ATOM 1799 C CA . LEU A 1 240 ? 21.008 -14.020 -25.087 1.00 90.69 240 LEU A CA 1
ATOM 1800 C C . LEU A 1 240 ? 21.229 -15.527 -25.320 1.00 90.69 240 LEU A C 1
ATOM 1802 O O . LEU A 1 240 ? 20.541 -16.361 -24.726 1.00 90.69 240 LEU A O 1
ATOM 1806 N N . PRO A 1 241 ? 22.168 -15.909 -26.208 1.00 83.00 241 PRO A N 1
ATOM 1807 C CA . PRO A 1 241 ? 22.298 -17.287 -26.689 1.00 83.00 241 PRO A CA 1
ATOM 1808 C C . PRO A 1 241 ? 22.864 -18.260 -25.649 1.00 83.00 241 PRO A C 1
ATOM 1810 O O . PRO A 1 241 ? 22.647 -19.464 -25.749 1.00 83.00 241 PRO A O 1
ATOM 1813 N N . THR A 1 242 ? 23.600 -17.760 -24.659 1.00 85.06 242 THR A N 1
ATOM 1814 C CA . THR A 1 242 ? 24.277 -18.574 -23.639 1.00 85.06 242 THR A CA 1
ATOM 1815 C C . THR A 1 242 ? 23.375 -18.949 -22.468 1.00 85.06 242 THR A C 1
ATOM 1817 O O . THR A 1 242 ? 23.751 -19.790 -21.652 1.00 85.06 242 THR A O 1
ATOM 1820 N N . LEU A 1 243 ? 22.195 -18.333 -22.364 1.00 90.00 243 LEU A N 1
ATOM 1821 C CA . LEU A 1 243 ? 21.318 -18.481 -21.215 1.00 90.00 243 LEU A CA 1
ATOM 1822 C C . LEU A 1 243 ? 20.230 -19.523 -21.490 1.00 90.00 243 LEU A C 1
ATOM 1824 O O . LEU A 1 243 ? 19.601 -19.549 -22.549 1.00 90.00 243 LEU A O 1
ATOM 1828 N N . ARG A 1 244 ? 19.978 -20.386 -20.505 1.00 91.38 244 ARG A N 1
ATOM 1829 C CA . ARG A 1 244 ? 18.808 -21.269 -20.512 1.00 91.38 244 ARG A CA 1
ATOM 1830 C C . ARG A 1 244 ? 17.559 -20.475 -20.152 1.00 91.38 244 ARG A C 1
ATOM 1832 O O . ARG A 1 244 ? 17.616 -19.587 -19.308 1.00 91.38 244 ARG A O 1
ATOM 1839 N N . VAL A 1 245 ? 16.415 -20.867 -20.705 1.00 91.69 245 VAL A N 1
ATOM 1840 C CA . VAL A 1 245 ? 15.118 -20.228 -20.422 1.00 91.69 245 VAL A CA 1
ATOM 1841 C C . VAL A 1 245 ? 14.798 -20.212 -18.926 1.00 91.69 245 VAL A C 1
ATOM 1843 O O . VAL A 1 245 ? 14.441 -19.164 -18.396 1.00 91.69 245 VAL A O 1
ATOM 1846 N N . ASP A 1 246 ? 14.938 -21.349 -18.240 1.00 91.69 246 ASP A N 1
ATOM 1847 C CA . ASP A 1 246 ? 14.591 -21.465 -16.814 1.00 91.69 246 ASP A CA 1
ATOM 1848 C C . ASP A 1 246 ? 15.437 -20.512 -15.956 1.00 91.69 246 ASP A C 1
ATOM 1850 O O . ASP A 1 246 ? 14.929 -19.840 -15.062 1.00 91.69 246 ASP A O 1
ATOM 1854 N N . VAL A 1 247 ? 16.726 -20.401 -16.291 1.00 93.75 247 VAL A N 1
ATOM 1855 C CA . VAL A 1 247 ? 17.679 -19.504 -15.629 1.00 93.75 247 VAL A CA 1
ATOM 1856 C C . VAL A 1 247 ? 17.338 -18.047 -15.931 1.00 93.75 247 VAL A C 1
ATOM 1858 O O . VAL A 1 247 ? 17.304 -17.225 -15.020 1.00 93.75 247 VAL A O 1
ATOM 1861 N N . ALA A 1 248 ? 17.024 -17.727 -17.189 1.00 93.25 248 ALA A N 1
ATOM 1862 C CA . ALA A 1 248 ? 16.627 -16.384 -17.600 1.00 93.25 248 ALA A CA 1
ATOM 1863 C C . ALA A 1 248 ? 15.380 -15.899 -16.857 1.00 93.25 248 ALA A C 1
ATOM 1865 O O . ALA A 1 248 ? 15.342 -14.753 -16.421 1.00 93.25 248 ALA A O 1
ATOM 1866 N N . ARG A 1 249 ? 14.385 -16.772 -16.661 1.00 92.25 249 ARG A N 1
ATOM 1867 C CA . ARG A 1 249 ? 13.172 -16.439 -15.901 1.00 92.25 249 ARG A CA 1
ATOM 1868 C C . ARG A 1 249 ? 13.479 -16.123 -14.441 1.00 92.25 249 ARG A C 1
ATOM 1870 O O . ARG A 1 249 ? 12.949 -15.142 -13.938 1.00 92.25 249 ARG A O 1
ATOM 1877 N N . LEU A 1 250 ? 14.351 -16.895 -13.791 1.00 93.25 250 LEU A N 1
ATOM 1878 C CA . LEU A 1 250 ? 14.747 -16.653 -12.397 1.00 93.25 250 LEU A CA 1
ATOM 1879 C C . LEU A 1 250 ? 15.577 -15.372 -12.242 1.00 93.25 250 LEU A C 1
ATOM 1881 O O . LEU A 1 250 ? 15.369 -14.611 -11.302 1.00 93.25 250 LEU A O 1
ATOM 1885 N N . VAL A 1 251 ? 16.490 -15.105 -13.180 1.00 94.19 251 VAL A N 1
ATOM 1886 C CA . VAL A 1 251 ? 17.262 -13.854 -13.204 1.00 94.19 251 VAL A CA 1
ATOM 1887 C C . VAL A 1 251 ? 16.336 -12.654 -13.415 1.00 94.19 251 VAL A C 1
ATOM 1889 O O . VAL A 1 251 ? 16.466 -11.655 -12.712 1.00 94.19 251 VAL A O 1
ATOM 1892 N N . LEU A 1 252 ? 15.373 -12.754 -14.337 1.00 93.06 252 LEU A N 1
ATOM 1893 C CA . LEU A 1 252 ? 14.357 -11.721 -14.537 1.00 93.06 252 LEU A CA 1
ATOM 1894 C C . LEU A 1 252 ? 13.495 -11.531 -13.290 1.00 93.06 252 LEU A C 1
ATOM 1896 O O . LEU A 1 252 ? 13.321 -10.404 -12.848 1.00 93.06 252 LEU A O 1
ATOM 1900 N N . GLU A 1 253 ? 12.994 -12.605 -12.686 1.00 92.00 253 GLU A N 1
ATOM 1901 C CA . GLU A 1 253 ? 12.210 -12.522 -11.454 1.00 92.00 253 GLU A CA 1
ATOM 1902 C C . GLU A 1 253 ? 12.977 -11.774 -10.360 1.00 92.00 253 GLU A C 1
ATOM 1904 O O . GLU A 1 253 ? 12.433 -10.842 -9.767 1.00 92.00 253 GLU A O 1
ATOM 1909 N N . PHE A 1 254 ? 14.261 -12.084 -10.172 1.00 93.38 254 PHE A N 1
ATOM 1910 C CA . PHE A 1 254 ? 15.121 -11.361 -9.240 1.00 93.38 254 PHE A CA 1
ATOM 1911 C C . PHE A 1 254 ? 15.265 -9.869 -9.598 1.00 93.38 254 PHE A C 1
ATOM 1913 O O . PHE A 1 254 ? 15.141 -9.016 -8.721 1.00 93.38 254 PHE A O 1
ATOM 1920 N N . ILE A 1 255 ? 15.479 -9.526 -10.875 1.00 93.69 255 ILE A N 1
ATOM 1921 C CA . ILE A 1 255 ? 15.608 -8.128 -11.329 1.00 93.69 255 ILE A CA 1
ATOM 1922 C C . ILE A 1 255 ? 14.372 -7.296 -10.962 1.00 93.69 255 ILE A C 1
ATOM 1924 O O . ILE A 1 255 ? 14.520 -6.131 -10.599 1.00 93.69 255 ILE A O 1
ATOM 1928 N N . TYR A 1 256 ? 13.175 -7.884 -11.025 1.00 93.06 256 TYR A N 1
ATOM 1929 C CA . TYR A 1 256 ? 11.921 -7.194 -10.704 1.00 93.06 256 TYR A CA 1
ATOM 1930 C C . TYR A 1 256 ? 11.532 -7.252 -9.223 1.00 93.06 256 TYR A C 1
ATOM 1932 O O . TYR A 1 256 ? 10.703 -6.445 -8.805 1.00 93.06 256 TYR A O 1
ATOM 1940 N N . THR A 1 257 ? 12.056 -8.205 -8.442 1.00 89.94 257 THR A N 1
ATOM 1941 C CA . THR A 1 257 ? 11.519 -8.500 -7.099 1.00 89.94 257 THR A CA 1
ATOM 1942 C C . THR A 1 257 ? 12.509 -8.442 -5.946 1.00 89.94 257 THR A C 1
ATOM 1944 O O . THR A 1 257 ? 12.061 -8.497 -4.803 1.00 89.94 257 THR A O 1
ATOM 1947 N N . ASP A 1 258 ? 13.819 -8.384 -6.211 1.00 89.19 258 ASP A N 1
ATOM 1948 C CA . ASP A 1 258 ? 14.881 -8.638 -5.218 1.00 89.19 258 ASP A CA 1
ATOM 1949 C C . ASP A 1 258 ? 14.815 -10.021 -4.543 1.00 89.19 258 ASP A C 1
ATOM 1951 O O . ASP A 1 258 ? 15.591 -10.308 -3.632 1.00 89.19 258 ASP A O 1
ATOM 1955 N N . SER A 1 259 ? 13.915 -10.907 -4.978 1.00 86.44 259 SER A N 1
ATOM 1956 C CA . SER A 1 259 ? 13.652 -12.182 -4.320 1.00 86.44 259 SER A CA 1
ATOM 1957 C C . SER A 1 259 ? 14.195 -13.357 -5.124 1.00 86.44 259 SER A C 1
ATOM 1959 O O . SER A 1 259 ? 14.174 -13.371 -6.355 1.00 86.44 259 SER A O 1
ATOM 1961 N N . PHE A 1 260 ? 14.656 -14.378 -4.403 1.00 87.62 260 PHE A N 1
ATOM 1962 C CA . PHE A 1 260 ? 15.024 -15.676 -4.956 1.00 87.62 260 PHE A CA 1
ATOM 1963 C C . PHE A 1 260 ? 14.420 -16.784 -4.083 1.00 87.62 260 PHE A C 1
ATOM 1965 O O . PHE A 1 260 ? 14.964 -17.158 -3.039 1.00 87.62 260 PHE A O 1
ATOM 1972 N N . ALA A 1 261 ? 13.248 -17.277 -4.493 1.00 76.88 261 ALA A N 1
ATOM 1973 C CA . ALA A 1 261 ? 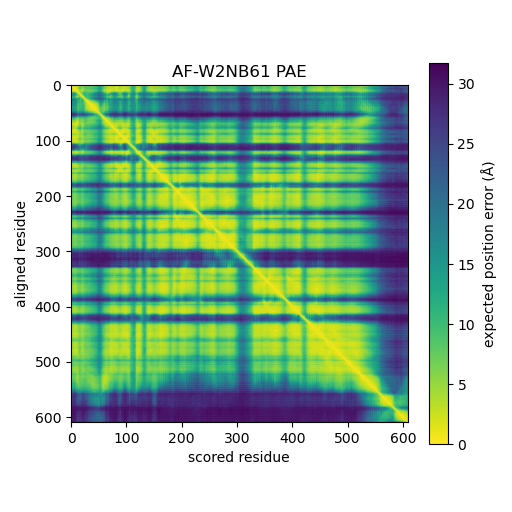12.398 -18.157 -3.686 1.00 76.88 261 ALA A CA 1
ATOM 1974 C C . ALA A 1 261 ? 12.500 -19.654 -4.043 1.00 76.88 261 ALA A C 1
ATOM 1976 O O . ALA A 1 261 ? 11.669 -20.450 -3.609 1.00 76.88 261 ALA A O 1
ATOM 1977 N N . LEU A 1 262 ? 13.503 -20.069 -4.822 1.00 82.50 262 LEU A N 1
ATOM 1978 C CA . LEU A 1 262 ? 13.625 -21.461 -5.252 1.00 82.50 262 LEU A CA 1
ATOM 1979 C C . LEU A 1 262 ? 14.016 -22.380 -4.078 1.00 82.50 262 LEU A C 1
ATOM 1981 O O . LEU A 1 262 ? 15.083 -22.232 -3.478 1.00 82.50 262 LEU A O 1
ATOM 1985 N N . GLU A 1 263 ? 13.161 -23.355 -3.760 1.00 76.19 263 GLU A N 1
ATOM 1986 C CA . GLU A 1 263 ? 13.459 -24.368 -2.745 1.00 76.19 263 GLU A CA 1
ATOM 1987 C C . GLU A 1 263 ? 14.540 -25.345 -3.223 1.00 76.19 263 GLU A C 1
ATOM 1989 O O . GLU A 1 263 ? 14.541 -25.814 -4.371 1.00 76.19 263 GLU A O 1
ATOM 1994 N N . VAL A 1 264 ? 15.458 -25.689 -2.315 1.00 76.25 264 VAL A N 1
ATOM 1995 C CA . VAL A 1 264 ? 16.547 -26.615 -2.620 1.00 76.25 264 VAL A CA 1
ATOM 1996 C C . VAL A 1 264 ? 16.021 -28.045 -2.602 1.00 76.25 264 VAL A C 1
ATOM 1998 O O . VAL A 1 264 ? 15.753 -28.632 -1.557 1.00 76.25 264 VAL A O 1
ATOM 2001 N N . SER A 1 265 ? 15.916 -28.620 -3.792 1.00 76.44 265 SER A N 1
ATOM 2002 C CA . SER A 1 265 ? 15.624 -30.031 -4.019 1.00 76.44 265 SER A CA 1
ATOM 2003 C C . SER A 1 265 ? 16.744 -30.662 -4.850 1.00 76.44 265 SER A C 1
ATOM 2005 O O . SER A 1 265 ? 17.539 -29.952 -5.467 1.00 76.44 265 SER A O 1
ATOM 2007 N N . LYS A 1 266 ? 16.786 -31.998 -4.939 1.00 73.31 266 LYS A N 1
ATOM 2008 C CA . LYS A 1 266 ? 17.755 -32.702 -5.804 1.00 73.31 266 LYS A CA 1
ATOM 2009 C C . LYS A 1 266 ? 17.683 -32.247 -7.270 1.00 73.31 266 LYS A C 1
ATOM 2011 O O . LYS A 1 266 ? 18.706 -32.219 -7.941 1.00 73.31 266 LYS A O 1
ATOM 2016 N N . SER A 1 267 ? 16.497 -31.876 -7.758 1.00 74.69 267 SER A N 1
ATOM 2017 C CA . SER A 1 267 ? 16.299 -31.335 -9.109 1.00 74.69 267 SER A CA 1
ATOM 2018 C C . SER A 1 267 ? 16.637 -29.846 -9.221 1.00 74.69 267 SER A C 1
ATOM 2020 O O . SER A 1 267 ? 17.115 -29.415 -10.265 1.00 74.69 267 SER A O 1
ATOM 2022 N N . SER A 1 268 ? 16.418 -29.064 -8.159 1.00 82.31 268 SER A N 1
ATOM 2023 C CA . SER A 1 268 ? 16.685 -27.618 -8.154 1.00 82.31 268 SER A CA 1
ATOM 2024 C C . SER A 1 268 ? 18.160 -27.280 -7.912 1.00 82.31 268 SER A C 1
ATOM 2026 O O . SER A 1 268 ? 18.582 -26.186 -8.258 1.00 82.31 268 SER A O 1
ATOM 2028 N N . TYR A 1 269 ? 18.951 -28.193 -7.335 1.00 83.94 269 TYR A N 1
ATOM 2029 C CA . TYR A 1 269 ? 20.354 -27.949 -6.973 1.00 83.94 269 TYR A CA 1
ATOM 2030 C C . TYR A 1 269 ? 21.204 -27.469 -8.161 1.00 83.94 269 TYR A C 1
ATOM 2032 O O . TYR A 1 269 ? 21.847 -26.425 -8.085 1.00 83.94 269 TYR A O 1
ATOM 2040 N N . TYR A 1 270 ? 21.142 -28.180 -9.292 1.00 87.00 270 TYR A N 1
ATOM 2041 C CA . TYR A 1 270 ? 21.862 -27.795 -10.511 1.00 87.00 270 TYR A CA 1
ATOM 2042 C C . TYR A 1 270 ? 21.346 -26.482 -11.105 1.00 87.00 270 TYR A C 1
ATOM 2044 O O . TYR A 1 270 ? 22.129 -25.682 -11.606 1.00 87.00 270 TYR A O 1
ATOM 2052 N N . LEU A 1 271 ? 20.038 -26.227 -11.001 1.00 90.44 271 LEU A N 1
ATOM 2053 C CA . LEU A 1 271 ? 19.446 -24.978 -11.471 1.00 90.44 271 LEU A CA 1
ATOM 2054 C C . LEU A 1 271 ? 19.955 -23.777 -10.661 1.00 90.44 271 LEU A C 1
ATOM 2056 O O . LEU A 1 271 ? 20.242 -22.740 -11.246 1.00 90.44 271 LEU A O 1
ATOM 2060 N N . ILE A 1 272 ? 20.120 -23.915 -9.340 1.00 90.44 272 ILE A N 1
ATOM 2061 C CA . ILE A 1 272 ? 20.669 -22.846 -8.488 1.00 90.44 272 ILE A CA 1
ATOM 2062 C C . ILE A 1 272 ? 22.127 -22.547 -8.866 1.00 90.44 272 ILE A C 1
ATOM 2064 O O . ILE A 1 272 ? 22.508 -21.382 -8.934 1.00 90.44 272 ILE A O 1
ATOM 2068 N N . HIS A 1 273 ? 22.928 -23.570 -9.178 1.00 89.94 273 HIS A N 1
ATOM 2069 C CA . HIS A 1 273 ? 24.295 -23.391 -9.685 1.00 89.94 273 HIS A CA 1
ATOM 2070 C C . HIS A 1 273 ? 24.343 -22.703 -11.057 1.00 89.94 273 HIS A C 1
ATOM 2072 O O . HIS A 1 273 ? 25.151 -21.796 -11.269 1.00 89.94 273 HIS A O 1
ATOM 2078 N N . ASP A 1 274 ? 23.450 -23.073 -11.977 1.00 91.62 274 ASP A N 1
ATOM 2079 C CA . ASP A 1 274 ? 23.333 -22.406 -13.278 1.00 91.62 274 ASP A CA 1
ATOM 2080 C C . ASP A 1 274 ? 22.924 -20.927 -13.117 1.00 91.62 274 ASP A C 1
ATOM 2082 O O . ASP A 1 274 ? 23.462 -20.051 -13.801 1.00 91.62 274 ASP A O 1
ATOM 2086 N N . VAL A 1 275 ? 22.018 -20.627 -12.175 1.00 93.69 275 VAL A N 1
ATOM 2087 C CA . VAL A 1 275 ? 21.628 -19.251 -11.819 1.00 93.69 275 VAL A CA 1
ATOM 2088 C C . VAL A 1 275 ? 22.787 -18.494 -11.182 1.00 93.69 275 VAL A C 1
ATOM 2090 O O . VAL A 1 275 ? 23.017 -17.349 -11.554 1.00 93.69 275 VAL A O 1
ATOM 2093 N N . LEU A 1 276 ? 23.565 -19.117 -10.295 1.00 92.94 276 LEU A N 1
ATOM 2094 C CA . LEU A 1 276 ? 24.760 -18.513 -9.704 1.00 92.94 276 LEU A CA 1
ATOM 2095 C C . LEU A 1 276 ? 25.776 -18.113 -10.785 1.00 92.94 276 LEU A C 1
ATOM 2097 O O . LEU A 1 276 ? 26.298 -16.997 -10.767 1.00 92.94 276 LEU A O 1
ATOM 2101 N N . ARG A 1 277 ? 26.016 -18.988 -11.770 1.00 92.62 277 ARG A N 1
ATOM 2102 C CA . ARG A 1 277 ? 26.900 -18.691 -12.908 1.00 92.62 277 ARG A CA 1
ATOM 2103 C C . ARG A 1 277 ? 26.367 -17.533 -13.752 1.00 92.62 277 ARG A C 1
ATOM 2105 O O . ARG A 1 277 ? 27.136 -16.648 -14.123 1.00 92.62 277 ARG A O 1
ATOM 2112 N N . ALA A 1 278 ? 25.062 -17.510 -14.024 1.00 93.62 278 ALA A N 1
ATOM 2113 C CA . ALA A 1 278 ? 24.427 -16.400 -14.729 1.00 93.62 278 ALA A CA 1
ATOM 2114 C C . ALA A 1 278 ? 24.499 -15.089 -13.927 1.00 93.62 278 ALA A C 1
ATOM 2116 O O . ALA A 1 278 ? 24.800 -14.042 -14.493 1.00 93.62 278 ALA A O 1
ATOM 2117 N N . ALA A 1 279 ? 24.292 -15.132 -12.611 1.00 93.31 279 ALA A N 1
ATOM 2118 C CA . ALA A 1 279 ? 24.370 -13.968 -11.736 1.00 93.31 279 ALA A CA 1
ATOM 2119 C C . ALA A 1 279 ? 25.777 -13.351 -11.734 1.00 93.31 279 ALA A C 1
ATOM 2121 O O . ALA A 1 279 ? 25.901 -12.130 -11.839 1.00 93.31 279 ALA A O 1
ATOM 2122 N N . LYS A 1 280 ? 26.833 -14.181 -11.712 1.00 92.31 280 LYS A N 1
ATOM 2123 C CA . LYS A 1 280 ? 28.219 -13.722 -11.907 1.00 92.31 280 LYS A CA 1
ATOM 2124 C C . LYS A 1 280 ? 28.409 -13.095 -13.297 1.00 92.31 280 LYS A C 1
ATOM 2126 O O . LYS A 1 280 ? 28.911 -11.978 -13.397 1.00 92.31 280 LYS A O 1
ATOM 2131 N N . LEU A 1 281 ? 27.942 -13.762 -14.359 1.00 92.69 281 LEU A N 1
ATOM 2132 C CA . LEU A 1 281 ? 28.064 -13.286 -15.747 1.00 92.69 281 LEU A CA 1
ATOM 2133 C C . LEU A 1 281 ? 27.415 -11.910 -15.964 1.00 92.69 281 LEU A C 1
ATOM 2135 O O . LEU A 1 281 ? 28.004 -11.045 -16.606 1.00 92.69 281 LEU A O 1
ATOM 2139 N N . TYR A 1 282 ? 26.217 -11.698 -15.417 1.00 92.88 282 TYR A N 1
ATOM 2140 C CA . TYR A 1 282 ? 25.474 -10.441 -15.540 1.00 92.88 282 TYR A CA 1
ATOM 2141 C C . TYR A 1 282 ? 25.778 -9.436 -14.418 1.00 92.88 282 TYR A C 1
ATOM 2143 O O . TYR A 1 282 ? 25.123 -8.396 -14.350 1.00 92.88 282 TYR A O 1
ATOM 2151 N N . LYS A 1 283 ? 26.778 -9.701 -13.564 1.00 92.69 283 LYS A N 1
ATOM 2152 C CA . LYS A 1 283 ? 27.191 -8.835 -12.444 1.00 92.69 283 LYS A CA 1
ATOM 2153 C C . LYS A 1 283 ? 26.024 -8.448 -11.522 1.00 92.69 283 LYS A C 1
ATOM 2155 O O . LYS A 1 283 ? 25.786 -7.269 -11.275 1.00 92.69 283 LYS A O 1
ATOM 2160 N N . LEU A 1 284 ? 25.303 -9.452 -11.022 1.00 92.50 284 LEU A N 1
ATOM 2161 C CA . LEU A 1 284 ? 24.186 -9.316 -10.079 1.00 92.50 284 LEU A CA 1
ATOM 2162 C C . LEU A 1 284 ? 24.623 -9.755 -8.665 1.00 92.50 284 LEU A C 1
ATOM 2164 O O . LEU A 1 284 ? 24.378 -10.903 -8.282 1.00 92.50 284 LEU A O 1
ATOM 2168 N N . PRO A 1 285 ? 25.274 -8.882 -7.872 1.00 89.56 285 PRO A N 1
ATOM 2169 C CA . PRO A 1 285 ? 25.920 -9.270 -6.615 1.00 89.56 285 PRO A CA 1
ATOM 2170 C C . PRO A 1 285 ? 24.935 -9.803 -5.564 1.00 89.56 285 PRO A C 1
ATOM 2172 O O . PRO A 1 285 ? 25.207 -10.825 -4.938 1.00 89.56 285 PRO A O 1
ATOM 2175 N N . SER A 1 286 ? 23.759 -9.186 -5.406 1.00 89.56 286 SER A N 1
ATOM 2176 C CA . SER A 1 286 ? 22.762 -9.642 -4.425 1.00 89.56 286 SER A CA 1
ATOM 2177 C C . SER A 1 286 ? 22.216 -11.032 -4.768 1.00 89.56 286 SER A C 1
ATOM 2179 O O . SER A 1 286 ? 22.016 -11.853 -3.879 1.00 89.56 286 SER A O 1
ATOM 2181 N N . LEU A 1 287 ? 22.041 -11.341 -6.059 1.00 91.69 287 LEU A N 1
ATOM 2182 C CA . LEU A 1 287 ? 21.609 -12.671 -6.498 1.00 91.69 287 LEU A CA 1
ATOM 2183 C C . LEU A 1 287 ? 22.696 -13.728 -6.269 1.00 91.69 287 LEU A C 1
ATOM 2185 O O . LEU A 1 287 ? 22.375 -14.854 -5.890 1.00 91.69 287 LEU A O 1
ATOM 2189 N N . VAL A 1 288 ? 23.972 -13.371 -6.455 1.00 91.38 288 VAL A N 1
ATOM 2190 C CA . VAL A 1 288 ? 25.110 -14.249 -6.127 1.00 91.38 288 VAL A CA 1
ATOM 2191 C C . VAL A 1 288 ? 25.084 -14.627 -4.644 1.00 91.38 288 VAL A C 1
ATOM 2193 O O . VAL A 1 288 ? 25.205 -15.811 -4.324 1.00 91.38 288 VAL A O 1
ATOM 2196 N N . LEU A 1 289 ? 24.872 -13.651 -3.753 1.00 89.19 289 LEU A N 1
ATOM 2197 C CA . LEU A 1 289 ? 24.765 -13.889 -2.309 1.00 89.19 289 LEU A CA 1
ATOM 2198 C C . LEU A 1 289 ? 23.579 -14.804 -1.972 1.00 89.19 289 LEU A C 1
ATOM 2200 O O . LEU A 1 289 ? 23.776 -15.829 -1.323 1.00 89.19 289 LEU A O 1
ATOM 2204 N N . LEU A 1 290 ? 22.383 -14.510 -2.495 1.00 88.75 290 LEU A N 1
ATOM 2205 C CA . LEU A 1 290 ? 21.186 -15.328 -2.259 1.00 88.75 290 LEU A CA 1
ATOM 2206 C C . LEU A 1 290 ? 21.354 -16.775 -2.750 1.00 88.75 290 LEU A C 1
ATOM 2208 O O . LEU A 1 290 ? 20.962 -17.718 -2.062 1.00 88.75 290 LEU A O 1
ATOM 2212 N N . CYS A 1 291 ? 21.955 -16.981 -3.927 1.00 89.88 291 CYS A N 1
ATOM 2213 C CA . CYS A 1 291 ? 22.212 -18.327 -4.446 1.00 89.88 291 CYS A CA 1
ATOM 2214 C C . CYS A 1 291 ? 23.205 -19.088 -3.558 1.00 89.88 291 CYS A C 1
ATOM 2216 O O . CYS A 1 291 ? 22.970 -20.254 -3.233 1.00 89.88 291 CYS A O 1
ATOM 2218 N N . ARG A 1 292 ? 24.285 -18.422 -3.126 1.00 87.69 292 ARG A N 1
ATOM 2219 C CA . ARG A 1 292 ? 25.281 -18.993 -2.211 1.00 87.69 292 ARG A CA 1
ATOM 2220 C C . ARG A 1 292 ? 24.640 -19.390 -0.881 1.00 87.69 292 ARG A C 1
ATOM 2222 O O . ARG A 1 292 ? 24.761 -20.547 -0.491 1.00 87.69 292 ARG A O 1
ATOM 2229 N N . GLU A 1 293 ? 23.897 -18.501 -0.224 1.00 85.81 293 GLU A N 1
ATOM 2230 C CA . GLU A 1 293 ? 23.225 -18.787 1.056 1.00 85.81 293 GLU A CA 1
ATOM 2231 C C . GLU A 1 293 ? 22.297 -20.010 0.987 1.00 85.81 293 GLU A C 1
ATOM 2233 O O . GLU A 1 293 ? 22.265 -20.837 1.907 1.00 85.81 293 GLU A O 1
ATOM 2238 N N . ARG A 1 294 ? 21.571 -20.175 -0.125 1.00 84.69 294 ARG A N 1
ATOM 2239 C CA . ARG A 1 294 ? 20.693 -21.334 -0.349 1.00 84.69 294 ARG A CA 1
ATOM 2240 C C . ARG A 1 294 ? 21.479 -22.629 -0.543 1.00 84.69 294 ARG A C 1
ATOM 2242 O O . ARG A 1 294 ? 21.101 -23.653 0.029 1.00 84.69 294 ARG A O 1
ATOM 2249 N N . LEU A 1 295 ? 22.581 -22.591 -1.294 1.00 84.12 295 LEU A N 1
ATOM 2250 C CA . LEU A 1 295 ? 23.469 -23.744 -1.469 1.00 84.12 295 LEU A CA 1
ATOM 2251 C C . LEU A 1 295 ? 24.152 -24.127 -0.145 1.00 84.12 295 LEU A C 1
ATOM 2253 O O . LEU A 1 295 ? 24.141 -25.305 0.219 1.00 84.12 295 LEU A O 1
ATOM 2257 N N . PHE A 1 296 ? 24.638 -23.153 0.631 1.00 79.88 296 PHE A N 1
ATOM 2258 C CA . PHE A 1 296 ? 25.247 -23.375 1.950 1.00 79.88 296 PHE A CA 1
ATOM 2259 C C . PHE A 1 296 ? 24.255 -23.930 2.981 1.00 79.88 296 PHE A C 1
ATOM 2261 O O . PHE A 1 296 ? 24.587 -24.848 3.724 1.00 79.88 296 PHE A O 1
ATOM 2268 N N . SER A 1 297 ? 23.010 -23.452 3.006 1.00 70.69 297 SER A N 1
ATOM 2269 C CA . SER A 1 297 ? 21.987 -23.987 3.923 1.00 70.69 297 SER A CA 1
ATOM 2270 C C . SER A 1 297 ? 21.664 -25.465 3.648 1.00 70.69 297 SER A C 1
ATOM 2272 O O . SER A 1 297 ? 21.244 -26.200 4.542 1.00 70.69 297 SER A O 1
ATOM 2274 N N . SER A 1 298 ? 21.878 -25.925 2.411 1.00 60.16 298 SER A N 1
ATOM 2275 C CA . SER A 1 298 ? 21.564 -27.290 1.980 1.00 60.16 298 SER A CA 1
ATOM 2276 C C . SER A 1 298 ? 22.648 -28.325 2.300 1.00 60.16 298 SER A C 1
ATOM 2278 O O . SER A 1 298 ? 22.322 -29.501 2.494 1.00 60.16 298 SER A O 1
ATOM 2280 N N . SER A 1 299 ? 23.915 -27.911 2.422 1.00 57.38 299 SER A N 1
ATOM 2281 C CA . SER A 1 299 ? 25.024 -28.820 2.753 1.00 57.38 299 SER A CA 1
ATOM 2282 C C . SER A 1 299 ? 24.890 -29.403 4.169 1.00 57.38 299 SER A C 1
ATOM 2284 O O . SER A 1 299 ? 25.278 -30.547 4.401 1.00 57.38 299 SER A O 1
ATOM 2286 N N . SER A 1 300 ? 24.224 -28.673 5.071 1.00 56.84 300 SER A N 1
ATOM 2287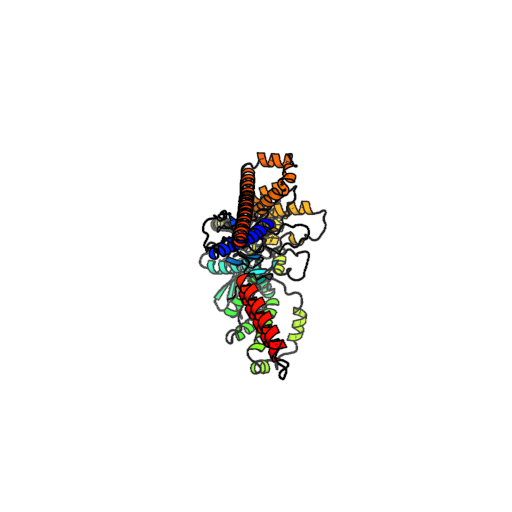 C CA . SER A 1 300 ? 23.841 -29.114 6.422 1.00 56.84 300 SER A CA 1
ATOM 2288 C C . SER A 1 300 ? 22.725 -30.180 6.436 1.00 56.84 300 SER A C 1
ATOM 2290 O O . SER A 1 300 ? 22.764 -31.102 7.251 1.00 56.84 300 SER A O 1
ATOM 2292 N N . LEU A 1 301 ? 21.753 -30.118 5.513 1.00 55.09 301 LEU A N 1
ATOM 2293 C CA . LEU A 1 301 ? 20.556 -30.978 5.529 1.00 55.09 301 LEU A CA 1
ATOM 2294 C C . LEU A 1 301 ? 20.714 -32.305 4.775 1.00 55.09 301 LEU A C 1
ATOM 2296 O O . LEU A 1 301 ? 20.084 -33.296 5.142 1.00 55.09 301 LEU A O 1
ATOM 2300 N N . PHE A 1 302 ? 21.530 -32.351 3.719 1.00 52.88 302 PHE A N 1
ATOM 2301 C CA . PHE A 1 302 ? 21.605 -33.523 2.834 1.00 52.88 302 PHE A CA 1
ATOM 2302 C C . PHE A 1 302 ? 22.761 -34.485 3.125 1.00 52.88 302 PHE A C 1
ATOM 2304 O O . PHE A 1 302 ? 22.935 -35.447 2.376 1.00 52.88 302 PHE A O 1
ATOM 2311 N N . GLY A 1 303 ? 23.547 -34.264 4.187 1.00 48.50 303 GLY A N 1
ATOM 2312 C CA . GLY A 1 303 ? 24.702 -35.116 4.494 1.00 48.50 303 GLY A CA 1
ATOM 2313 C C . GLY A 1 303 ? 25.639 -35.262 3.290 1.00 48.50 303 GLY A C 1
ATOM 2314 O O . GLY A 1 303 ? 26.180 -36.340 3.042 1.00 48.50 303 GLY A O 1
ATOM 2315 N N . ALA A 1 304 ? 25.779 -34.195 2.495 1.00 48.22 304 ALA A N 1
ATOM 2316 C CA . ALA A 1 304 ? 26.502 -34.188 1.229 1.00 48.22 304 ALA A CA 1
ATOM 2317 C C . ALA A 1 304 ? 28.024 -34.119 1.448 1.00 48.22 304 ALA A C 1
ATOM 2319 O O . ALA A 1 304 ? 28.712 -33.312 0.838 1.00 48.22 304 ALA A O 1
ATOM 2320 N N . SER A 1 305 ? 28.558 -34.995 2.303 1.00 46.22 305 SER A N 1
ATOM 2321 C CA . SER A 1 305 ? 30.003 -35.163 2.507 1.00 46.22 305 SER A CA 1
ATOM 2322 C C . SER A 1 305 ? 30.703 -35.685 1.246 1.00 46.22 305 SER A C 1
ATOM 2324 O O . SER A 1 305 ? 31.872 -35.403 1.064 1.00 46.22 305 SER A O 1
ATOM 2326 N N . LYS A 1 306 ? 30.005 -36.360 0.320 1.00 46.00 306 LYS A N 1
ATOM 2327 C CA . LYS A 1 306 ? 30.641 -36.918 -0.890 1.00 46.00 306 LYS A CA 1
ATOM 2328 C C . LYS A 1 306 ? 30.572 -36.060 -2.155 1.00 46.00 306 LYS A C 1
ATOM 2330 O O . LYS A 1 306 ? 31.303 -36.351 -3.085 1.00 46.00 306 LYS A O 1
ATOM 2335 N N . ILE A 1 307 ? 29.701 -35.049 -2.219 1.00 50.34 307 ILE A N 1
ATOM 2336 C CA . ILE A 1 307 ? 29.654 -34.124 -3.374 1.00 50.34 307 ILE A CA 1
ATOM 2337 C C . ILE A 1 307 ? 30.502 -32.880 -3.079 1.00 50.34 307 ILE A C 1
ATOM 2339 O O . ILE A 1 307 ? 31.157 -32.364 -3.972 1.00 50.34 307 ILE A O 1
ATOM 2343 N N . ALA A 1 308 ? 30.568 -32.457 -1.810 1.00 45.72 308 ALA A N 1
ATOM 2344 C CA . ALA A 1 308 ? 31.455 -31.378 -1.387 1.00 45.72 308 ALA A CA 1
ATOM 2345 C C . ALA A 1 308 ? 32.949 -31.760 -1.451 1.00 45.72 308 ALA A C 1
ATOM 2347 O O . ALA A 1 308 ? 33.778 -30.881 -1.640 1.00 45.72 308 ALA A O 1
ATOM 2348 N N . GLU A 1 309 ? 33.308 -33.045 -1.323 1.00 43.47 309 GLU A N 1
ATOM 2349 C CA . GLU A 1 309 ? 34.713 -33.488 -1.380 1.00 43.47 309 GLU A CA 1
ATOM 2350 C C . GLU A 1 309 ? 35.334 -33.396 -2.787 1.00 43.47 309 GLU A C 1
ATOM 2352 O O . GLU A 1 309 ? 36.524 -33.109 -2.878 1.00 43.47 309 GLU A O 1
ATOM 2357 N N . ASP A 1 310 ? 34.551 -33.552 -3.863 1.00 42.81 310 ASP A N 1
ATOM 2358 C CA . ASP A 1 310 ? 35.058 -33.403 -5.242 1.00 42.81 310 ASP A CA 1
ATOM 2359 C C . ASP A 1 310 ? 35.145 -31.926 -5.689 1.00 42.81 310 ASP A C 1
ATOM 2361 O O . ASP A 1 310 ? 35.967 -31.594 -6.540 1.00 42.81 310 ASP A O 1
ATOM 2365 N N . GLU A 1 311 ? 34.354 -31.012 -5.107 1.00 48.75 311 GLU A N 1
ATOM 2366 C CA . GLU A 1 311 ? 34.435 -29.570 -5.418 1.00 48.75 311 GLU A CA 1
ATOM 2367 C C . GLU A 1 311 ? 35.420 -28.801 -4.513 1.00 48.75 311 GLU A C 1
ATOM 2369 O O . GLU A 1 311 ? 35.907 -27.741 -4.900 1.00 48.75 311 GLU A O 1
ATOM 2374 N N . MET A 1 312 ? 35.802 -29.345 -3.348 1.00 40.41 312 MET A N 1
ATOM 2375 C CA . MET A 1 312 ? 36.809 -28.733 -2.458 1.00 40.41 312 MET A CA 1
ATOM 2376 C C . MET A 1 312 ? 38.258 -28.927 -2.948 1.00 40.41 312 MET A C 1
ATOM 2378 O O . MET A 1 312 ? 39.186 -28.372 -2.363 1.00 40.41 312 MET A O 1
ATOM 2382 N N . SER A 1 313 ? 38.487 -29.705 -4.013 1.00 39.44 313 SER A N 1
ATOM 2383 C CA . SER A 1 313 ? 39.810 -29.813 -4.649 1.00 39.44 313 SER A CA 1
ATOM 2384 C C . SER A 1 313 ? 40.046 -28.823 -5.794 1.00 39.44 313 SER A C 1
ATOM 2386 O O . SER A 1 313 ? 41.163 -28.783 -6.301 1.00 39.44 313 SER A O 1
ATOM 2388 N N . ASP A 1 314 ? 39.040 -28.024 -6.174 1.00 38.38 314 ASP A N 1
ATOM 2389 C CA . ASP A 1 314 ? 39.131 -27.054 -7.283 1.00 38.38 314 ASP A CA 1
ATOM 2390 C C . ASP A 1 314 ? 38.789 -25.609 -6.859 1.00 38.38 314 ASP A C 1
ATOM 2392 O O . ASP A 1 314 ? 38.634 -24.717 -7.695 1.00 38.38 314 ASP A O 1
ATOM 2396 N N . SER A 1 315 ? 38.708 -25.342 -5.547 1.00 42.06 315 SER A N 1
ATOM 2397 C CA . SER A 1 315 ? 38.619 -23.983 -5.006 1.00 42.06 315 SER A CA 1
ATOM 2398 C C . SER A 1 315 ? 39.981 -23.290 -5.123 1.00 42.06 315 SER A C 1
ATOM 2400 O O . SER A 1 315 ? 40.779 -23.265 -4.181 1.00 42.06 315 SER A O 1
ATOM 2402 N N . ASN A 1 316 ? 40.263 -22.747 -6.307 1.00 40.09 316 ASN A N 1
ATOM 2403 C CA . ASN A 1 316 ? 41.276 -21.713 -6.468 1.00 40.09 316 ASN A CA 1
ATOM 2404 C C . ASN A 1 316 ? 40.989 -20.572 -5.482 1.00 40.09 316 ASN A C 1
ATOM 2406 O O . ASN A 1 316 ? 39.845 -20.158 -5.303 1.00 40.09 316 ASN A O 1
ATOM 2410 N N . SER A 1 317 ? 42.052 -20.026 -4.900 1.00 48.31 317 SER A N 1
ATOM 2411 C CA . SER A 1 317 ? 42.089 -18.883 -3.978 1.00 48.31 317 SER A CA 1
ATOM 2412 C C . SER A 1 317 ? 41.523 -17.561 -4.536 1.00 48.31 317 SER A C 1
ATOM 2414 O O . SER A 1 317 ? 41.748 -16.513 -3.951 1.00 48.31 317 SER A O 1
ATOM 2416 N N . GLU A 1 318 ? 40.832 -17.587 -5.677 1.00 49.38 318 GLU A N 1
ATOM 2417 C CA . GLU A 1 318 ? 40.245 -16.422 -6.347 1.00 49.38 318 GLU A CA 1
ATOM 2418 C C . GLU A 1 318 ? 38.809 -16.127 -5.862 1.00 49.38 318 GLU A C 1
ATOM 2420 O O . GLU A 1 318 ? 38.385 -14.974 -5.879 1.00 49.38 318 GLU A O 1
ATOM 2425 N N . ASP A 1 319 ? 38.059 -17.132 -5.383 1.00 47.41 319 ASP A N 1
ATOM 2426 C CA . ASP A 1 319 ? 36.670 -16.948 -4.914 1.00 47.41 319 ASP A CA 1
ATOM 2427 C C . ASP A 1 319 ? 36.570 -16.270 -3.526 1.00 47.41 319 ASP A C 1
ATOM 2429 O O . ASP A 1 319 ? 35.547 -15.639 -3.234 1.00 47.41 319 ASP A O 1
ATOM 2433 N N . ASP A 1 320 ? 37.615 -16.367 -2.693 1.00 44.56 320 ASP A N 1
ATOM 2434 C CA . ASP A 1 320 ? 37.674 -15.746 -1.358 1.00 44.56 320 ASP A CA 1
ATOM 2435 C C . ASP A 1 320 ? 38.010 -14.238 -1.432 1.00 44.56 320 ASP A C 1
ATOM 2437 O O . ASP A 1 320 ? 37.443 -13.445 -0.678 1.00 44.56 320 ASP A O 1
ATOM 2441 N N . ASP A 1 321 ? 38.832 -13.802 -2.398 1.00 47.28 321 ASP A N 1
ATOM 2442 C CA . ASP A 1 321 ? 39.153 -12.378 -2.627 1.00 47.28 321 ASP A CA 1
ATOM 2443 C C . ASP A 1 321 ? 37.962 -11.592 -3.242 1.00 47.28 321 ASP A C 1
ATOM 2445 O O . ASP A 1 321 ? 37.775 -10.395 -2.984 1.00 47.28 321 ASP A O 1
ATOM 2449 N N . GLU A 1 322 ? 37.079 -12.255 -4.006 1.00 52.12 322 GLU A N 1
ATOM 2450 C CA . GLU A 1 322 ? 35.806 -11.664 -4.467 1.00 52.12 322 GLU A CA 1
ATOM 2451 C C . GLU A 1 322 ? 34.800 -11.454 -3.314 1.00 52.12 322 GLU A C 1
ATOM 2453 O O . GLU A 1 322 ? 33.901 -10.615 -3.410 1.00 52.12 322 GLU A O 1
ATOM 2458 N N . MET A 1 323 ? 34.928 -12.184 -2.199 1.00 46.59 323 MET A N 1
ATOM 2459 C CA . MET A 1 323 ? 33.990 -12.118 -1.071 1.00 46.59 323 MET A CA 1
ATOM 2460 C C . MET A 1 323 ? 34.169 -10.851 -0.218 1.00 46.59 323 MET A C 1
ATOM 2462 O O . MET A 1 323 ? 33.172 -10.283 0.236 1.00 46.59 323 MET A O 1
ATOM 2466 N N . GLU A 1 324 ? 35.398 -10.344 -0.059 1.00 47.38 324 GLU A N 1
ATOM 2467 C CA . GLU A 1 324 ? 35.641 -9.063 0.628 1.00 47.38 324 GLU A CA 1
ATOM 2468 C C . GLU A 1 324 ? 35.190 -7.855 -0.211 1.00 47.38 324 GLU A C 1
ATOM 2470 O O . GLU A 1 324 ? 34.659 -6.886 0.340 1.00 47.38 324 GLU A O 1
ATOM 2475 N N . THR A 1 325 ? 35.297 -7.925 -1.543 1.00 48.66 325 THR A N 1
ATOM 2476 C CA . THR A 1 325 ? 34.881 -6.838 -2.453 1.00 48.66 325 THR A CA 1
ATOM 2477 C C . THR A 1 325 ? 33.363 -6.755 -2.668 1.00 48.66 325 THR A C 1
ATOM 2479 O O . THR A 1 325 ? 32.843 -5.672 -2.943 1.00 48.66 325 THR A O 1
ATOM 2482 N N . LEU A 1 326 ? 32.628 -7.857 -2.471 1.00 50.97 326 LEU A N 1
ATOM 2483 C CA . LEU A 1 326 ? 31.158 -7.922 -2.533 1.00 50.97 326 LEU A CA 1
ATOM 2484 C C . LEU A 1 326 ? 30.455 -7.584 -1.201 1.00 50.97 326 LEU A C 1
ATOM 2486 O O . LEU A 1 326 ? 29.230 -7.468 -1.173 1.00 50.97 326 LEU A O 1
ATOM 2490 N N . SER A 1 327 ? 31.209 -7.394 -0.109 1.00 44.41 327 SER A N 1
ATOM 2491 C CA . SER A 1 327 ? 30.684 -7.026 1.222 1.00 44.41 327 SER A CA 1
ATOM 2492 C C . SER A 1 327 ? 30.229 -5.559 1.340 1.00 44.41 327 SER A C 1
ATOM 2494 O O . SER A 1 327 ? 29.655 -5.149 2.352 1.00 44.41 327 SER A O 1
ATOM 2496 N N . GLY A 1 328 ? 30.449 -4.750 0.297 1.00 43.31 328 GLY A N 1
ATOM 2497 C CA . GLY A 1 328 ? 29.941 -3.385 0.210 1.00 43.31 328 GLY A CA 1
ATOM 2498 C C . GLY A 1 328 ? 28.431 -3.371 -0.023 1.00 43.31 328 GLY A C 1
ATOM 2499 O O . GLY A 1 328 ? 27.997 -3.703 -1.119 1.00 43.31 328 GLY A O 1
ATOM 2500 N N . SER A 1 329 ? 27.663 -2.975 1.003 1.00 53.97 329 SER A N 1
ATOM 2501 C CA . SER A 1 329 ? 26.224 -2.636 0.989 1.00 53.97 329 SER A CA 1
ATOM 2502 C C . SER A 1 329 ? 25.470 -3.122 -0.253 1.00 53.97 329 SER A C 1
ATOM 2504 O O . SER A 1 329 ? 25.338 -2.391 -1.238 1.00 53.97 329 SER A O 1
ATOM 2506 N N . THR A 1 330 ? 24.957 -4.348 -0.204 1.00 68.25 330 THR A N 1
ATOM 2507 C CA . THR A 1 330 ? 24.102 -4.919 -1.245 1.00 68.25 330 THR A CA 1
ATOM 2508 C C . THR A 1 330 ? 22.968 -3.949 -1.603 1.00 68.25 330 THR A C 1
ATOM 2510 O O . THR A 1 330 ? 22.143 -3.624 -0.753 1.00 68.25 330 THR A O 1
ATOM 2513 N N . ARG A 1 331 ? 22.950 -3.440 -2.843 1.00 79.56 331 ARG A N 1
ATOM 2514 C CA . ARG A 1 331 ? 21.936 -2.473 -3.294 1.00 79.56 331 ARG A CA 1
ATOM 2515 C C . ARG A 1 331 ? 20.586 -3.153 -3.475 1.00 79.56 331 ARG A C 1
ATOM 2517 O O . ARG A 1 331 ? 20.492 -4.200 -4.124 1.00 79.56 331 ARG A O 1
ATOM 2524 N N . THR A 1 332 ? 19.550 -2.535 -2.924 1.00 85.94 332 THR A N 1
ATOM 2525 C CA . THR A 1 332 ? 18.163 -2.955 -3.128 1.00 85.94 332 THR A CA 1
ATOM 2526 C C . THR A 1 332 ? 17.608 -2.369 -4.426 1.00 85.94 332 THR A C 1
ATOM 2528 O O . THR A 1 332 ? 18.139 -1.403 -4.977 1.00 85.94 332 THR A O 1
ATOM 2531 N N . LEU A 1 333 ? 16.502 -2.921 -4.913 1.00 88.62 333 LEU A N 1
ATOM 2532 C CA . LEU A 1 333 ? 15.732 -2.399 -6.035 1.00 88.62 333 LEU A CA 1
ATOM 2533 C C . LEU A 1 333 ? 15.357 -0.933 -5.803 1.00 88.62 333 LEU A C 1
ATOM 2535 O O . LEU A 1 333 ? 15.435 -0.129 -6.728 1.00 88.62 333 LEU A O 1
ATOM 2539 N N . ASN A 1 334 ? 14.995 -0.569 -4.569 1.00 88.12 334 ASN A N 1
ATOM 2540 C CA . ASN A 1 334 ? 14.665 0.810 -4.215 1.00 88.12 334 ASN A CA 1
ATOM 2541 C C . ASN A 1 334 ? 15.879 1.739 -4.380 1.00 88.12 334 ASN A C 1
ATOM 2543 O O . ASN A 1 334 ? 15.726 2.848 -4.891 1.00 88.12 334 ASN A O 1
ATOM 2547 N N . ASP A 1 335 ? 17.080 1.293 -3.996 1.00 87.50 335 ASP A N 1
ATOM 2548 C CA . ASP A 1 335 ? 18.310 2.076 -4.171 1.00 87.50 335 ASP A CA 1
ATOM 2549 C C . ASP A 1 335 ? 18.631 2.283 -5.651 1.00 87.50 335 ASP A C 1
ATOM 2551 O O . ASP A 1 335 ? 18.931 3.397 -6.081 1.00 87.50 335 ASP A O 1
ATOM 2555 N N . ASP A 1 336 ? 18.514 1.227 -6.451 1.00 90.19 336 ASP A N 1
ATOM 2556 C CA . ASP A 1 336 ? 18.783 1.286 -7.885 1.00 90.19 336 ASP A CA 1
ATOM 2557 C C . ASP A 1 336 ? 17.768 2.176 -8.614 1.00 90.19 336 ASP A C 1
ATOM 2559 O O . ASP A 1 336 ? 18.157 3.017 -9.432 1.00 90.19 336 ASP A O 1
ATOM 2563 N N . MET A 1 337 ? 16.481 2.074 -8.272 1.00 91.06 337 MET A N 1
ATOM 2564 C CA . MET A 1 337 ? 15.434 2.924 -8.847 1.00 91.06 337 MET A CA 1
ATOM 2565 C C . MET A 1 337 ? 15.521 4.381 -8.379 1.00 91.06 337 MET A C 1
ATOM 2567 O O . MET A 1 337 ? 15.154 5.290 -9.122 1.00 91.06 337 MET A O 1
ATOM 2571 N N . LYS A 1 338 ? 16.078 4.650 -7.195 1.00 89.81 338 LYS A N 1
ATOM 2572 C CA . LYS A 1 338 ? 16.377 6.022 -6.764 1.00 89.81 338 LYS A CA 1
ATOM 2573 C C . LYS A 1 338 ? 17.357 6.715 -7.710 1.00 89.81 338 LYS A C 1
ATOM 2575 O O . LYS A 1 338 ? 17.160 7.884 -8.036 1.00 89.81 338 LYS A O 1
ATOM 2580 N N . PHE A 1 339 ? 18.382 6.004 -8.177 1.00 89.69 339 PHE A N 1
ATOM 2581 C CA . PHE A 1 339 ? 19.299 6.530 -9.190 1.00 89.69 339 PHE A CA 1
ATOM 2582 C C . PHE A 1 339 ? 18.628 6.657 -10.564 1.00 89.69 339 PHE A C 1
ATOM 2584 O O . PHE A 1 339 ? 18.901 7.624 -11.270 1.00 89.69 339 PHE A O 1
ATOM 2591 N N . ALA A 1 340 ? 17.706 5.751 -10.907 1.00 89.75 340 ALA A N 1
ATOM 2592 C CA . ALA A 1 340 ? 16.970 5.791 -12.172 1.00 89.75 340 ALA A CA 1
ATOM 2593 C C . ALA A 1 340 ? 16.119 7.061 -12.349 1.00 89.75 340 ALA A C 1
ATOM 2595 O O . ALA A 1 340 ? 15.915 7.498 -13.471 1.00 89.75 340 ALA A O 1
ATOM 2596 N N . LEU A 1 341 ? 15.652 7.696 -11.266 1.00 89.19 341 LEU A N 1
ATOM 2597 C CA . LEU A 1 341 ? 14.934 8.977 -11.361 1.00 89.19 341 LEU A CA 1
ATOM 2598 C C . LEU A 1 341 ? 15.827 10.125 -11.864 1.00 89.19 341 LEU A C 1
ATOM 2600 O O . LEU A 1 341 ? 15.327 11.090 -12.429 1.00 89.19 341 LEU A O 1
ATOM 2604 N N . SER A 1 342 ? 17.136 10.051 -11.610 1.00 88.19 342 SER A N 1
ATOM 2605 C CA . SER A 1 342 ? 18.108 11.061 -12.057 1.00 88.19 342 SER A CA 1
ATOM 2606 C C . SER A 1 342 ? 18.766 10.700 -13.390 1.00 88.19 342 SER A C 1
ATOM 2608 O O . SER A 1 342 ? 19.516 11.510 -13.929 1.00 88.19 342 SER A O 1
ATOM 2610 N N . ASP A 1 343 ? 18.536 9.485 -13.887 1.00 88.25 343 ASP A N 1
ATOM 2611 C CA . ASP A 1 343 ? 19.056 9.017 -15.164 1.00 88.25 343 ASP A CA 1
ATOM 2612 C C . ASP A 1 343 ? 18.038 9.343 -16.260 1.00 88.25 343 ASP A C 1
ATOM 2614 O O . ASP A 1 343 ? 16.890 8.913 -16.205 1.00 88.25 343 ASP A O 1
ATOM 2618 N N . GLU A 1 344 ? 18.444 10.129 -17.251 1.00 88.06 344 GLU A N 1
ATOM 2619 C CA . GLU A 1 344 ? 17.580 10.485 -18.384 1.00 88.06 344 GLU A CA 1
ATOM 2620 C C . GLU A 1 344 ? 17.636 9.424 -19.497 1.00 88.06 344 GLU A C 1
ATOM 2622 O O . GLU A 1 344 ? 16.903 9.500 -20.487 1.00 88.06 344 GLU A O 1
ATOM 2627 N N . VAL A 1 345 ? 18.519 8.428 -19.362 1.00 85.44 345 VAL A N 1
ATOM 2628 C CA . VAL A 1 345 ? 18.699 7.370 -20.355 1.00 85.44 345 VAL A CA 1
ATOM 2629 C C . VAL A 1 345 ? 17.447 6.488 -20.405 1.00 85.44 345 VAL A C 1
ATOM 2631 O O . VAL A 1 345 ? 17.084 5.842 -19.428 1.00 85.44 345 VAL A O 1
ATOM 2634 N N . TRP A 1 346 ? 16.819 6.448 -21.586 1.00 85.00 346 TRP A N 1
ATOM 2635 C CA . TRP A 1 346 ? 15.523 5.808 -21.870 1.00 85.00 346 TRP A CA 1
ATOM 2636 C C . TRP A 1 346 ? 14.293 6.467 -21.235 1.00 85.00 346 TRP A C 1
ATOM 2638 O O . TRP A 1 346 ? 13.222 5.858 -21.224 1.00 85.00 346 TRP A O 1
ATOM 2648 N N . ALA A 1 347 ? 14.397 7.721 -20.787 1.00 87.50 347 ALA A N 1
ATOM 2649 C CA . ALA A 1 347 ? 13.214 8.516 -20.489 1.00 87.50 347 ALA A CA 1
ATOM 2650 C C . ALA A 1 347 ? 12.383 8.712 -21.770 1.00 87.50 347 ALA A C 1
ATOM 2652 O O . ALA A 1 347 ? 12.850 9.258 -22.770 1.00 87.50 347 ALA A O 1
ATOM 2653 N N . ASP A 1 348 ? 11.138 8.248 -21.742 1.00 84.81 348 ASP A N 1
ATOM 2654 C CA . ASP A 1 348 ? 10.217 8.235 -22.881 1.00 84.81 348 ASP A CA 1
ATOM 2655 C C . ASP A 1 348 ? 9.055 9.231 -22.720 1.00 84.81 348 ASP A C 1
ATOM 2657 O O . ASP A 1 348 ? 8.306 9.488 -23.670 1.00 84.81 348 ASP A O 1
ATOM 2661 N N . ILE A 1 349 ? 8.933 9.840 -21.537 1.00 88.38 349 ILE A N 1
ATOM 2662 C CA . ILE A 1 349 ? 7.919 10.835 -21.183 1.00 88.38 349 ILE A CA 1
ATOM 2663 C C . ILE A 1 349 ? 8.591 12.061 -20.566 1.00 88.38 349 ILE A C 1
ATOM 2665 O O . ILE A 1 349 ? 9.567 11.951 -19.828 1.00 88.38 349 ILE A O 1
ATOM 2669 N N . VAL A 1 350 ? 8.031 13.245 -20.819 1.00 91.44 350 VAL A N 1
ATOM 2670 C CA . VAL A 1 350 ? 8.405 14.477 -20.111 1.00 91.44 350 VAL A CA 1
ATOM 2671 C C . VAL A 1 350 ? 7.182 15.051 -19.421 1.00 91.44 350 VAL A C 1
ATOM 2673 O O . VAL A 1 350 ? 6.188 15.379 -20.071 1.00 91.44 350 VAL A O 1
ATOM 2676 N N . LEU A 1 351 ? 7.264 15.203 -18.102 1.00 93.12 351 LEU A N 1
ATOM 2677 C CA . LEU A 1 351 ? 6.270 15.941 -17.331 1.00 93.12 351 LEU A CA 1
ATOM 2678 C C . LEU A 1 351 ? 6.642 17.421 -17.328 1.00 93.12 351 LEU A C 1
ATOM 2680 O O . LEU A 1 351 ? 7.802 17.762 -17.106 1.00 93.12 351 LEU A O 1
ATOM 2684 N N . ILE A 1 352 ? 5.675 18.302 -17.558 1.00 92.81 352 ILE A N 1
ATOM 2685 C CA . ILE A 1 352 ? 5.865 19.745 -17.401 1.00 92.81 352 ILE A CA 1
ATOM 2686 C C . ILE A 1 352 ? 5.116 20.186 -16.150 1.00 92.81 352 ILE A C 1
ATOM 2688 O O . ILE A 1 352 ? 3.896 20.085 -16.114 1.00 92.81 352 ILE A O 1
ATOM 2692 N N . ALA A 1 353 ? 5.842 20.681 -15.149 1.00 92.44 353 ALA A N 1
ATOM 2693 C CA . ALA A 1 353 ? 5.281 21.261 -13.928 1.00 92.44 353 ALA A CA 1
ATOM 2694 C C . ALA A 1 353 ? 5.870 22.659 -13.718 1.00 92.44 353 ALA A C 1
ATOM 2696 O O . ALA A 1 353 ? 7.090 22.829 -13.755 1.00 92.44 353 ALA A O 1
ATOM 2697 N N . GLU A 1 354 ? 5.018 23.675 -13.565 1.00 90.69 354 GLU A N 1
ATOM 2698 C CA . GLU A 1 354 ? 5.426 25.091 -13.463 1.00 90.69 354 GLU A CA 1
ATOM 2699 C C . GLU A 1 354 ? 6.404 25.541 -14.572 1.00 90.69 354 GLU A C 1
ATOM 2701 O O . GLU A 1 354 ? 7.352 26.295 -14.345 1.00 90.69 354 GLU A O 1
ATOM 2706 N N . GLY A 1 355 ? 6.213 25.033 -15.795 1.00 87.88 355 GLY A N 1
ATOM 2707 C CA . GLY A 1 355 ? 7.079 25.327 -16.942 1.00 87.88 355 GLY A CA 1
ATOM 2708 C C . GLY A 1 355 ? 8.445 24.629 -16.917 1.00 87.88 355 GLY A C 1
ATOM 2709 O O . GLY A 1 355 ? 9.257 24.866 -17.811 1.00 87.88 355 GLY A O 1
ATOM 2710 N N . ARG A 1 356 ? 8.712 23.755 -15.937 1.00 92.12 356 ARG A N 1
ATOM 2711 C CA . ARG A 1 356 ? 9.924 22.926 -15.867 1.00 92.12 356 ARG A CA 1
ATOM 2712 C C . ARG A 1 356 ? 9.660 21.531 -16.419 1.00 92.12 356 ARG A C 1
ATOM 2714 O O . ARG A 1 356 ? 8.703 20.876 -16.018 1.00 92.12 356 ARG A O 1
ATOM 2721 N N . SER A 1 357 ? 10.536 21.076 -17.310 1.00 91.50 357 SER A N 1
ATOM 2722 C CA . SER A 1 357 ? 10.511 19.734 -17.892 1.00 91.50 357 SER A CA 1
ATOM 2723 C C . SER A 1 357 ? 11.211 18.727 -16.981 1.00 91.50 357 SER A C 1
ATOM 2725 O O . SER A 1 357 ? 12.364 18.939 -16.607 1.00 91.50 357 SER A O 1
ATOM 2727 N N . ILE A 1 358 ? 10.538 17.621 -16.681 1.00 93.19 358 ILE A N 1
ATOM 2728 C CA . ILE A 1 358 ? 11.056 16.500 -15.898 1.00 93.19 358 ILE A CA 1
ATOM 2729 C C . ILE A 1 358 ? 10.992 15.237 -16.769 1.00 93.19 358 ILE A C 1
ATOM 2731 O O . ILE A 1 358 ? 9.889 14.727 -16.994 1.00 93.19 358 ILE A O 1
ATOM 2735 N N . PRO A 1 359 ? 12.126 14.737 -17.291 1.00 92.44 359 PRO A N 1
ATOM 2736 C CA . PRO A 1 359 ? 12.160 13.470 -18.013 1.00 92.44 359 PRO A CA 1
ATOM 2737 C C . PRO A 1 359 ? 11.890 12.307 -17.051 1.00 92.44 359 PRO A C 1
ATOM 2739 O O . PRO A 1 359 ? 12.458 12.240 -15.963 1.00 92.44 359 PRO A O 1
ATOM 2742 N N . VAL A 1 360 ? 10.985 11.407 -17.430 1.00 93.12 360 VAL A N 1
ATOM 2743 C CA . VAL A 1 360 ? 10.563 10.260 -16.618 1.00 93.12 360 VAL A CA 1
ATOM 2744 C C . VAL A 1 360 ? 10.265 9.041 -17.487 1.00 93.12 360 VAL A C 1
ATOM 2746 O O . VAL A 1 360 ? 10.065 9.137 -18.696 1.00 93.12 360 VAL A O 1
ATOM 2749 N N . HIS A 1 361 ? 10.189 7.884 -16.835 1.00 91.56 361 HIS A N 1
ATOM 2750 C CA . HIS A 1 361 ? 9.960 6.593 -17.465 1.00 91.56 361 HIS A CA 1
ATOM 2751 C C . HIS A 1 361 ? 8.502 6.140 -17.332 1.00 91.56 361 HIS A C 1
ATOM 2753 O O . HIS A 1 361 ? 7.962 5.997 -16.227 1.00 91.56 361 HIS A O 1
ATOM 2759 N N . ARG A 1 362 ? 7.877 5.826 -18.465 1.00 88.75 362 ARG A N 1
ATOM 2760 C CA . ARG A 1 362 ? 6.505 5.320 -18.586 1.00 88.75 362 ARG A CA 1
ATOM 2761 C C . ARG A 1 362 ? 6.247 4.080 -17.752 1.00 88.75 362 ARG A C 1
ATOM 2763 O O . ARG A 1 362 ? 5.203 3.994 -17.108 1.00 88.75 362 ARG A O 1
ATOM 2770 N N . CYS A 1 363 ? 7.176 3.125 -17.760 1.00 89.38 363 CYS A N 1
ATOM 2771 C CA . CYS A 1 363 ? 7.034 1.868 -17.027 1.00 89.38 363 CYS A CA 1
ATOM 2772 C C . CYS A 1 363 ? 6.829 2.107 -15.521 1.00 89.38 363 CYS A C 1
ATOM 2774 O O . CYS A 1 363 ? 5.934 1.508 -14.923 1.00 89.38 363 CYS A O 1
ATOM 2776 N N . MET A 1 364 ? 7.563 3.061 -14.937 1.00 93.38 364 MET A N 1
ATOM 2777 C CA . MET A 1 364 ? 7.448 3.428 -13.523 1.00 93.38 364 MET A CA 1
ATOM 2778 C C . MET A 1 364 ? 6.109 4.101 -13.218 1.00 93.38 364 MET A C 1
ATOM 2780 O O . MET A 1 364 ? 5.426 3.708 -12.271 1.00 93.38 364 MET A O 1
ATOM 2784 N N . LEU A 1 365 ? 5.689 5.061 -14.051 1.00 92.75 365 LEU A N 1
ATOM 2785 C CA . LEU A 1 365 ? 4.403 5.743 -13.882 1.00 92.75 365 LEU A CA 1
ATOM 2786 C C . LEU A 1 365 ? 3.225 4.764 -13.988 1.00 92.75 365 LEU A C 1
ATOM 2788 O O . LEU A 1 365 ? 2.362 4.739 -13.114 1.00 92.75 365 LEU A O 1
ATOM 2792 N N . ILE A 1 366 ? 3.212 3.914 -15.020 1.00 90.19 366 ILE A N 1
ATOM 2793 C CA . ILE A 1 366 ? 2.142 2.934 -15.252 1.00 90.19 366 ILE A CA 1
ATOM 2794 C C . ILE A 1 366 ? 2.071 1.918 -14.121 1.00 90.19 366 ILE A C 1
ATOM 2796 O O . ILE A 1 366 ? 0.972 1.539 -13.712 1.00 90.19 366 ILE A O 1
ATOM 2800 N N . ALA A 1 367 ? 3.210 1.444 -13.620 1.00 91.12 367 ALA A N 1
ATOM 2801 C CA . ALA A 1 367 ? 3.234 0.436 -12.569 1.00 91.12 367 ALA A CA 1
ATOM 2802 C C . ALA A 1 367 ? 2.678 0.951 -11.235 1.00 91.12 367 ALA A C 1
ATOM 2804 O O . ALA A 1 367 ? 2.138 0.157 -10.462 1.00 91.12 367 ALA A O 1
ATOM 2805 N N . ARG A 1 368 ? 2.816 2.255 -10.965 1.00 92.62 368 ARG A N 1
ATOM 2806 C CA . ARG A 1 368 ? 2.664 2.825 -9.620 1.00 92.62 368 ARG A CA 1
ATOM 2807 C C . ARG A 1 368 ? 1.515 3.816 -9.469 1.00 92.62 368 ARG A C 1
ATOM 2809 O O . ARG A 1 368 ? 1.043 3.971 -8.353 1.00 92.62 368 ARG A O 1
ATOM 2816 N N . SER A 1 369 ? 1.061 4.451 -10.549 1.00 94.44 369 SER A N 1
ATOM 2817 C CA . SER A 1 369 ? -0.019 5.444 -10.533 1.00 94.44 369 SER A CA 1
ATOM 2818 C C . SER A 1 369 ? -1.152 5.041 -11.469 1.00 94.44 369 SER A C 1
ATOM 2820 O O . SER A 1 369 ? -0.954 4.832 -12.670 1.00 94.44 369 SER A O 1
ATOM 2822 N N . GLU A 1 370 ? -2.364 4.972 -10.925 1.00 90.38 370 GLU A N 1
ATOM 2823 C CA . GLU A 1 370 ? -3.565 4.690 -11.713 1.00 90.38 370 GLU A CA 1
ATOM 2824 C C . GLU A 1 370 ? -3.936 5.859 -12.630 1.00 90.38 370 GLU A C 1
ATOM 2826 O O . GLU A 1 370 ? -4.307 5.637 -13.786 1.00 90.38 370 GLU A O 1
ATOM 2831 N N . TYR A 1 371 ? -3.735 7.096 -12.163 1.00 92.50 371 TYR A N 1
ATOM 2832 C CA . TYR A 1 371 ? -3.920 8.303 -12.967 1.00 92.50 371 TYR A CA 1
ATOM 2833 C C . TYR A 1 371 ? -3.037 8.278 -14.218 1.00 92.50 371 TYR A C 1
ATOM 2835 O O . TYR A 1 371 ? -3.544 8.340 -15.341 1.00 92.50 371 TYR A O 1
ATOM 2843 N N . PHE A 1 372 ? -1.718 8.118 -14.054 1.00 91.69 372 PHE A N 1
ATOM 2844 C CA . PHE A 1 372 ? -0.811 8.104 -15.202 1.00 91.69 372 PHE A CA 1
ATOM 2845 C C . PHE A 1 372 ? -1.059 6.894 -16.097 1.00 91.69 372 PHE A C 1
ATOM 2847 O O . PHE A 1 372 ? -0.997 7.019 -17.318 1.00 91.69 372 PHE A O 1
ATOM 2854 N N . ARG A 1 373 ? -1.411 5.736 -15.530 1.00 88.50 373 ARG A N 1
ATOM 2855 C CA . ARG A 1 373 ? -1.826 4.573 -16.321 1.00 88.50 373 ARG A CA 1
ATOM 2856 C C . ARG A 1 373 ? -3.015 4.893 -17.229 1.00 88.50 373 ARG A C 1
ATOM 2858 O O . ARG A 1 373 ? -2.977 4.521 -18.401 1.00 88.50 373 ARG A O 1
ATOM 2865 N N . ALA A 1 374 ? -4.037 5.581 -16.721 1.00 88.44 374 ALA A N 1
ATOM 2866 C CA . ALA A 1 374 ? -5.198 5.985 -17.509 1.00 88.44 374 ALA A CA 1
ATOM 2867 C C . ALA A 1 374 ? -4.826 7.032 -18.572 1.00 88.44 374 ALA A C 1
ATOM 2869 O O . ALA A 1 374 ? -5.096 6.830 -19.755 1.00 88.44 374 ALA A O 1
ATOM 2870 N N . VAL A 1 375 ? -4.134 8.108 -18.187 1.00 87.44 375 VAL A N 1
ATOM 2871 C CA . VAL A 1 375 ? -3.714 9.183 -19.107 1.00 87.44 375 VAL A CA 1
ATOM 2872 C C . VAL A 1 375 ? -2.854 8.635 -20.251 1.00 87.44 375 VAL A C 1
ATOM 2874 O O . VAL A 1 375 ? -3.104 8.916 -21.424 1.00 87.44 375 VAL A O 1
ATOM 2877 N N . LEU A 1 376 ? -1.883 7.776 -19.939 1.00 84.38 376 LEU A N 1
ATOM 2878 C CA . LEU A 1 376 ? -0.971 7.190 -20.925 1.00 84.38 376 LEU A CA 1
ATOM 2879 C C . LEU A 1 376 ? -1.615 6.090 -21.776 1.00 84.38 376 LEU A C 1
ATOM 2881 O O . LEU A 1 376 ? -1.068 5.729 -22.826 1.00 84.38 376 LEU A O 1
ATOM 2885 N N . ALA A 1 377 ? -2.759 5.552 -21.350 1.00 81.25 377 ALA A N 1
ATOM 2886 C CA . ALA A 1 377 ? -3.602 4.711 -22.189 1.00 81.25 377 ALA A CA 1
ATOM 2887 C C . ALA A 1 377 ? -4.301 5.541 -23.271 1.00 81.25 377 ALA A C 1
ATOM 2889 O O . ALA A 1 377 ? -4.258 5.172 -24.445 1.00 81.25 377 ALA A O 1
ATOM 2890 N N . PHE A 1 378 ? -4.883 6.685 -22.894 1.00 77.12 378 PHE A N 1
ATOM 2891 C CA . PHE A 1 378 ? -5.534 7.598 -23.837 1.00 77.12 378 PHE A CA 1
ATOM 2892 C C . PHE A 1 378 ? -4.548 8.183 -24.850 1.00 77.12 378 PHE A C 1
ATOM 2894 O O . PHE A 1 378 ? -4.847 8.202 -26.044 1.00 77.12 378 PHE A O 1
ATOM 2901 N N . HIS A 1 379 ? -3.350 8.577 -24.405 1.00 75.25 379 HIS A N 1
ATOM 2902 C CA . HIS A 1 379 ? -2.304 9.064 -25.309 1.00 75.25 379 HIS A CA 1
ATOM 2903 C C . HIS A 1 379 ? -1.927 8.032 -26.377 1.00 75.25 379 HIS A C 1
ATOM 2905 O O . HIS A 1 379 ? -1.858 8.380 -27.552 1.00 75.25 379 HIS A O 1
ATOM 2911 N N . ARG A 1 380 ? -1.788 6.748 -26.019 1.00 70.44 380 ARG A N 1
ATOM 2912 C CA . ARG A 1 380 ? -1.484 5.696 -27.008 1.00 70.44 380 ARG A CA 1
ATOM 2913 C C . ARG A 1 380 ? -2.580 5.512 -28.052 1.00 70.44 380 ARG A C 1
ATOM 2915 O O . ARG A 1 380 ? -2.272 5.272 -29.217 1.00 70.44 380 ARG A O 1
ATOM 2922 N N . LEU A 1 381 ? -3.848 5.624 -27.653 1.00 67.62 381 LEU A N 1
ATOM 2923 C CA . LEU A 1 381 ? -4.968 5.565 -28.597 1.00 67.62 381 LEU A CA 1
ATOM 2924 C C . LEU A 1 381 ? -4.919 6.732 -29.595 1.00 67.62 381 LEU A C 1
ATOM 2926 O O . LEU A 1 381 ? -5.199 6.536 -30.774 1.00 67.62 381 LEU A O 1
ATOM 2930 N N . ALA A 1 382 ? -4.520 7.922 -29.140 1.00 66.62 382 ALA A N 1
ATOM 2931 C CA . ALA A 1 382 ? -4.355 9.094 -29.995 1.00 66.62 382 ALA A CA 1
ATOM 2932 C C . ALA A 1 382 ? -3.118 8.996 -30.912 1.00 66.62 382 ALA A C 1
ATOM 2934 O O . ALA A 1 382 ? -3.189 9.347 -32.089 1.00 66.62 382 ALA A O 1
ATOM 2935 N N . GLU A 1 383 ? -1.995 8.479 -30.410 1.00 66.44 383 GLU A N 1
ATOM 2936 C CA . GLU A 1 383 ? -0.755 8.288 -31.178 1.00 66.44 383 GLU A CA 1
ATOM 2937 C C . GLU A 1 383 ? -0.920 7.265 -32.306 1.00 66.44 383 GLU A C 1
ATOM 2939 O O . GLU A 1 383 ? -0.466 7.504 -33.427 1.00 66.44 383 GLU A O 1
ATOM 2944 N N . SER A 1 384 ? -1.642 6.167 -32.050 1.00 60.34 384 SER A N 1
ATOM 2945 C CA . SER A 1 384 ? -1.945 5.151 -33.066 1.00 60.34 384 SER A CA 1
ATOM 2946 C C . SER A 1 384 ? -2.738 5.706 -34.258 1.00 60.34 384 SER A C 1
ATOM 2948 O O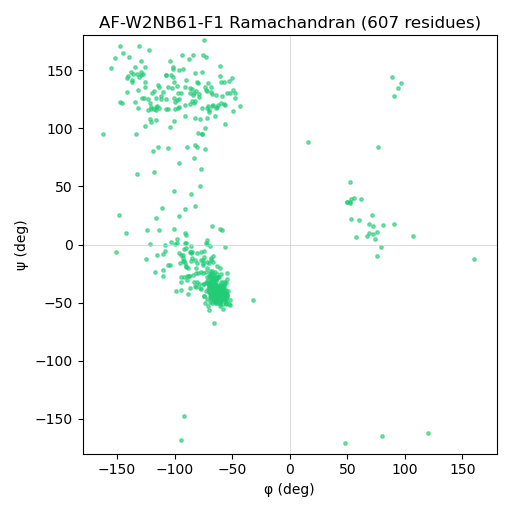 . SER A 1 384 ? -2.734 5.083 -35.318 1.00 60.34 384 SER A O 1
ATOM 2950 N N . ALA A 1 385 ? -3.419 6.846 -34.103 1.00 58.97 385 ALA A N 1
ATOM 2951 C CA . ALA A 1 385 ? -4.155 7.502 -35.180 1.00 58.97 385 ALA A CA 1
ATOM 2952 C C . ALA A 1 385 ? -3.284 8.463 -36.013 1.00 58.97 385 ALA A C 1
ATOM 2954 O O . ALA A 1 385 ? -3.574 8.670 -37.190 1.00 58.97 385 ALA A O 1
ATOM 2955 N N . ASN A 1 386 ? -2.218 9.025 -35.427 1.00 55.16 386 ASN A N 1
ATOM 2956 C CA . ASN A 1 386 ? -1.416 10.098 -36.034 1.00 55.16 386 ASN A CA 1
ATOM 2957 C C . ASN A 1 386 ? -0.014 9.672 -36.508 1.00 55.16 386 ASN A C 1
ATOM 2959 O O . ASN A 1 386 ? 0.666 10.473 -37.141 1.00 55.16 386 ASN A O 1
ATOM 2963 N N . ASN A 1 387 ? 0.419 8.434 -36.241 1.00 52.78 387 ASN A N 1
ATOM 2964 C CA . ASN A 1 387 ? 1.664 7.826 -36.746 1.00 52.78 387 ASN A CA 1
ATOM 2965 C C . ASN A 1 387 ? 2.967 8.632 -36.491 1.00 52.78 387 ASN A C 1
ATOM 2967 O O . ASN A 1 387 ? 3.973 8.423 -37.168 1.00 52.78 387 ASN A O 1
ATOM 2971 N N . GLU A 1 388 ? 2.975 9.536 -35.504 1.00 50.62 388 GLU A N 1
ATOM 2972 C CA . GLU A 1 388 ? 4.152 10.291 -35.057 1.00 50.62 388 GLU A CA 1
ATOM 2973 C C . GLU A 1 388 ? 4.482 9.922 -33.599 1.00 50.62 388 GLU A C 1
ATOM 2975 O O . GLU A 1 388 ? 3.793 10.351 -32.675 1.00 50.62 388 GLU A O 1
ATOM 2980 N N . ARG A 1 389 ? 5.559 9.153 -33.370 1.00 53.34 389 ARG A N 1
ATOM 2981 C CA . ARG A 1 389 ? 6.139 8.943 -32.028 1.00 53.34 389 ARG A CA 1
ATOM 2982 C C . ARG A 1 389 ? 7.051 10.120 -31.676 1.00 53.34 389 ARG A C 1
ATOM 2984 O O . ARG A 1 389 ? 8.255 10.074 -31.914 1.00 53.34 389 ARG A O 1
ATOM 2991 N N . LYS A 1 390 ? 6.485 11.190 -31.124 1.00 58.91 390 LYS A N 1
ATOM 2992 C CA . LYS A 1 390 ? 7.254 12.177 -30.344 1.00 58.91 390 LYS A CA 1
ATOM 2993 C C . LYS A 1 390 ? 7.194 11.774 -28.870 1.00 58.91 390 LYS A C 1
ATOM 2995 O O . LYS A 1 390 ? 6.216 11.154 -28.465 1.00 58.91 390 LYS A O 1
ATOM 3000 N N . MET A 1 391 ? 8.224 12.114 -28.087 1.00 62.34 391 MET A N 1
ATOM 3001 C CA . MET A 1 391 ? 8.185 11.969 -26.623 1.00 62.34 391 MET A CA 1
ATOM 3002 C C . MET A 1 391 ? 6.869 12.543 -26.097 1.00 62.34 391 MET A C 1
ATOM 3004 O O . MET A 1 391 ? 6.525 13.685 -26.418 1.00 62.34 391 MET A O 1
ATOM 3008 N N . ALA A 1 392 ? 6.129 11.746 -25.328 1.00 72.69 392 ALA A N 1
ATOM 3009 C CA . ALA A 1 392 ? 4.845 12.177 -24.808 1.00 72.69 392 ALA A CA 1
ATOM 3010 C C . ALA A 1 392 ? 5.088 13.251 -23.742 1.00 72.69 392 ALA A C 1
ATOM 3012 O O . ALA A 1 392 ? 5.714 13.002 -22.710 1.00 72.69 392 ALA A O 1
ATOM 3013 N N . VAL A 1 393 ? 4.618 14.465 -24.022 1.00 81.69 393 VAL A N 1
ATOM 3014 C CA . VAL A 1 393 ? 4.690 15.594 -23.094 1.00 81.69 393 VAL A CA 1
ATOM 3015 C C . VAL A 1 393 ? 3.369 15.676 -22.346 1.00 81.69 393 VAL A C 1
ATOM 3017 O O . VAL A 1 393 ? 2.322 15.877 -22.962 1.00 81.69 393 VAL A O 1
ATOM 3020 N N . VAL A 1 394 ? 3.417 15.531 -21.023 1.00 85.06 394 VAL A N 1
ATOM 3021 C CA . VAL A 1 394 ? 2.236 15.603 -20.155 1.00 85.06 394 VAL A CA 1
ATOM 3022 C C . VAL A 1 394 ? 2.357 16.839 -19.273 1.00 85.06 394 VAL A C 1
ATOM 3024 O O . VAL A 1 394 ? 3.292 16.958 -18.483 1.00 85.06 394 VAL A O 1
ATOM 3027 N N . ASN A 1 395 ? 1.420 17.775 -19.416 1.00 86.69 395 ASN A N 1
ATOM 3028 C CA . ASN A 1 395 ? 1.376 18.963 -18.571 1.00 86.69 395 ASN A CA 1
ATOM 3029 C C . ASN A 1 395 ? 0.657 18.648 -17.259 1.00 86.69 395 ASN A C 1
ATOM 3031 O O . ASN A 1 395 ? -0.445 18.102 -17.265 1.00 86.69 395 ASN A O 1
ATOM 3035 N N . VAL A 1 396 ? 1.289 19.016 -16.155 1.00 89.56 396 VAL A N 1
ATOM 3036 C CA . VAL A 1 396 ? 0.821 18.798 -14.794 1.00 89.56 396 VAL A CA 1
ATOM 3037 C C . VAL A 1 396 ? 0.516 20.153 -14.158 1.00 89.56 396 VAL A C 1
ATOM 3039 O O . VAL A 1 396 ? 1.276 21.105 -14.309 1.00 89.56 396 VAL A O 1
ATOM 3042 N N . GLU A 1 397 ? -0.616 20.244 -13.461 1.00 87.75 397 GLU A N 1
ATOM 3043 C CA . GLU A 1 397 ? -1.068 21.489 -12.823 1.00 87.75 397 GLU A CA 1
ATOM 3044 C C . GLU A 1 397 ? -0.364 21.786 -11.492 1.00 87.75 397 GLU A C 1
ATOM 3046 O O . GLU A 1 397 ? -0.317 22.940 -11.077 1.00 87.75 397 GLU A O 1
ATOM 3051 N N . ASP A 1 398 ? 0.155 20.761 -10.813 1.00 89.44 398 ASP A N 1
ATOM 3052 C CA . ASP A 1 398 ? 0.752 20.902 -9.482 1.00 89.44 398 ASP A CA 1
ATOM 3053 C C . ASP A 1 398 ? 2.145 21.547 -9.521 1.00 89.44 398 ASP A C 1
ATOM 3055 O O . ASP A 1 398 ? 2.816 21.597 -10.559 1.00 89.44 398 ASP A O 1
ATOM 3059 N N . SER A 1 399 ? 2.592 22.019 -8.354 1.00 90.25 399 SER A N 1
ATOM 3060 C CA . SER A 1 399 ? 3.895 22.662 -8.197 1.00 90.25 399 SER A CA 1
ATOM 3061 C C . SER A 1 399 ? 5.048 21.721 -8.563 1.00 90.25 399 SER A C 1
ATOM 3063 O O . SER A 1 399 ? 4.961 20.495 -8.412 1.00 90.25 399 SER A O 1
ATOM 3065 N N . TYR A 1 400 ? 6.186 22.284 -8.988 1.00 90.00 400 TYR A N 1
ATOM 3066 C CA . TYR A 1 400 ? 7.379 21.483 -9.269 1.00 90.00 400 TYR A CA 1
ATOM 3067 C C . TYR A 1 400 ? 7.827 20.687 -8.030 1.00 90.00 400 TYR A C 1
ATOM 3069 O O . TYR A 1 400 ? 8.272 19.545 -8.137 1.00 90.00 400 TYR A O 1
ATOM 3077 N N . ALA A 1 401 ? 7.692 21.271 -6.837 1.00 89.19 401 ALA A N 1
ATOM 3078 C CA . ALA A 1 401 ? 8.039 20.601 -5.589 1.00 89.19 401 ALA A CA 1
ATOM 3079 C C . ALA A 1 401 ? 7.123 19.395 -5.313 1.00 89.19 401 ALA A C 1
ATOM 3081 O O . ALA A 1 401 ? 7.627 18.317 -4.984 1.00 89.19 401 ALA A O 1
ATOM 3082 N N . ALA A 1 402 ? 5.810 19.547 -5.520 1.00 90.00 402 ALA A N 1
ATOM 3083 C CA . ALA A 1 402 ? 4.834 18.477 -5.331 1.00 90.00 402 ALA A CA 1
ATOM 3084 C C . ALA A 1 402 ? 5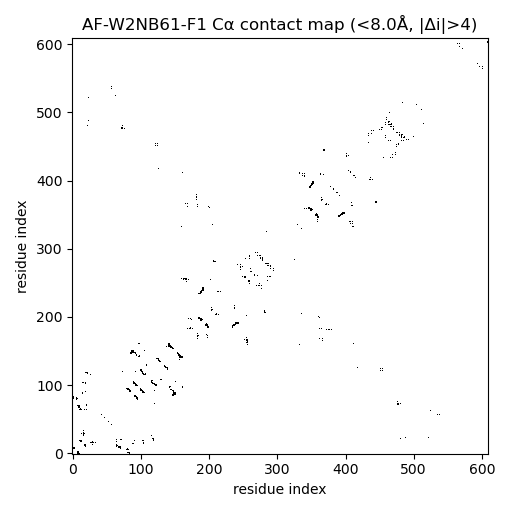.059 17.300 -6.270 1.00 90.00 402 ALA A C 1
ATOM 3086 O O . ALA A 1 402 ? 5.159 16.158 -5.811 1.00 90.00 402 ALA A O 1
ATOM 3087 N N . ILE A 1 403 ? 5.239 17.562 -7.568 1.00 92.56 403 ILE A N 1
ATOM 3088 C CA . ILE A 1 403 ? 5.461 16.473 -8.520 1.00 92.56 403 ILE A CA 1
ATOM 3089 C C . ILE A 1 403 ? 6.778 15.741 -8.246 1.00 92.56 403 ILE A C 1
ATOM 3091 O O . ILE A 1 403 ? 6.844 14.523 -8.384 1.00 92.56 403 ILE A O 1
ATOM 3095 N N . VAL A 1 404 ? 7.823 16.439 -7.788 1.00 91.62 404 VAL A N 1
ATOM 3096 C CA . VAL A 1 404 ? 9.083 15.790 -7.407 1.00 91.62 404 VAL A CA 1
ATOM 3097 C C . VAL A 1 404 ? 8.866 14.849 -6.223 1.00 91.62 404 VAL A C 1
ATOM 3099 O O . VAL A 1 404 ? 9.373 13.731 -6.256 1.00 91.62 404 VAL A O 1
ATOM 3102 N N . ARG A 1 405 ? 8.101 15.237 -5.196 1.00 90.75 405 ARG A N 1
ATOM 3103 C CA . ARG A 1 405 ? 7.795 14.345 -4.059 1.00 90.75 405 ARG A CA 1
ATOM 3104 C C . ARG A 1 405 ? 6.964 13.135 -4.491 1.00 90.75 405 ARG A C 1
ATOM 3106 O O . ARG A 1 405 ? 7.305 12.011 -4.123 1.00 90.75 405 ARG A O 1
ATOM 3113 N N . VAL A 1 406 ? 5.976 13.340 -5.358 1.00 93.88 406 VAL A N 1
ATOM 3114 C CA . VAL A 1 406 ? 5.205 12.263 -6.000 1.00 93.88 406 VAL A CA 1
ATOM 3115 C C . VAL A 1 406 ? 6.117 11.296 -6.769 1.00 93.88 406 VAL A C 1
ATOM 3117 O O . VAL A 1 406 ? 6.022 10.080 -6.603 1.00 93.88 406 VAL A O 1
ATOM 3120 N N . LEU A 1 407 ? 7.053 11.807 -7.572 1.00 93.81 407 LEU A N 1
ATOM 3121 C CA . LEU A 1 407 ? 7.989 10.980 -8.338 1.00 93.81 407 LEU A CA 1
ATOM 3122 C C . LEU A 1 407 ? 8.956 10.208 -7.436 1.00 93.81 407 LEU A C 1
ATOM 3124 O O . LEU A 1 407 ? 9.236 9.040 -7.701 1.00 93.81 407 LEU A O 1
ATOM 3128 N N . ARG A 1 408 ? 9.427 10.809 -6.340 1.00 92.31 408 ARG A N 1
ATOM 3129 C CA . ARG A 1 408 ? 10.250 10.106 -5.342 1.00 92.31 408 ARG A CA 1
ATOM 3130 C C . ARG A 1 408 ? 9.509 8.910 -4.746 1.00 92.31 408 ARG A C 1
ATOM 3132 O O . ARG A 1 408 ? 10.092 7.833 -4.615 1.00 92.31 408 ARG A O 1
ATOM 3139 N N . PHE A 1 409 ? 8.218 9.066 -4.460 1.00 92.19 409 PHE A N 1
ATOM 3140 C CA . PHE A 1 409 ? 7.386 7.957 -4.008 1.00 92.19 409 PHE A CA 1
ATOM 3141 C C . PHE A 1 409 ? 7.197 6.884 -5.094 1.00 92.19 409 PHE A C 1
ATOM 3143 O O . PHE A 1 409 ? 7.304 5.687 -4.817 1.00 92.19 409 PHE A O 1
ATOM 3150 N N . ILE A 1 410 ? 6.956 7.295 -6.343 1.00 93.81 410 ILE A N 1
ATOM 3151 C CA . ILE A 1 410 ? 6.792 6.373 -7.477 1.00 93.81 410 ILE A CA 1
ATOM 3152 C C . ILE A 1 410 ? 8.046 5.516 -7.684 1.00 93.81 410 ILE A C 1
ATOM 3154 O O . ILE A 1 410 ? 7.915 4.305 -7.863 1.00 93.81 410 ILE A O 1
ATOM 3158 N N . TYR A 1 411 ? 9.238 6.116 -7.646 1.00 92.50 411 TYR A N 1
ATOM 3159 C CA . TYR A 1 411 ? 10.481 5.411 -7.965 1.00 92.50 411 TYR A CA 1
ATOM 3160 C C . TYR A 1 411 ? 11.031 4.584 -6.810 1.00 92.50 411 TYR A C 1
ATOM 3162 O O . TYR A 1 411 ? 11.592 3.527 -7.068 1.00 92.50 411 TYR A O 1
ATOM 3170 N N . TYR A 1 412 ? 10.916 5.038 -5.560 1.00 87.69 412 TYR A N 1
ATOM 3171 C CA . TYR A 1 412 ? 11.609 4.372 -4.453 1.00 87.69 412 TYR A CA 1
ATOM 3172 C C . TYR A 1 412 ? 10.877 4.448 -3.100 1.00 87.69 412 TYR A C 1
ATOM 3174 O O . TYR A 1 412 ? 11.504 4.321 -2.049 1.00 87.69 412 TYR A O 1
ATOM 3182 N N . ASP A 1 413 ? 9.544 4.606 -3.115 1.00 84.19 413 ASP A N 1
ATOM 3183 C CA . ASP A 1 413 ? 8.657 4.509 -1.938 1.00 84.19 413 ASP A CA 1
ATOM 3184 C C . ASP A 1 413 ? 8.958 5.518 -0.804 1.00 84.19 413 ASP A C 1
ATOM 3186 O O . ASP A 1 413 ? 8.546 5.323 0.342 1.00 84.19 413 ASP A O 1
ATOM 3190 N N . GLN A 1 414 ? 9.649 6.627 -1.097 1.00 76.56 414 GLN A N 1
ATOM 3191 C CA . GLN A 1 414 ? 9.946 7.649 -0.092 1.00 76.56 414 GLN A CA 1
ATOM 3192 C C . GLN A 1 414 ? 8.808 8.664 0.035 1.00 76.56 414 GLN A C 1
ATOM 3194 O O . GLN A 1 414 ? 8.507 9.397 -0.903 1.00 76.56 414 GLN A O 1
ATOM 3199 N N . VAL A 1 415 ? 8.252 8.766 1.241 1.00 70.62 415 VAL A N 1
ATOM 3200 C CA . VAL A 1 415 ? 7.441 9.909 1.683 1.00 70.62 415 VAL A CA 1
ATOM 3201 C C . VAL A 1 415 ? 8.324 10.797 2.565 1.00 70.62 415 VAL A C 1
ATOM 3203 O O . VAL A 1 415 ? 9.249 10.298 3.212 1.00 70.62 415 VAL A O 1
ATOM 3206 N N . ALA A 1 416 ? 8.064 12.108 2.613 1.00 58.03 416 ALA A N 1
ATOM 3207 C CA . ALA A 1 416 ? 8.844 13.093 3.380 1.00 58.03 416 ALA A CA 1
ATOM 3208 C C . ALA A 1 416 ? 8.967 12.801 4.901 1.00 58.03 416 ALA A C 1
ATOM 3210 O O . ALA A 1 416 ? 9.708 13.476 5.610 1.00 58.03 416 ALA A O 1
ATOM 3211 N N . LEU A 1 417 ? 8.329 11.733 5.391 1.00 55.53 417 LEU A N 1
ATOM 3212 C CA . LEU A 1 417 ? 8.348 11.235 6.769 1.00 55.53 417 LEU A CA 1
ATOM 3213 C C . LEU A 1 417 ? 9.748 10.966 7.337 1.00 55.53 417 LEU A C 1
ATOM 3215 O O . LEU A 1 417 ? 9.960 11.071 8.539 1.00 55.53 417 LEU A O 1
ATOM 3219 N N . GLN A 1 418 ? 10.726 10.613 6.503 1.00 48.66 418 GLN A N 1
ATOM 3220 C CA . GLN A 1 418 ? 12.067 10.254 6.987 1.00 48.66 418 GLN A CA 1
ATOM 3221 C C . GLN A 1 418 ? 12.934 11.459 7.381 1.00 48.66 418 GLN A C 1
ATOM 3223 O O . GLN A 1 418 ? 13.962 11.279 8.032 1.00 48.66 418 GLN A O 1
ATOM 3228 N N . GLN A 1 419 ? 12.542 12.684 7.015 1.00 43.34 419 GLN A N 1
ATOM 3229 C CA . GLN A 1 419 ? 13.278 13.901 7.384 1.00 43.34 419 GLN A CA 1
ATOM 3230 C C . GLN A 1 419 ? 12.801 14.517 8.713 1.00 43.34 419 GLN A C 1
ATOM 3232 O O . GLN A 1 419 ? 13.390 15.492 9.170 1.00 43.34 419 GLN A O 1
ATOM 3237 N N . LEU A 1 420 ? 11.825 13.891 9.388 1.00 46.31 420 LEU A N 1
ATOM 3238 C CA . LEU A 1 420 ? 11.196 14.323 10.650 1.00 46.31 420 LEU A CA 1
ATOM 3239 C C . LEU A 1 420 ? 12.111 14.280 11.897 1.00 46.31 420 LEU A C 1
ATOM 3241 O O . LEU A 1 420 ? 11.639 14.350 13.025 1.00 46.31 420 LEU A O 1
ATOM 3245 N N . LYS A 1 421 ? 13.435 14.179 11.728 1.00 44.00 421 LYS A N 1
ATOM 3246 C CA . LYS A 1 421 ? 14.415 14.356 12.812 1.00 44.00 421 LYS A CA 1
ATOM 3247 C C . LYS A 1 421 ? 15.329 15.542 12.529 1.00 44.00 421 LYS A C 1
ATOM 3249 O O . LYS A 1 421 ? 16.542 15.369 12.415 1.00 44.00 421 LYS A O 1
ATOM 3254 N N . ARG A 1 422 ? 14.768 16.753 12.436 1.00 38.56 422 ARG A N 1
ATOM 3255 C CA . ARG A 1 422 ? 15.528 17.982 12.708 1.00 38.56 422 ARG A CA 1
ATOM 3256 C C . ARG A 1 422 ? 14.612 19.189 12.977 1.00 38.56 422 ARG A C 1
ATOM 3258 O O . ARG A 1 422 ? 14.275 19.905 12.048 1.00 38.56 422 ARG A O 1
ATOM 3265 N N . ASN A 1 423 ? 14.362 19.439 14.267 1.00 38.66 423 ASN A N 1
ATOM 3266 C CA . ASN A 1 423 ? 13.969 20.715 14.898 1.00 38.66 423 ASN A CA 1
ATOM 3267 C C . ASN A 1 423 ? 12.459 20.983 15.106 1.00 38.66 423 ASN A C 1
ATOM 3269 O O . ASN A 1 423 ? 11.645 20.808 14.211 1.00 38.66 423 ASN A O 1
ATOM 3273 N N . GLU A 1 424 ? 12.128 21.472 16.307 1.00 46.94 424 GLU A N 1
ATOM 3274 C CA . GLU A 1 424 ? 10.773 21.756 16.828 1.00 46.94 424 GLU A CA 1
ATOM 3275 C C . GLU A 1 424 ? 10.121 23.026 16.229 1.00 46.94 424 GLU A C 1
ATOM 3277 O O . GLU A 1 424 ? 8.933 23.262 16.411 1.00 46.94 424 GLU A O 1
ATOM 3282 N N . GLU A 1 425 ? 10.869 23.856 15.489 1.00 46.88 425 GLU A N 1
ATOM 3283 C CA . GLU A 1 425 ? 10.341 25.077 14.844 1.00 46.88 425 GLU A CA 1
ATOM 3284 C C . GLU A 1 425 ? 9.701 24.818 13.462 1.00 46.88 425 GLU A C 1
ATOM 3286 O O . GLU A 1 425 ? 9.101 25.721 12.888 1.00 46.88 425 GLU A O 1
ATOM 3291 N N . THR A 1 426 ? 9.802 23.594 12.928 1.00 54.31 426 THR A N 1
ATOM 3292 C CA . THR A 1 426 ? 9.364 23.214 11.565 1.00 54.31 426 THR A CA 1
ATOM 3293 C C . THR A 1 426 ? 8.036 22.446 11.496 1.00 54.31 426 THR A C 1
ATOM 3295 O O . THR A 1 426 ? 7.603 22.082 10.407 1.00 54.31 426 THR A O 1
ATOM 3298 N N . ASP A 1 427 ? 7.357 22.208 12.621 1.00 56.94 427 ASP A N 1
ATOM 3299 C CA . ASP A 1 427 ? 6.192 21.307 12.672 1.00 56.94 427 ASP A CA 1
ATOM 3300 C C . ASP A 1 427 ? 4.960 21.816 11.897 1.00 56.94 427 ASP A C 1
ATOM 3302 O O . ASP A 1 427 ? 4.191 21.009 11.368 1.00 56.94 427 ASP A O 1
ATOM 3306 N N . ALA A 1 428 ? 4.773 23.137 11.787 1.00 60.91 428 ALA A N 1
ATOM 3307 C CA . ALA A 1 428 ? 3.655 23.725 11.041 1.00 60.91 428 ALA A CA 1
ATOM 3308 C C . ALA A 1 428 ? 3.822 23.537 9.522 1.00 60.91 428 ALA A C 1
ATOM 3310 O O . ALA A 1 428 ? 2.962 22.933 8.883 1.00 60.91 428 ALA A O 1
ATOM 3311 N N . ASP A 1 429 ? 4.972 23.940 8.972 1.00 67.06 429 ASP A N 1
ATOM 3312 C CA . ASP A 1 429 ? 5.288 23.796 7.543 1.00 67.06 429 ASP A CA 1
ATOM 3313 C C . ASP A 1 429 ? 5.267 22.322 7.097 1.00 67.06 429 ASP A C 1
ATOM 3315 O O . ASP A 1 429 ? 4.904 21.995 5.967 1.00 67.06 429 ASP A O 1
ATOM 3319 N N . VAL A 1 430 ? 5.635 21.405 7.997 1.00 70.88 430 VAL A N 1
ATOM 3320 C CA . VAL A 1 430 ? 5.604 19.958 7.752 1.00 70.88 430 VAL A CA 1
ATOM 3321 C C . VAL A 1 430 ? 4.172 19.424 7.679 1.00 70.88 430 VAL A C 1
ATOM 3323 O O . VAL A 1 430 ? 3.885 18.583 6.827 1.00 70.88 430 VAL A O 1
ATOM 3326 N N . SER A 1 431 ? 3.269 19.894 8.544 1.00 74.44 431 SER A N 1
ATOM 3327 C CA . SER A 1 431 ? 1.853 19.508 8.502 1.00 74.44 431 SER A CA 1
ATOM 3328 C C . SER A 1 431 ? 1.209 19.938 7.184 1.00 74.44 431 SER A C 1
ATOM 3330 O O . SER A 1 431 ? 0.544 19.129 6.535 1.00 74.44 431 SER A O 1
ATOM 3332 N N . ASP A 1 432 ? 1.462 21.174 6.755 1.00 82.81 432 ASP A N 1
ATOM 3333 C CA . ASP A 1 432 ? 0.942 21.711 5.494 1.00 82.81 4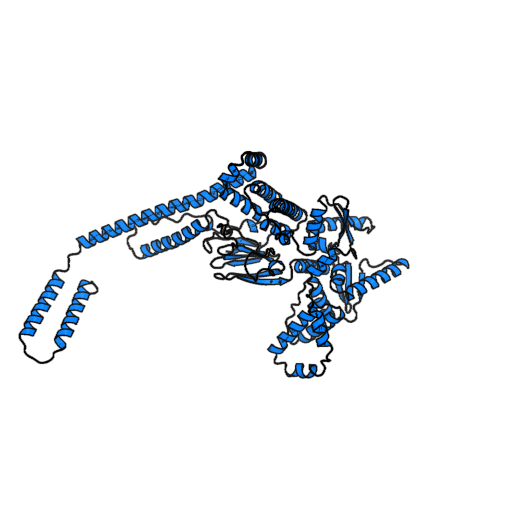32 ASP A CA 1
ATOM 3334 C C . ASP A 1 432 ? 1.512 20.939 4.302 1.00 82.81 432 ASP A C 1
ATOM 3336 O O . ASP A 1 432 ? 0.791 20.576 3.368 1.00 82.81 432 ASP A O 1
ATOM 3340 N N . GLN A 1 433 ? 2.798 20.584 4.377 1.00 86.25 433 GLN A N 1
ATOM 3341 C CA . GLN A 1 433 ? 3.439 19.775 3.356 1.00 86.25 433 GLN A CA 1
ATOM 3342 C C . GLN A 1 433 ? 2.817 18.374 3.234 1.00 86.25 433 GLN A C 1
ATOM 3344 O O . GLN A 1 433 ? 2.622 17.884 2.120 1.00 86.25 433 GLN A O 1
ATOM 3349 N N . LEU A 1 434 ? 2.502 17.725 4.358 1.00 87.81 434 LEU A N 1
ATOM 3350 C CA . LEU A 1 434 ? 1.857 16.410 4.371 1.00 87.81 434 LEU A CA 1
ATOM 3351 C C . LEU A 1 434 ? 0.413 16.463 3.865 1.00 87.81 434 LEU A C 1
ATOM 3353 O O . LEU A 1 434 ? -0.040 15.499 3.247 1.00 87.81 434 LEU A O 1
ATOM 3357 N N . LEU A 1 435 ? -0.297 17.571 4.097 1.00 89.50 435 LEU A N 1
ATOM 3358 C CA . LEU A 1 435 ? -1.628 17.799 3.536 1.00 89.50 435 LEU A CA 1
ATOM 3359 C C . LEU A 1 435 ? -1.569 17.992 2.016 1.00 89.50 435 LEU A C 1
ATOM 3361 O O . LEU A 1 435 ? -2.351 17.366 1.302 1.00 89.50 435 LEU A O 1
ATOM 3365 N N . GLU A 1 436 ? -0.609 18.771 1.506 1.00 90.81 436 GLU A N 1
ATOM 3366 C CA . GLU A 1 436 ? -0.373 18.893 0.058 1.00 90.81 436 GLU A CA 1
ATOM 3367 C C . GLU A 1 436 ? -0.051 17.519 -0.560 1.00 90.81 436 GLU A C 1
ATOM 3369 O O . GLU A 1 436 ? -0.616 17.144 -1.588 1.00 90.81 436 GLU A O 1
ATOM 3374 N N . ASP A 1 437 ? 0.802 16.731 0.100 1.00 91.31 437 ASP A N 1
ATOM 3375 C CA . ASP A 1 437 ? 1.171 15.385 -0.345 1.00 91.31 437 ASP A CA 1
ATOM 3376 C C . ASP A 1 437 ? -0.014 14.413 -0.311 1.00 91.31 437 ASP A C 1
ATOM 3378 O O . ASP A 1 437 ? -0.125 13.561 -1.193 1.00 91.31 437 ASP A O 1
ATOM 3382 N N . LEU A 1 438 ? -0.917 14.541 0.666 1.00 92.62 438 LEU A N 1
ATOM 3383 C CA . LEU A 1 438 ? -2.151 13.758 0.741 1.00 92.62 438 LEU A CA 1
ATOM 3384 C C . LEU A 1 438 ? -3.077 14.061 -0.446 1.00 92.62 438 LEU A C 1
ATOM 3386 O O . LEU A 1 438 ? -3.579 13.134 -1.083 1.00 92.62 438 LEU A O 1
ATOM 3390 N N . VAL A 1 439 ? -3.266 15.344 -0.768 1.00 93.81 439 VAL A N 1
ATOM 3391 C CA . VAL A 1 439 ? -4.081 15.786 -1.912 1.00 93.81 439 VAL A CA 1
ATOM 3392 C C . VAL A 1 439 ? -3.463 15.326 -3.232 1.00 93.81 439 VAL A C 1
ATOM 3394 O O . VAL A 1 439 ? -4.166 14.800 -4.095 1.00 93.81 439 VAL A O 1
ATOM 3397 N N . ALA A 1 440 ? -2.143 15.454 -3.381 1.00 93.50 440 ALA A N 1
ATOM 3398 C CA . ALA A 1 440 ? -1.437 14.960 -4.556 1.00 93.50 440 ALA A CA 1
ATOM 3399 C C . ALA A 1 440 ? -1.558 13.432 -4.682 1.00 93.50 440 ALA A C 1
ATOM 3401 O O . ALA A 1 440 ? -1.825 12.918 -5.768 1.00 93.50 440 ALA A O 1
ATOM 3402 N N . ALA A 1 441 ? -1.405 12.690 -3.583 1.00 93.69 441 ALA A N 1
ATOM 3403 C CA . ALA A 1 441 ? -1.515 11.237 -3.596 1.00 93.69 441 ALA A CA 1
ATOM 3404 C C . ALA A 1 441 ? -2.893 10.765 -4.079 1.00 93.69 441 ALA A C 1
ATOM 3406 O O . ALA A 1 441 ? -2.957 9.846 -4.895 1.00 93.69 441 ALA A O 1
ATOM 3407 N N . ASP A 1 442 ? -3.972 11.414 -3.639 1.00 94.00 442 ASP A N 1
ATOM 3408 C CA . ASP A 1 442 ? -5.328 11.122 -4.112 1.00 94.00 442 ASP A CA 1
ATOM 3409 C C . ASP A 1 442 ? -5.494 11.460 -5.605 1.00 94.00 442 ASP A C 1
ATOM 3411 O O . ASP A 1 442 ? -5.875 10.600 -6.402 1.00 94.00 442 ASP A O 1
ATOM 3415 N N . LYS A 1 443 ? -5.064 12.659 -6.025 1.00 93.50 443 LYS A N 1
ATOM 3416 C CA . LYS A 1 443 ? -5.108 13.113 -7.429 1.00 93.50 443 LYS A CA 1
ATOM 3417 C C . LYS A 1 443 ? -4.395 12.158 -8.393 1.00 93.50 443 LYS A C 1
ATOM 3419 O O . LYS A 1 443 ? -4.891 11.899 -9.490 1.00 93.50 443 LYS A O 1
ATOM 3424 N N . TYR A 1 444 ? -3.233 11.633 -7.999 1.00 94.06 444 TYR A N 1
ATOM 3425 C CA . TYR A 1 444 ? -2.429 10.720 -8.818 1.00 94.06 444 TYR A CA 1
ATOM 3426 C C . TYR A 1 444 ? -2.768 9.234 -8.622 1.00 94.06 444 TYR A C 1
ATOM 3428 O O . TYR A 1 444 ? -2.130 8.380 -9.251 1.00 94.06 444 TYR A O 1
ATOM 3436 N N . GLY A 1 445 ? -3.751 8.892 -7.783 1.00 92.81 445 GLY A N 1
ATOM 3437 C CA . GLY A 1 445 ? -4.115 7.503 -7.487 1.00 92.81 445 GLY A CA 1
ATOM 3438 C C . GLY A 1 445 ? -2.973 6.714 -6.835 1.00 92.81 445 GLY A C 1
ATOM 3439 O O . GLY A 1 445 ? -2.722 5.562 -7.190 1.00 92.81 445 GLY A O 1
ATOM 3440 N N . LEU A 1 446 ? -2.220 7.353 -5.936 1.00 93.12 446 LEU A N 1
ATOM 3441 C CA . LEU A 1 446 ? -1.121 6.768 -5.163 1.00 93.12 446 LEU A CA 1
ATOM 3442 C C . LEU A 1 446 ? -1.625 6.327 -3.792 1.00 93.12 446 LEU A C 1
ATOM 3444 O O . LEU A 1 446 ? -1.279 6.886 -2.751 1.00 93.12 446 LEU A O 1
ATOM 3448 N N . GLU A 1 447 ? -2.429 5.274 -3.802 1.00 90.06 447 GLU A N 1
ATOM 3449 C CA . GLU A 1 447 ? -3.196 4.825 -2.643 1.00 90.06 447 GLU A CA 1
ATOM 3450 C C . GLU A 1 447 ? -2.320 4.523 -1.405 1.00 90.06 447 GLU A C 1
ATOM 3452 O O . GLU A 1 447 ? -2.646 4.900 -0.282 1.00 90.06 447 GLU A O 1
ATOM 3457 N N . ARG A 1 448 ? -1.133 3.924 -1.579 1.00 89.25 448 ARG A N 1
ATOM 3458 C CA . ARG A 1 448 ? -0.222 3.704 -0.441 1.00 89.25 448 ARG A CA 1
ATOM 3459 C C . ARG A 1 448 ? 0.370 5.008 0.111 1.00 89.25 448 ARG A C 1
ATOM 3461 O O . ARG A 1 448 ? 0.486 5.138 1.326 1.00 89.25 448 ARG A O 1
ATOM 3468 N N . MET A 1 449 ? 0.727 5.970 -0.745 1.00 90.81 449 MET A N 1
ATOM 3469 C CA . MET A 1 449 ? 1.235 7.280 -0.303 1.00 90.81 449 MET A CA 1
ATOM 3470 C C . MET A 1 449 ? 0.172 8.025 0.499 1.00 90.81 449 MET A C 1
ATOM 3472 O O . MET A 1 449 ? 0.471 8.525 1.580 1.00 90.81 449 MET A O 1
ATOM 3476 N N . LYS A 1 450 ? -1.074 8.004 0.014 1.00 91.56 450 LYS A N 1
ATOM 3477 C CA . LYS A 1 450 ? -2.240 8.569 0.699 1.00 91.56 450 LYS A CA 1
ATOM 3478 C C . LYS A 1 450 ? -2.344 8.026 2.123 1.00 91.56 450 LYS A C 1
ATOM 3480 O O . LYS A 1 450 ? -2.324 8.793 3.081 1.00 91.56 450 LYS A O 1
ATOM 3485 N N . ARG A 1 451 ? -2.300 6.700 2.285 1.00 88.62 451 ARG A N 1
ATOM 3486 C CA . ARG A 1 451 ? -2.377 6.049 3.605 1.00 88.62 451 ARG A CA 1
ATOM 3487 C C . ARG A 1 451 ? -1.200 6.368 4.520 1.00 88.62 451 ARG A C 1
ATOM 3489 O O . ARG A 1 451 ? -1.399 6.476 5.729 1.00 88.62 451 ARG A O 1
ATOM 3496 N N . LEU A 1 452 ? 0.006 6.525 3.974 1.00 86.94 452 LEU A N 1
ATOM 3497 C CA . LEU A 1 452 ? 1.167 6.969 4.748 1.00 86.94 452 LEU A CA 1
ATOM 3498 C C . LEU A 1 452 ? 0.975 8.398 5.265 1.00 86.94 452 LEU A C 1
ATOM 3500 O O . LEU A 1 452 ? 1.224 8.640 6.444 1.00 86.94 452 LEU A O 1
ATOM 3504 N N . CYS A 1 453 ? 0.476 9.310 4.426 1.00 88.44 453 CYS A N 1
ATOM 3505 C CA . CYS A 1 453 ? 0.147 10.672 4.843 1.00 88.44 453 CYS A CA 1
ATOM 3506 C C . CYS A 1 453 ? -0.960 10.682 5.911 1.00 88.44 453 CYS A C 1
ATOM 3508 O O . CYS A 1 453 ? -0.795 11.329 6.942 1.00 88.44 453 CYS A O 1
ATOM 3510 N N . GLU A 1 454 ? -2.027 9.891 5.744 1.00 87.50 454 GLU A N 1
ATOM 3511 C CA . GLU A 1 454 ? -3.122 9.783 6.727 1.00 87.50 454 GLU A CA 1
ATOM 3512 C C . GLU A 1 454 ? -2.658 9.382 8.134 1.00 87.50 454 GLU A C 1
ATOM 3514 O O . GLU A 1 454 ? -3.277 9.768 9.123 1.00 87.50 454 GLU A O 1
ATOM 3519 N N . HIS A 1 455 ? -1.598 8.579 8.238 1.00 83.38 455 HIS A N 1
ATOM 3520 C CA . HIS A 1 455 ? -1.060 8.124 9.524 1.00 83.38 455 HIS A CA 1
ATOM 3521 C C . HIS A 1 455 ? 0.050 9.020 10.073 1.00 83.38 455 HIS A C 1
ATOM 3523 O O . HIS A 1 455 ? 0.400 8.893 11.244 1.00 83.38 455 HIS A O 1
ATOM 3529 N N . ALA A 1 456 ? 0.603 9.897 9.239 1.00 82.12 456 ALA A N 1
ATOM 3530 C CA . ALA A 1 456 ? 1.680 10.800 9.607 1.00 82.12 456 ALA A CA 1
ATOM 3531 C C . ALA A 1 456 ? 1.200 12.186 10.043 1.00 82.12 456 ALA A C 1
ATOM 3533 O O . ALA A 1 456 ? 1.891 12.841 10.820 1.00 82.12 456 ALA A O 1
ATOM 3534 N N . ILE A 1 457 ? 0.048 12.640 9.540 1.00 83.56 457 ILE A N 1
ATOM 3535 C CA . ILE A 1 457 ? -0.511 13.948 9.890 1.00 83.56 457 ILE A CA 1
ATOM 3536 C C . ILE A 1 457 ? -0.853 13.971 11.384 1.00 83.56 457 ILE A C 1
ATOM 3538 O O . ILE A 1 457 ? -1.703 13.217 11.866 1.00 83.56 457 ILE A O 1
ATOM 3542 N N . ALA A 1 458 ? -0.186 14.861 12.119 1.00 81.81 458 ALA A N 1
ATOM 3543 C CA . ALA A 1 458 ? -0.445 15.098 13.529 1.00 81.81 458 ALA A CA 1
ATOM 3544 C C . ALA A 1 458 ? -1.570 16.127 13.702 1.00 81.81 458 ALA A C 1
ATOM 3546 O O . ALA A 1 458 ? -1.555 17.209 13.114 1.00 81.81 458 ALA A O 1
ATOM 3547 N N . LEU A 1 459 ? -2.549 15.797 14.543 1.00 83.12 459 LEU A N 1
ATOM 3548 C CA . LEU A 1 459 ? -3.659 16.693 14.853 1.00 83.12 459 LEU A CA 1
ATOM 3549 C C . LEU A 1 459 ? -3.350 17.562 16.068 1.00 83.12 459 LEU A C 1
ATOM 3551 O O . LEU A 1 459 ? -2.914 17.075 17.112 1.00 83.12 459 LEU A O 1
ATOM 3555 N N . ASN A 1 460 ? -3.675 18.841 15.951 1.00 84.38 460 ASN A N 1
ATOM 3556 C CA . ASN A 1 460 ? -3.651 19.825 17.015 1.00 84.38 460 ASN A CA 1
ATOM 3557 C C . ASN A 1 460 ? -4.981 20.607 17.033 1.00 84.38 460 ASN A C 1
ATOM 3559 O O . ASN A 1 460 ? -5.826 20.478 16.146 1.00 84.38 460 ASN A O 1
ATOM 3563 N N . THR A 1 461 ? -5.200 21.427 18.061 1.00 85.31 461 THR A N 1
ATOM 3564 C CA . THR A 1 461 ? -6.452 22.195 18.190 1.00 85.31 461 THR A CA 1
ATOM 3565 C C . THR A 1 461 ? -6.631 23.267 17.114 1.00 85.31 461 THR A C 1
ATOM 3567 O O . THR A 1 461 ? -7.744 23.756 16.961 1.00 85.31 461 THR A O 1
ATOM 3570 N N . ALA A 1 462 ? -5.575 23.628 16.376 1.00 85.12 462 ALA A N 1
ATOM 3571 C CA . ALA A 1 462 ? -5.630 24.607 15.293 1.00 85.12 462 ALA A CA 1
ATOM 3572 C C . ALA A 1 462 ? -5.981 23.988 13.937 1.00 85.12 462 ALA A C 1
ATOM 3574 O O . ALA A 1 462 ? -6.806 24.529 13.215 1.00 85.12 462 ALA A O 1
ATOM 3575 N N . ASN A 1 463 ? -5.394 22.841 13.607 1.00 86.94 463 ASN A N 1
ATOM 3576 C CA . ASN A 1 463 ? -5.528 22.208 12.300 1.00 86.94 463 ASN A CA 1
ATOM 3577 C C . ASN A 1 463 ? -6.692 21.208 12.236 1.00 86.94 463 ASN A C 1
ATOM 3579 O O . ASN A 1 463 ? -7.093 20.815 11.148 1.00 86.94 463 ASN A O 1
ATOM 3583 N N . CYS A 1 464 ? -7.269 20.787 13.370 1.00 89.12 464 CYS A N 1
ATOM 3584 C CA . CYS A 1 464 ? -8.220 19.670 13.392 1.00 89.12 464 CYS A CA 1
ATOM 3585 C C . CYS A 1 464 ? -9.455 19.844 12.487 1.00 89.12 464 CYS A C 1
ATOM 3587 O O . CYS A 1 464 ? -9.924 18.854 11.925 1.00 89.12 464 CYS A O 1
ATOM 3589 N N . LEU A 1 465 ? -9.969 21.070 12.326 1.00 91.62 465 LEU A N 1
ATOM 3590 C CA . LEU A 1 465 ? -11.105 21.359 11.441 1.00 91.62 465 LEU A CA 1
ATOM 3591 C C . LEU A 1 465 ? -10.695 21.322 9.964 1.00 91.62 465 LEU A C 1
ATOM 3593 O O . LEU A 1 465 ? -11.388 20.712 9.155 1.00 91.62 465 LEU A O 1
ATOM 3597 N N . GLU A 1 466 ? -9.554 21.920 9.622 1.00 90.75 466 GLU A N 1
ATOM 3598 C CA . GLU A 1 466 ? -9.008 21.908 8.261 1.00 90.75 466 GLU A CA 1
ATOM 3599 C C . GLU A 1 466 ? -8.659 20.487 7.814 1.00 90.75 466 GLU A C 1
ATOM 3601 O O . GLU A 1 466 ? -9.085 20.044 6.750 1.00 90.75 466 GLU A O 1
ATOM 3606 N N . VAL A 1 467 ? -7.973 19.724 8.668 1.00 91.62 467 VAL A N 1
ATOM 3607 C CA . VAL A 1 467 ? -7.628 18.326 8.395 1.00 91.62 467 VAL A CA 1
ATOM 3608 C C . VAL A 1 467 ? -8.886 17.475 8.210 1.00 91.62 467 VAL A C 1
ATOM 3610 O O . VAL A 1 467 ? -8.902 16.605 7.343 1.00 91.62 467 VAL A O 1
ATOM 3613 N N . LEU A 1 468 ? -9.959 17.729 8.973 1.00 92.88 468 LEU A N 1
ATOM 3614 C CA . LEU A 1 468 ? -11.237 17.037 8.782 1.00 92.88 468 LEU A CA 1
ATOM 3615 C C . LEU A 1 468 ? -11.845 17.333 7.402 1.00 92.88 468 LEU A C 1
ATOM 3617 O O . LEU A 1 468 ? -12.331 16.412 6.747 1.00 92.88 468 LEU A O 1
ATOM 3621 N N . ILE A 1 469 ? -11.802 18.593 6.960 1.00 93.25 469 ILE A N 1
ATOM 3622 C CA . ILE A 1 469 ? -12.291 19.005 5.637 1.00 93.25 469 ILE A CA 1
ATOM 3623 C C . ILE A 1 469 ? -11.474 18.329 4.532 1.00 93.25 469 ILE A C 1
ATOM 3625 O O . ILE A 1 469 ? -12.047 17.719 3.631 1.00 93.25 469 ILE A O 1
ATOM 3629 N N . VAL A 1 470 ? -10.141 18.401 4.612 1.00 93.44 470 VAL A N 1
ATOM 3630 C CA . VAL A 1 470 ? -9.247 17.781 3.622 1.00 93.44 470 VAL A CA 1
ATOM 3631 C C . VAL A 1 470 ? -9.466 16.272 3.583 1.00 93.44 470 VAL A C 1
ATOM 3633 O O . VAL A 1 470 ? -9.571 15.699 2.501 1.00 93.44 470 VAL A O 1
ATOM 3636 N N . ALA A 1 471 ? -9.605 15.627 4.744 1.00 93.25 471 ALA A N 1
ATOM 3637 C CA . ALA A 1 471 ? -9.846 14.193 4.818 1.00 93.25 471 ALA A CA 1
ATOM 3638 C C . ALA A 1 471 ? -11.165 13.776 4.150 1.00 93.25 471 ALA A C 1
ATOM 3640 O O . ALA A 1 471 ? -11.213 12.723 3.517 1.00 93.25 471 ALA A O 1
ATOM 3641 N N . GLU A 1 472 ? -12.219 14.590 4.252 1.00 92.75 472 GLU A N 1
ATOM 3642 C CA . GLU A 1 472 ? -13.467 14.348 3.521 1.00 92.75 472 GLU A CA 1
ATOM 3643 C C . GLU A 1 472 ? -13.279 14.519 2.010 1.00 92.75 472 GLU A C 1
ATOM 3645 O O . GLU A 1 472 ? -13.707 13.658 1.236 1.00 92.75 472 GLU A O 1
ATOM 3650 N N . LEU A 1 473 ? -12.605 15.600 1.601 1.00 92.62 473 LEU A N 1
ATOM 3651 C CA . LEU A 1 473 ? -12.381 15.948 0.198 1.00 92.62 473 LEU A CA 1
ATOM 3652 C C . LEU A 1 473 ? -11.614 14.856 -0.555 1.00 92.62 473 LEU A C 1
ATOM 3654 O O . LEU A 1 473 ? -11.999 14.503 -1.664 1.00 92.62 473 LEU A O 1
ATOM 3658 N N . VAL A 1 474 ? -10.559 14.313 0.059 1.00 92.44 474 VAL A N 1
ATOM 3659 C CA . VAL A 1 474 ? -9.731 13.244 -0.524 1.00 92.44 474 VAL A CA 1
ATOM 3660 C C . VAL A 1 474 ? -10.222 11.842 -0.154 1.00 92.44 474 VAL A C 1
ATOM 3662 O O . VAL A 1 474 ? -9.510 10.863 -0.343 1.00 92.44 474 VAL A O 1
ATOM 3665 N N . HIS A 1 475 ? -11.403 11.707 0.457 1.00 91.38 475 HIS A N 1
ATOM 3666 C CA . HIS A 1 475 ? -11.958 10.418 0.893 1.00 91.38 475 HIS A CA 1
ATOM 3667 C C . HIS A 1 475 ? -10.993 9.582 1.768 1.00 91.38 475 HIS A C 1
ATOM 3669 O O . HIS A 1 475 ? -10.937 8.352 1.682 1.00 91.38 475 HIS A O 1
ATOM 3675 N N . ALA A 1 476 ? -10.218 10.251 2.623 1.00 91.38 476 ALA A N 1
ATOM 3676 C CA . ALA A 1 476 ? -9.275 9.658 3.568 1.00 91.38 476 ALA A CA 1
ATOM 3677 C C . ALA A 1 476 ? -10.010 9.162 4.825 1.00 91.38 476 ALA A C 1
ATOM 3679 O O . ALA A 1 476 ? -10.117 9.851 5.847 1.00 91.38 476 ALA A O 1
ATOM 3680 N N . ALA A 1 477 ? -10.566 7.951 4.743 1.00 88.62 477 ALA A N 1
ATOM 3681 C CA . ALA A 1 477 ? -11.475 7.418 5.756 1.00 88.62 477 ALA A CA 1
ATOM 3682 C C . ALA A 1 477 ? -10.838 7.255 7.146 1.00 88.62 477 ALA A C 1
ATOM 3684 O O . ALA A 1 477 ? -11.537 7.429 8.152 1.00 88.62 477 ALA A O 1
ATOM 3685 N N . HIS A 1 478 ? -9.549 6.902 7.229 1.00 88.12 478 HIS A N 1
ATOM 3686 C CA . HIS A 1 478 ? -8.874 6.759 8.518 1.00 88.12 478 HIS A CA 1
ATOM 3687 C C . HIS A 1 478 ? -8.602 8.136 9.131 1.00 88.12 478 HIS A C 1
ATOM 3689 O O . HIS A 1 478 ? -9.007 8.373 10.272 1.00 88.12 478 HIS A O 1
ATOM 3695 N N . LEU A 1 479 ? -8.014 9.066 8.372 1.00 89.50 479 LEU A N 1
ATOM 3696 C CA . LEU A 1 479 ? -7.745 10.425 8.857 1.00 89.50 479 LEU A CA 1
ATOM 3697 C C . LEU A 1 479 ? -9.024 11.151 9.301 1.00 89.50 479 LEU A C 1
ATOM 3699 O O . LEU A 1 479 ? -9.033 11.758 10.371 1.00 89.50 479 LEU A O 1
ATOM 3703 N N . LYS A 1 480 ? -10.132 11.000 8.560 1.00 90.69 480 LYS A N 1
ATOM 3704 C CA . LYS A 1 480 ? -11.448 11.535 8.948 1.00 90.69 480 LYS A CA 1
ATOM 3705 C C . LYS A 1 480 ? -11.878 11.032 10.327 1.00 90.69 480 LYS A C 1
ATOM 3707 O O . LYS A 1 480 ? -12.261 11.822 11.186 1.00 90.69 480 LYS A O 1
ATOM 3712 N N . GLN A 1 481 ? -11.778 9.725 10.579 1.00 86.00 481 GLN A N 1
ATOM 3713 C CA . GLN A 1 481 ? -12.146 9.137 11.875 1.00 86.00 481 GLN A CA 1
ATOM 3714 C C . GLN A 1 481 ? -11.252 9.629 13.013 1.00 86.00 481 GLN A C 1
ATOM 3716 O O . GLN A 1 481 ? -11.743 9.895 14.114 1.00 86.00 481 GLN A O 1
ATOM 3721 N N . VAL A 1 482 ? -9.948 9.757 12.756 1.00 84.75 482 VAL A N 1
ATOM 3722 C CA . VAL A 1 482 ? -8.993 10.289 13.732 1.00 84.75 482 VAL A CA 1
ATOM 3723 C C . VAL A 1 482 ? -9.322 11.754 14.048 1.00 84.75 482 VAL A C 1
ATOM 3725 O O . VAL A 1 482 ? -9.400 12.108 15.226 1.00 84.75 482 VAL A O 1
ATOM 3728 N N . ALA A 1 483 ? -9.618 12.572 13.033 1.00 88.50 483 ALA A N 1
ATOM 3729 C CA . ALA A 1 483 ? -9.989 13.979 13.180 1.00 88.50 483 ALA A CA 1
ATOM 3730 C C . ALA A 1 483 ? -11.309 14.163 13.938 1.00 88.50 483 ALA A C 1
ATOM 3732 O O . ALA A 1 483 ? -11.350 14.879 14.941 1.00 88.50 483 ALA A O 1
ATOM 3733 N N . MET A 1 484 ? -12.365 13.440 13.548 1.00 86.81 484 MET A N 1
ATOM 3734 C CA . MET A 1 484 ? -13.648 13.454 14.258 1.00 86.81 484 MET A CA 1
ATOM 3735 C C . MET A 1 484 ? -13.462 13.097 15.733 1.00 86.81 484 MET A C 1
ATOM 3737 O O . MET A 1 484 ? -13.965 13.793 16.612 1.00 86.81 484 MET A O 1
ATOM 3741 N N . ARG A 1 485 ? -12.689 12.051 16.032 1.00 80.56 485 ARG A N 1
ATOM 3742 C CA . ARG A 1 485 ? -12.432 11.627 17.411 1.00 80.56 485 ARG A CA 1
ATOM 3743 C C . ARG A 1 485 ? -11.634 12.655 18.212 1.00 80.56 485 ARG A C 1
ATOM 3745 O O . ARG A 1 485 ? -11.903 12.847 19.402 1.00 80.56 485 ARG A O 1
ATOM 3752 N N . TYR A 1 486 ? -10.647 13.293 17.590 1.00 84.50 486 TYR A N 1
ATOM 3753 C CA . TYR A 1 486 ? -9.871 14.347 18.233 1.00 84.50 486 TYR A CA 1
ATOM 3754 C C . TYR A 1 486 ? -10.776 15.520 18.625 1.00 84.50 486 TYR A C 1
ATOM 3756 O O . TYR A 1 486 ? -10.755 15.953 19.778 1.00 84.50 486 TYR A O 1
ATOM 3764 N N . ILE A 1 487 ? -11.648 15.954 17.710 1.00 86.62 487 ILE A N 1
ATOM 3765 C CA . ILE A 1 487 ? -12.622 17.027 17.951 1.00 86.62 487 ILE A CA 1
ATOM 3766 C C . ILE A 1 487 ? -13.608 16.637 19.057 1.00 86.62 487 ILE A C 1
ATOM 3768 O O . ILE A 1 487 ? -13.890 17.442 19.937 1.00 86.62 487 ILE A O 1
ATOM 3772 N N . GLN A 1 488 ? -14.091 15.391 19.076 1.00 82.38 488 GLN A N 1
ATOM 3773 C CA . GLN A 1 488 ? -14.969 14.895 20.145 1.00 82.38 488 GLN A CA 1
ATOM 3774 C C . GLN A 1 488 ? -14.307 14.940 21.526 1.00 82.38 488 GLN A C 1
ATOM 3776 O O . GLN A 1 488 ? -14.975 15.195 22.525 1.00 82.38 488 GLN A O 1
ATOM 3781 N N . THR A 1 489 ? -12.997 14.69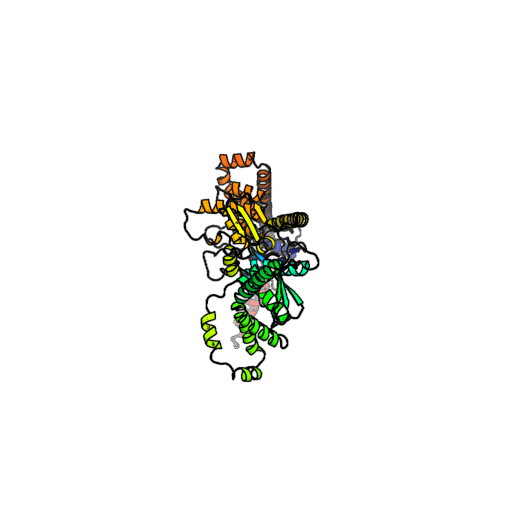2 21.584 1.00 80.00 489 THR A N 1
ATOM 3782 C CA . THR A 1 489 ? -12.237 14.674 22.839 1.00 80.00 489 THR A CA 1
ATOM 3783 C C . THR A 1 489 ? -11.926 16.084 23.337 1.00 80.00 489 THR A C 1
ATOM 3785 O O . THR A 1 489 ? -12.005 16.324 24.539 1.00 80.00 489 THR A O 1
ATOM 3788 N N . ASN A 1 490 ? -11.633 17.013 22.423 1.00 84.44 490 ASN A N 1
ATOM 3789 C CA . ASN A 1 490 ? -11.213 18.384 22.727 1.00 84.44 490 ASN A CA 1
ATOM 3790 C C . ASN A 1 490 ? -12.276 19.426 22.332 1.00 84.44 490 ASN A C 1
ATOM 3792 O O . ASN A 1 490 ? -11.948 20.550 21.954 1.00 84.44 490 ASN A O 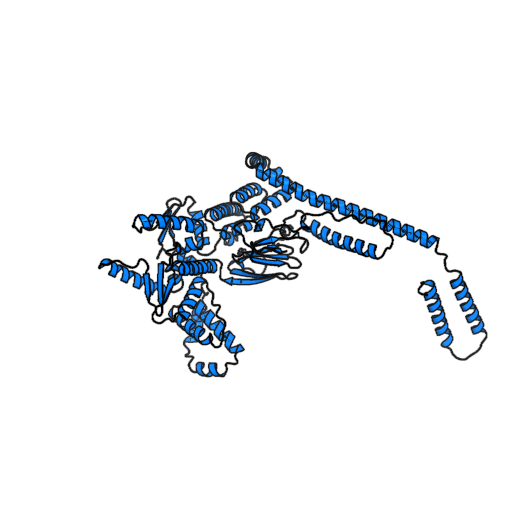1
ATOM 3796 N N . LEU A 1 491 ? -13.563 19.063 22.397 1.00 85.81 491 LEU A N 1
ATOM 3797 C CA . LEU A 1 491 ? -14.654 19.894 21.874 1.00 85.81 491 LEU A CA 1
ATOM 3798 C C . LEU A 1 491 ? -14.710 21.279 22.539 1.00 85.81 491 LEU A C 1
ATOM 3800 O O . LEU A 1 491 ? -15.023 22.266 21.875 1.00 85.81 491 LEU A O 1
ATOM 3804 N N . SER A 1 492 ? -14.381 21.373 23.832 1.00 86.50 492 SER A N 1
ATOM 3805 C CA . SER A 1 492 ? -14.294 22.650 24.556 1.00 86.50 492 SER A CA 1
ATOM 3806 C C . SER A 1 492 ? -13.290 23.609 23.926 1.00 86.50 492 SER A C 1
ATOM 3808 O O . SER A 1 492 ? -13.571 24.796 23.790 1.00 86.50 492 SER A O 1
ATOM 3810 N N . ASP A 1 493 ? -12.146 23.086 23.504 1.00 88.56 493 ASP A N 1
ATOM 3811 C CA . ASP A 1 493 ? -11.022 23.891 23.039 1.00 88.56 493 ASP A CA 1
ATOM 3812 C C . ASP A 1 493 ? -11.221 24.289 21.576 1.00 88.56 493 ASP A C 1
ATOM 3814 O O . ASP A 1 493 ? -10.923 25.418 21.189 1.00 88.56 493 ASP A O 1
ATOM 3818 N N . VAL A 1 494 ? -11.810 23.392 20.778 1.00 88.12 494 VAL A N 1
ATOM 3819 C CA . VAL A 1 494 ? -12.207 23.675 19.391 1.00 88.12 494 VAL A CA 1
ATOM 3820 C C . VAL A 1 494 ? -13.319 24.726 19.352 1.00 88.12 494 VAL A C 1
ATOM 3822 O O . VAL A 1 494 ? -13.234 25.695 18.604 1.00 88.12 494 VAL A O 1
ATOM 3825 N N . THR A 1 495 ? -14.345 24.597 20.201 1.00 87.38 495 THR A N 1
ATOM 3826 C CA . THR A 1 495 ? -15.461 25.564 20.243 1.00 87.38 495 THR A CA 1
ATOM 3827 C C . THR A 1 495 ? -15.076 26.915 20.850 1.00 87.38 495 THR A C 1
ATOM 3829 O O . THR A 1 495 ? -15.736 27.919 20.571 1.00 87.38 495 THR A O 1
ATOM 3832 N N . ALA A 1 496 ? -13.994 26.982 21.633 1.00 89.94 496 ALA A N 1
ATOM 3833 C CA . ALA A 1 496 ? -13.439 28.248 22.106 1.00 89.94 496 ALA A CA 1
ATOM 3834 C C . ALA A 1 496 ? -12.926 29.127 20.946 1.00 89.94 496 ALA A C 1
ATOM 3836 O O . ALA A 1 496 ? -12.993 30.357 21.033 1.00 89.94 496 ALA A O 1
ATOM 3837 N N . ARG A 1 497 ? -12.486 28.518 19.835 1.00 88.44 497 ARG A N 1
ATOM 3838 C CA . ARG A 1 497 ? -12.054 29.206 18.608 1.00 88.44 497 ARG A CA 1
ATOM 3839 C C . ARG A 1 497 ? -13.245 29.564 17.721 1.00 88.44 497 ARG A C 1
ATOM 3841 O O . ARG A 1 497 ? -13.505 28.944 16.692 1.00 88.44 497 ARG A O 1
ATOM 3848 N N . ARG A 1 498 ? -13.995 30.586 18.140 1.00 85.69 498 ARG A N 1
ATOM 3849 C CA . ARG A 1 498 ? -15.280 30.946 17.518 1.00 85.69 498 ARG A CA 1
ATOM 3850 C C . ARG A 1 498 ? -15.219 31.214 16.014 1.00 85.69 498 ARG A C 1
ATOM 3852 O O . ARG A 1 498 ? -16.134 30.791 15.324 1.00 85.69 498 ARG A O 1
ATOM 3859 N N . GLU A 1 499 ? -14.198 31.907 15.516 1.00 87.81 499 GLU A N 1
ATOM 3860 C CA . GLU A 1 499 ? -14.136 32.296 14.098 1.00 87.81 499 GLU A CA 1
ATOM 3861 C C . GLU A 1 499 ? -13.931 31.091 13.172 1.00 87.81 499 GLU A C 1
ATOM 3863 O O . GLU A 1 499 ? -14.686 30.911 12.220 1.00 87.81 499 GLU A O 1
ATOM 3868 N N . GLU A 1 500 ? -12.947 30.243 13.480 1.00 87.94 500 GLU A N 1
ATOM 3869 C CA . GLU A 1 500 ? -12.651 29.014 12.731 1.00 87.94 500 GLU A CA 1
ATOM 3870 C C . GLU A 1 500 ? -13.846 28.055 12.767 1.00 87.94 500 GLU A C 1
ATOM 3872 O O . GLU A 1 500 ? -14.272 27.531 11.737 1.00 87.94 500 GLU A O 1
ATOM 3877 N N . PHE A 1 501 ? -14.442 27.883 13.949 1.00 89.50 501 PHE A N 1
ATOM 3878 C CA . PHE A 1 501 ? -15.605 27.023 14.115 1.00 89.50 501 PHE A CA 1
ATOM 3879 C C . PHE A 1 501 ? -16.840 27.573 13.394 1.00 89.50 501 PHE A C 1
ATOM 3881 O O . PHE A 1 501 ? -17.562 26.803 12.771 1.00 89.50 501 PHE A O 1
ATOM 3888 N N . GLN A 1 502 ? -17.084 28.887 13.424 1.00 91.38 502 GLN A N 1
ATOM 3889 C CA . GLN A 1 502 ? -18.212 29.492 12.713 1.00 91.38 502 GLN A CA 1
ATOM 3890 C C . GLN A 1 502 ? -18.075 29.330 11.194 1.00 91.38 502 GLN A C 1
ATOM 3892 O O . GLN A 1 502 ? -19.046 28.953 10.545 1.00 91.38 502 GLN A O 1
ATOM 3897 N N . ARG A 1 503 ? -16.875 29.529 10.633 1.00 90.62 503 ARG A N 1
ATOM 3898 C CA . ARG A 1 503 ? -16.623 29.260 9.206 1.00 90.62 503 ARG A CA 1
ATOM 3899 C C . ARG A 1 503 ? -16.899 27.803 8.856 1.00 90.62 503 ARG A C 1
ATOM 3901 O O . ARG A 1 503 ? -17.614 27.530 7.904 1.00 90.62 503 ARG A O 1
ATOM 3908 N N . PHE A 1 504 ? -16.433 26.868 9.685 1.00 91.88 504 PHE A N 1
ATOM 3909 C CA . PHE A 1 504 ? -16.733 25.447 9.504 1.00 91.88 504 PHE A CA 1
ATOM 3910 C C . PHE A 1 504 ? -18.245 25.154 9.509 1.00 91.88 504 PHE A C 1
ATOM 3912 O O . PHE A 1 504 ? -18.714 24.336 8.720 1.00 91.88 504 PHE A O 1
ATOM 3919 N N . GLN A 1 505 ? -19.023 25.833 10.359 1.00 91.25 505 GLN A N 1
ATOM 3920 C CA . GLN A 1 505 ? -20.484 25.688 10.383 1.00 91.25 505 GLN A CA 1
ATOM 3921 C C . GLN A 1 505 ? -21.160 26.211 9.111 1.00 91.25 505 GLN A C 1
ATOM 3923 O O . GLN A 1 505 ? -22.132 25.610 8.654 1.00 91.25 505 GLN A O 1
ATOM 3928 N N . GLU A 1 506 ? -20.680 27.334 8.578 1.00 92.50 506 GLU A N 1
ATOM 3929 C CA . GLU A 1 506 ? -21.237 27.976 7.384 1.00 92.50 506 GLU A CA 1
ATOM 3930 C C . GLU A 1 506 ? -20.862 27.206 6.109 1.00 92.50 506 GLU A C 1
ATOM 3932 O O . GLU A 1 506 ? -21.732 26.935 5.278 1.00 92.50 506 GLU A O 1
ATOM 3937 N N . ASP A 1 507 ? -19.600 26.787 5.996 1.00 93.62 507 ASP A N 1
ATOM 3938 C CA . ASP A 1 507 ? -19.053 26.158 4.793 1.00 93.62 507 ASP A CA 1
ATOM 3939 C C . ASP A 1 507 ? -19.352 24.647 4.719 1.00 93.62 507 ASP A C 1
ATOM 3941 O O . ASP A 1 507 ? -19.560 24.110 3.629 1.00 93.62 507 ASP A O 1
ATOM 3945 N N . PHE A 1 508 ? -19.423 23.942 5.861 1.00 93.94 508 PHE A N 1
ATOM 3946 C CA . PHE A 1 508 ? -19.541 22.473 5.914 1.00 93.94 508 PHE A CA 1
ATOM 3947 C C . PHE A 1 508 ? -20.633 21.959 6.880 1.00 93.94 508 PHE A C 1
ATOM 3949 O O . PHE A 1 508 ? -20.356 21.162 7.787 1.00 93.94 508 PHE A O 1
ATOM 3956 N N . PRO A 1 509 ? -21.918 22.310 6.669 1.00 93.75 509 PRO A N 1
ATOM 3957 C CA . PRO A 1 509 ? -23.010 21.904 7.561 1.00 93.75 509 PRO A CA 1
ATOM 3958 C C . PRO A 1 509 ? -23.230 20.382 7.621 1.00 93.75 509 PRO A C 1
ATOM 3960 O O . PRO A 1 509 ? -23.652 19.863 8.653 1.00 93.75 509 PRO A O 1
ATOM 3963 N N . GLN A 1 510 ? -22.919 19.649 6.545 1.00 92.81 510 GLN A N 1
ATOM 3964 C CA . GLN A 1 510 ? -23.067 18.187 6.493 1.00 92.81 510 GLN A CA 1
ATOM 3965 C C . GLN A 1 510 ? -22.062 17.475 7.410 1.00 92.81 510 GLN A C 1
ATOM 3967 O O . GLN A 1 510 ? -22.441 16.583 8.168 1.00 92.81 510 GLN A O 1
ATOM 3972 N N . LEU A 1 511 ? -20.796 17.911 7.397 1.00 91.94 511 LEU A N 1
ATOM 3973 C CA . LEU A 1 511 ? -19.763 17.376 8.290 1.00 91.94 511 LEU A CA 1
ATOM 3974 C C . LEU A 1 511 ? -20.071 17.699 9.754 1.00 91.94 511 LEU A C 1
ATOM 3976 O O . LEU A 1 511 ? -19.817 16.885 10.642 1.00 91.94 511 LEU A O 1
ATOM 3980 N N . LEU A 1 512 ? -20.661 18.867 10.014 1.00 91.31 512 LEU A N 1
ATOM 3981 C CA . LEU A 1 512 ? -21.120 19.237 11.346 1.00 91.31 512 LEU A CA 1
ATOM 3982 C C . LEU A 1 512 ? -22.268 18.332 11.833 1.00 91.31 512 LEU A C 1
ATOM 3984 O O . LEU A 1 512 ? -22.251 17.888 12.982 1.00 91.31 512 LEU A O 1
ATOM 3988 N N . GLU A 1 513 ? -23.249 18.025 10.980 1.00 92.12 513 GLU A N 1
ATOM 3989 C CA . GLU A 1 513 ? -24.320 17.072 11.302 1.00 92.12 513 GLU A CA 1
ATOM 3990 C C . GLU A 1 513 ? -23.756 15.669 11.586 1.00 92.12 513 GLU A C 1
ATOM 3992 O O . GLU A 1 513 ? -24.140 15.019 12.564 1.00 92.12 513 GLU A O 1
ATOM 3997 N N . GLU A 1 514 ? -22.782 15.220 10.794 1.00 90.69 514 GLU A N 1
ATOM 3998 C CA . GLU A 1 514 ? -22.080 13.954 11.018 1.00 90.69 514 GLU A CA 1
ATOM 3999 C C . GLU A 1 514 ? -21.316 13.948 12.357 1.00 90.69 514 GLU A C 1
ATOM 4001 O O . GLU A 1 514 ? -21.378 12.983 13.125 1.00 90.69 514 GLU A O 1
ATOM 4006 N N . LEU A 1 515 ? -20.653 15.054 12.705 1.00 89.31 515 LEU A N 1
ATOM 4007 C CA . LEU A 1 515 ? -19.986 15.212 13.997 1.00 89.31 515 LEU A CA 1
ATOM 4008 C C . LEU A 1 515 ? -20.988 15.141 15.160 1.00 89.31 515 LEU A C 1
ATOM 4010 O O . LEU A 1 515 ? -20.739 14.433 16.140 1.00 89.31 515 LEU A O 1
ATOM 4014 N N . TYR A 1 516 ? -22.134 15.824 15.056 1.00 88.44 516 TYR A N 1
ATOM 4015 C CA . TYR A 1 516 ? -23.178 15.804 16.086 1.00 88.44 516 TYR A CA 1
ATOM 4016 C C . TYR A 1 516 ? -23.837 14.434 16.240 1.00 88.44 516 TYR A C 1
ATOM 4018 O O . TYR A 1 516 ? -24.085 13.993 17.365 1.00 88.44 516 TYR A O 1
ATOM 4026 N N . THR A 1 517 ? -24.122 13.744 15.137 1.00 87.56 517 THR A N 1
ATOM 4027 C CA . THR A 1 517 ? -24.687 12.388 15.177 1.00 87.56 517 THR A CA 1
ATOM 4028 C C . THR A 1 517 ? -23.703 11.403 15.802 1.00 87.56 517 THR A C 1
ATOM 4030 O O . THR A 1 517 ? -24.092 10.636 16.684 1.00 87.56 517 THR A O 1
ATOM 4033 N N . SER A 1 518 ? -22.419 11.495 15.445 1.00 82.81 518 SER A N 1
ATOM 4034 C CA . SER A 1 518 ? -21.349 10.692 16.041 1.00 82.81 518 SER A CA 1
ATOM 4035 C C . SER A 1 518 ? -21.181 10.966 17.545 1.00 82.81 518 SER A C 1
ATOM 4037 O O . SER A 1 518 ? -21.114 10.026 18.341 1.00 82.81 518 SER A O 1
ATOM 4039 N N . LEU A 1 519 ? -21.226 12.238 17.968 1.00 82.56 519 LEU A N 1
ATOM 4040 C CA . LEU A 1 519 ? -21.233 12.629 19.385 1.00 82.56 519 LEU A CA 1
ATOM 4041 C C . LEU A 1 519 ? -22.431 12.040 20.137 1.00 82.56 519 LEU A C 1
ATOM 4043 O O . LEU A 1 519 ? -22.266 11.436 21.198 1.00 82.56 519 LEU A O 1
ATOM 4047 N N . ARG A 1 520 ? -23.640 12.183 19.579 1.00 82.81 520 ARG A N 1
ATOM 4048 C CA . ARG A 1 520 ? -24.876 11.668 20.184 1.00 82.81 520 ARG A CA 1
ATOM 4049 C C . ARG A 1 520 ? -24.812 10.159 20.382 1.00 82.81 520 ARG A C 1
ATOM 4051 O O . ARG A 1 520 ? -25.223 9.651 21.425 1.00 82.81 520 ARG A O 1
ATOM 4058 N N . ASP A 1 521 ? -24.306 9.451 19.383 1.00 76.69 521 ASP A N 1
ATOM 4059 C CA . ASP A 1 521 ? -24.190 8.001 19.411 1.00 76.69 521 ASP A CA 1
ATOM 4060 C C . ASP A 1 521 ? -23.148 7.524 20.428 1.00 76.69 521 ASP A C 1
ATOM 4062 O O . ASP A 1 521 ? -23.420 6.574 21.164 1.00 76.69 521 ASP A O 1
ATOM 4066 N N . ALA A 1 522 ? -22.007 8.211 20.537 1.00 70.62 522 ALA A N 1
ATOM 4067 C CA . ALA A 1 522 ? -21.003 7.924 21.559 1.00 70.62 522 ALA A CA 1
ATOM 4068 C C . ALA A 1 522 ? -21.553 8.148 22.981 1.00 70.62 522 ALA A C 1
ATOM 4070 O O . ALA A 1 522 ? -21.395 7.291 23.852 1.00 70.62 522 ALA A O 1
ATOM 4071 N N . SER A 1 523 ? -22.263 9.259 23.209 1.00 76.00 523 SER A N 1
ATOM 4072 C CA . SER A 1 523 ? -22.884 9.554 24.508 1.00 76.00 523 SER A CA 1
ATOM 4073 C C . SER A 1 523 ? -24.005 8.575 24.874 1.00 76.00 523 SER A C 1
ATOM 4075 O O . SER A 1 523 ? -24.204 8.279 26.052 1.00 76.00 523 SER A O 1
ATOM 4077 N N . ARG A 1 524 ? -24.744 8.049 23.887 1.00 77.56 524 ARG A N 1
ATOM 4078 C CA . ARG A 1 524 ? -25.840 7.096 24.118 1.00 77.56 524 ARG A CA 1
ATOM 4079 C C . ARG A 1 524 ? -25.342 5.774 24.698 1.00 77.56 524 ARG A C 1
ATOM 4081 O O . ARG A 1 524 ? -25.949 5.271 25.642 1.00 77.56 524 ARG A O 1
ATOM 4088 N N . ASP A 1 525 ? -24.267 5.217 24.147 1.00 71.94 525 ASP A N 1
ATOM 4089 C CA . ASP A 1 525 ? -23.707 3.948 24.626 1.00 71.94 525 ASP A CA 1
ATOM 4090 C C . ASP A 1 525 ? -23.184 4.086 26.066 1.00 71.94 525 ASP A C 1
ATOM 4092 O O . ASP A 1 525 ? -23.447 3.220 26.901 1.00 71.94 525 ASP A O 1
ATOM 4096 N N . GLU A 1 526 ? -22.518 5.201 26.386 1.00 71.75 526 GLU A N 1
ATOM 4097 C CA . GLU A 1 526 ? -22.056 5.501 27.748 1.00 71.75 526 GLU A CA 1
ATOM 4098 C C . GLU A 1 526 ? -23.227 5.669 28.729 1.00 71.75 526 GLU A C 1
ATOM 4100 O O . GLU A 1 526 ? -23.198 5.135 29.842 1.00 71.75 526 GLU A O 1
ATOM 4105 N N . TYR A 1 527 ? -24.287 6.360 28.306 1.00 77.31 527 TYR A N 1
ATOM 4106 C CA . TYR A 1 527 ? -25.492 6.545 29.108 1.00 77.31 527 TYR A CA 1
ATOM 4107 C C . TYR A 1 527 ? -26.169 5.210 29.453 1.00 77.31 527 TYR A C 1
ATOM 4109 O O . TYR A 1 527 ? -26.378 4.922 30.632 1.00 77.31 527 TYR A O 1
ATOM 4117 N N . LEU A 1 528 ? -26.449 4.368 28.449 1.00 78.12 528 LEU A N 1
ATOM 4118 C CA . LEU A 1 528 ? -27.106 3.065 28.635 1.00 78.12 528 LEU A CA 1
ATOM 4119 C C . LEU A 1 528 ? -26.299 2.142 29.555 1.00 78.12 528 LEU A C 1
ATOM 4121 O O . LEU A 1 528 ? -26.844 1.422 30.393 1.00 78.12 528 LEU A O 1
ATOM 4125 N N . LEU A 1 529 ? -24.978 2.170 29.401 1.00 73.38 529 LEU A N 1
ATOM 4126 C CA . LEU A 1 529 ? -24.046 1.391 30.201 1.00 73.38 529 LEU A CA 1
ATOM 4127 C C . LEU A 1 529 ? -24.039 1.858 31.668 1.00 73.38 529 LEU A C 1
ATOM 4129 O O . LEU A 1 529 ? -24.043 1.031 32.584 1.00 73.38 529 LEU A O 1
ATOM 4133 N N . ARG A 1 530 ? -24.069 3.177 31.903 1.00 75.75 530 ARG A N 1
ATOM 4134 C CA . ARG A 1 530 ? -24.145 3.766 33.246 1.00 75.75 530 ARG A CA 1
ATOM 4135 C C . ARG A 1 530 ? -25.475 3.455 33.927 1.00 75.75 530 ARG A C 1
ATOM 4137 O O . ARG A 1 530 ? -25.465 3.052 35.089 1.00 75.75 530 ARG A O 1
ATOM 4144 N N . GLU A 1 531 ? -26.588 3.607 33.216 1.00 82.12 531 GLU A N 1
ATOM 4145 C CA . GLU A 1 531 ? -27.933 3.297 33.712 1.00 82.12 531 GLU A CA 1
ATOM 4146 C C . GLU A 1 531 ? -28.028 1.827 34.143 1.00 82.12 531 GLU A C 1
ATOM 4148 O O . GLU A 1 531 ? -28.337 1.523 35.298 1.00 82.12 531 GLU A O 1
ATOM 4153 N N . TRP A 1 532 ? -27.619 0.905 33.272 1.00 79.00 532 TRP A N 1
ATOM 4154 C CA . TRP A 1 532 ? -27.608 -0.518 33.598 1.00 79.00 532 TRP A CA 1
ATOM 4155 C C . TRP A 1 532 ? -26.675 -0.853 34.771 1.00 79.00 532 TRP A C 1
ATOM 4157 O O . TRP A 1 532 ? -27.029 -1.644 35.646 1.00 79.00 532 TRP A O 1
ATOM 4167 N N . HIS A 1 533 ? -25.488 -0.235 34.846 1.00 75.56 533 HIS A N 1
ATOM 4168 C CA . HIS A 1 533 ? -24.574 -0.441 35.974 1.00 75.56 533 HIS A CA 1
ATOM 4169 C C . HIS A 1 533 ? -25.217 -0.017 37.304 1.00 75.56 533 HIS A C 1
ATOM 4171 O O . HIS A 1 533 ? -25.038 -0.699 38.318 1.00 75.56 533 HIS A O 1
ATOM 4177 N N . THR A 1 534 ? -25.983 1.080 37.311 1.00 80.62 534 THR A N 1
ATOM 4178 C CA . THR A 1 534 ? -26.739 1.492 38.500 1.00 80.62 534 THR A CA 1
ATOM 4179 C C . THR A 1 534 ? -27.840 0.495 38.857 1.00 80.62 534 THR A C 1
ATOM 4181 O O . THR A 1 534 ? -27.942 0.122 40.023 1.00 80.62 534 THR A O 1
ATOM 4184 N N . GLU A 1 535 ? -28.578 -0.025 37.873 1.00 81.88 535 GLU A N 1
ATOM 4185 C CA . GLU A 1 535 ? -29.647 -1.015 38.073 1.00 81.88 535 GLU A CA 1
ATOM 4186 C C . GLU A 1 535 ? -29.122 -2.360 38.612 1.00 81.88 535 GLU A C 1
ATOM 4188 O O . GLU A 1 535 ? -29.703 -2.981 39.502 1.00 81.88 535 GLU A O 1
ATOM 4193 N N . VAL A 1 536 ? -27.968 -2.815 38.121 1.00 75.56 536 VAL A N 1
ATOM 4194 C CA . VAL A 1 536 ? -27.314 -4.023 38.644 1.00 75.56 536 VAL A CA 1
ATOM 4195 C C . VAL A 1 536 ? -26.802 -3.806 40.063 1.00 75.56 536 VAL A C 1
ATOM 4197 O O . VAL A 1 536 ? -26.910 -4.705 40.899 1.00 75.56 536 VAL A O 1
ATOM 4200 N N . GLY A 1 537 ? -26.250 -2.624 40.349 1.00 75.00 537 GLY A N 1
ATOM 4201 C CA . GLY A 1 537 ? -25.804 -2.259 41.691 1.00 75.00 537 GLY A CA 1
ATOM 4202 C C . GLY A 1 537 ? -26.945 -2.293 42.709 1.00 75.00 537 GLY A C 1
ATOM 4203 O O . GLY A 1 537 ? -26.786 -2.883 43.778 1.00 75.00 537 GLY A O 1
ATOM 4204 N N . THR A 1 538 ? -28.105 -1.729 42.362 1.00 82.19 538 THR A N 1
ATOM 4205 C CA . THR A 1 538 ? -29.294 -1.739 43.228 1.00 82.19 538 THR A CA 1
ATOM 4206 C C . THR A 1 538 ? -29.876 -3.143 43.383 1.00 82.19 538 THR A C 1
ATOM 4208 O O . THR A 1 538 ? -30.198 -3.539 44.501 1.00 82.19 538 THR A O 1
ATOM 4211 N N . SER A 1 539 ? -29.931 -3.939 42.310 1.00 77.81 539 SER A N 1
ATOM 4212 C CA . SER A 1 539 ? -30.398 -5.332 42.371 1.00 77.81 539 SER A CA 1
ATOM 4213 C C . SER A 1 539 ? -29.520 -6.207 43.278 1.00 77.81 539 SER A C 1
ATOM 4215 O O . SER A 1 539 ? -30.040 -6.989 44.074 1.00 77.81 539 SER A O 1
ATOM 4217 N N . LEU A 1 540 ? -28.193 -6.041 43.224 1.00 73.56 540 LEU A N 1
ATOM 4218 C CA . LEU A 1 540 ? -27.258 -6.743 44.110 1.00 73.56 540 LEU A CA 1
ATOM 4219 C C . LEU A 1 540 ? -27.392 -6.308 45.573 1.00 73.56 540 LEU A C 1
ATOM 4221 O O . LEU A 1 540 ? -27.278 -7.147 46.466 1.00 73.56 540 LEU A O 1
ATOM 4225 N N . ALA A 1 541 ? -27.607 -5.014 45.823 1.00 80.81 541 ALA A N 1
ATOM 4226 C CA . ALA A 1 541 ? -27.844 -4.507 47.171 1.00 80.81 541 ALA A CA 1
ATOM 4227 C C . ALA A 1 541 ? -29.134 -5.102 47.761 1.00 80.81 541 ALA A C 1
ATOM 4229 O O . ALA A 1 541 ? -29.095 -5.641 48.864 1.00 80.81 541 ALA A O 1
ATOM 4230 N N . ALA A 1 542 ? -30.222 -5.120 46.984 1.00 81.06 542 ALA A N 1
ATOM 4231 C CA . ALA A 1 542 ? -31.491 -5.726 47.387 1.00 81.06 542 ALA A CA 1
ATOM 4232 C C . ALA A 1 542 ? -31.366 -7.238 47.648 1.00 81.06 542 ALA A C 1
ATOM 4234 O O . ALA A 1 542 ? -31.876 -7.739 48.645 1.00 81.06 542 ALA A O 1
ATOM 4235 N N . GLN A 1 543 ? -30.630 -7.977 46.806 1.00 75.44 543 GLN A N 1
ATOM 4236 C CA . GLN A 1 543 ? -30.377 -9.406 47.036 1.00 75.44 543 GLN A CA 1
ATOM 4237 C C . GLN A 1 543 ? -29.581 -9.674 48.318 1.00 75.44 543 GLN A C 1
ATOM 4239 O O . GLN A 1 543 ? -29.834 -10.673 48.990 1.00 75.44 543 GLN A O 1
ATOM 4244 N N . ARG A 1 544 ? -28.604 -8.820 48.654 1.00 74.94 544 ARG A N 1
ATOM 4245 C CA . ARG A 1 544 ? -27.862 -8.941 49.918 1.00 74.94 544 ARG A CA 1
ATOM 4246 C C . ARG A 1 544 ? -28.774 -8.697 51.111 1.00 74.94 544 ARG A C 1
ATOM 4248 O O . ARG A 1 544 ? -28.755 -9.499 52.034 1.00 74.94 544 ARG A O 1
ATOM 4255 N N . GLU A 1 545 ? -29.604 -7.663 51.053 1.00 83.06 545 GLU A N 1
ATOM 4256 C CA . GLU A 1 545 ? -30.573 -7.357 52.106 1.00 83.06 545 GLU A CA 1
ATOM 4257 C C . GLU A 1 545 ? -31.592 -8.498 52.285 1.00 83.06 545 GLU A C 1
ATOM 4259 O O . GLU A 1 545 ? -31.845 -8.939 53.403 1.00 83.06 545 GLU A O 1
ATOM 4264 N N . GLU A 1 546 ? -32.110 -9.075 51.194 1.00 80.75 546 GLU A N 1
ATOM 4265 C CA . GLU A 1 546 ? -32.972 -10.262 51.256 1.00 80.75 546 GLU A CA 1
ATOM 4266 C C . GLU A 1 546 ? -32.254 -11.477 51.859 1.00 80.75 546 GLU A C 1
ATOM 4268 O O . GLU A 1 546 ? -32.851 -12.210 52.649 1.00 80.75 546 GLU A O 1
ATOM 4273 N N . GLN A 1 547 ? -30.983 -11.706 51.512 1.00 75.44 547 GLN A N 1
ATOM 4274 C CA . GLN A 1 547 ? -30.183 -12.786 52.098 1.00 75.44 547 GLN A CA 1
ATOM 4275 C C . GLN A 1 547 ? -29.933 -12.565 53.590 1.00 75.44 547 GLN A C 1
ATOM 4277 O O . GLN A 1 547 ? -30.042 -13.519 54.356 1.00 75.44 547 GLN A O 1
ATOM 4282 N N . GLU A 1 548 ? -29.649 -11.335 54.014 1.00 80.25 548 GLU A N 1
ATOM 4283 C CA . GLU A 1 548 ? -29.488 -10.969 55.423 1.00 80.25 548 GLU A CA 1
ATOM 4284 C C . GLU A 1 548 ? -30.803 -11.135 56.195 1.00 80.25 548 GLU A C 1
ATOM 4286 O O . GLU A 1 548 ? -30.803 -11.710 57.281 1.00 80.25 548 GLU A O 1
ATOM 4291 N N . LEU A 1 549 ? -31.944 -10.751 55.614 1.00 81.25 549 LEU A N 1
ATOM 4292 C CA . LEU A 1 549 ? -33.271 -10.978 56.197 1.00 81.25 549 LEU A CA 1
ATOM 4293 C C . LEU A 1 549 ? -33.621 -12.468 56.282 1.00 81.25 549 LEU A C 1
ATOM 4295 O O . LEU A 1 549 ? -34.201 -12.919 57.271 1.00 81.25 549 LEU A O 1
ATOM 4299 N N . GLN A 1 550 ? -33.288 -13.256 55.257 1.00 74.75 550 GLN A N 1
ATOM 4300 C CA . GLN A 1 550 ? -33.465 -14.709 55.286 1.00 74.75 550 GLN A CA 1
ATOM 4301 C C . GLN A 1 550 ? -32.542 -15.368 56.310 1.00 74.75 550 GLN A C 1
ATOM 4303 O O . GLN A 1 550 ? -32.964 -16.305 56.988 1.00 74.75 550 GLN A O 1
ATOM 4308 N N . TRP A 1 551 ? -31.306 -14.886 56.437 1.00 71.31 551 TRP A N 1
ATOM 4309 C CA . TRP A 1 551 ? -30.369 -15.335 57.457 1.00 71.31 551 TRP A CA 1
ATOM 4310 C C . TRP A 1 551 ? -30.884 -15.002 58.855 1.00 71.31 551 TRP A C 1
ATOM 4312 O O . TRP A 1 551 ? -30.930 -15.897 59.689 1.00 71.31 551 TRP A O 1
ATOM 4322 N N . GLY A 1 552 ? -31.370 -13.776 59.076 1.00 71.38 552 GLY A N 1
ATOM 4323 C CA . GLY A 1 552 ? -32.006 -13.343 60.322 1.00 71.38 552 GLY A CA 1
ATOM 4324 C C . GLY A 1 552 ? -33.216 -14.205 60.695 1.00 71.38 552 GLY A C 1
ATOM 4325 O O . GLY A 1 552 ? -33.310 -14.713 61.808 1.00 71.38 552 GLY A O 1
ATOM 4326 N N . LYS A 1 553 ? -34.102 -14.489 59.731 1.00 72.44 553 LYS A N 1
ATOM 4327 C CA . LYS A 1 553 ? -35.228 -15.417 59.941 1.00 72.44 553 LYS A CA 1
ATOM 4328 C C . LYS A 1 553 ? -34.756 -16.829 60.280 1.00 72.44 553 LYS A C 1
ATOM 4330 O O . LYS A 1 553 ? -35.315 -17.455 61.175 1.00 72.44 553 LYS A O 1
ATOM 4335 N N . LYS A 1 554 ? -33.733 -17.341 59.585 1.00 64.44 554 LYS A N 1
ATOM 4336 C CA . LYS A 1 554 ? -33.152 -18.656 59.890 1.00 64.44 554 LYS A CA 1
ATOM 4337 C C . LYS A 1 554 ? -32.520 -18.680 61.277 1.00 64.44 554 LYS A C 1
ATOM 4339 O O . LYS A 1 554 ? -32.736 -19.663 61.977 1.00 64.44 554 LYS A O 1
ATOM 4344 N N . SER A 1 555 ? -31.803 -17.633 61.686 1.00 61.12 555 SER A N 1
ATOM 4345 C CA . SER A 1 555 ? -31.207 -17.544 63.021 1.00 61.12 555 SER A CA 1
ATOM 4346 C C . SER A 1 555 ? -32.258 -17.451 64.122 1.00 61.12 555 SER A C 1
ATOM 4348 O O . SER A 1 555 ? -32.086 -18.097 65.148 1.00 61.12 555 SER A O 1
ATOM 4350 N N . ASP A 1 556 ? -33.372 -16.753 63.892 1.00 61.62 556 ASP A N 1
ATOM 4351 C CA . ASP A 1 556 ? -34.478 -16.680 64.858 1.00 61.62 556 ASP A CA 1
ATOM 4352 C C . ASP A 1 556 ? -35.211 -18.024 65.006 1.00 61.62 556 ASP A C 1
ATOM 4354 O O . ASP A 1 556 ? -35.694 -18.365 66.084 1.00 61.62 556 ASP A O 1
ATOM 4358 N N . THR A 1 557 ? -35.274 -18.824 63.934 1.00 60.03 557 THR A N 1
ATOM 4359 C CA . THR A 1 557 ? -35.841 -20.187 63.970 1.00 60.03 557 THR A CA 1
ATOM 4360 C C . THR A 1 557 ? -34.849 -21.267 64.400 1.00 60.03 557 THR A C 1
ATOM 4362 O O . THR A 1 557 ? -35.258 -22.389 64.701 1.00 60.03 557 THR A O 1
ATOM 4365 N N . ALA A 1 558 ? -33.551 -20.963 64.413 1.00 54.91 558 ALA A N 1
ATOM 4366 C CA . ALA A 1 558 ? -32.517 -21.905 64.803 1.00 54.91 558 ALA A CA 1
ATOM 4367 C C . ALA A 1 558 ? -32.463 -21.972 66.330 1.00 54.91 558 ALA A C 1
ATOM 4369 O O . ALA A 1 558 ? -31.814 -21.166 66.995 1.00 54.91 558 ALA A O 1
ATOM 4370 N N . THR A 1 559 ? -33.147 -22.955 66.911 1.00 58.91 559 THR A N 1
ATOM 4371 C CA . THR A 1 559 ? -32.946 -23.294 68.316 1.00 58.91 559 THR A CA 1
ATOM 4372 C C . THR A 1 559 ? -31.510 -23.773 68.491 1.00 58.91 559 THR A C 1
ATOM 4374 O O . THR A 1 559 ? -31.088 -24.763 67.891 1.00 58.91 559 THR A O 1
ATOM 4377 N N . PHE A 1 560 ? -30.738 -23.053 69.310 1.00 59.69 560 PHE A N 1
ATOM 4378 C CA . PHE A 1 560 ? -29.417 -23.510 69.733 1.00 59.69 560 PHE A CA 1
ATOM 4379 C C . PHE A 1 560 ? -29.555 -24.962 70.227 1.00 59.69 560 PHE A C 1
ATOM 4381 O O . PHE A 1 560 ? -30.512 -25.245 70.958 1.00 59.69 560 PHE A O 1
ATOM 4388 N N . PRO A 1 561 ? -28.688 -25.902 69.810 1.00 67.38 561 PRO A N 1
ATOM 4389 C CA . PRO A 1 561 ? -28.886 -27.335 70.024 1.00 67.38 561 PRO A CA 1
ATOM 4390 C C . PRO A 1 561 ? -28.563 -27.716 71.477 1.00 67.38 561 PRO A C 1
ATOM 4392 O O . PRO A 1 561 ? -27.640 -28.473 71.772 1.00 67.38 561 PRO A O 1
ATOM 4395 N N . TRP A 1 562 ? -29.356 -27.192 72.410 1.00 64.94 562 TRP A N 1
ATOM 4396 C CA . TRP A 1 562 ? -29.242 -27.423 73.844 1.00 64.94 562 TRP A CA 1
ATOM 4397 C C . TRP A 1 562 ? -29.347 -28.908 74.185 1.00 64.94 562 TRP A C 1
ATOM 4399 O O . TRP A 1 562 ? -28.696 -29.365 75.120 1.00 64.94 562 TRP A O 1
ATOM 4409 N N . VAL A 1 563 ? -30.128 -29.679 73.422 1.00 63.91 563 VAL A N 1
ATOM 4410 C CA . VAL A 1 563 ? -30.315 -31.116 73.661 1.00 63.91 563 VAL A CA 1
ATOM 4411 C C . VAL A 1 563 ? -29.035 -31.905 73.337 1.00 63.91 563 VAL A C 1
ATOM 4413 O O . VAL A 1 563 ? -28.510 -32.525 74.256 1.00 63.91 563 VAL A O 1
ATOM 4416 N N . PRO A 1 564 ? -28.442 -31.836 72.127 1.00 66.81 564 PRO A N 1
ATOM 4417 C CA . PRO A 1 564 ? -27.132 -32.442 71.867 1.00 66.81 564 PRO A CA 1
ATOM 4418 C C . PRO A 1 564 ? -26.032 -31.948 72.813 1.00 66.81 564 PRO A C 1
ATOM 4420 O O . PRO A 1 564 ? -25.255 -32.748 73.331 1.00 66.81 564 PRO A O 1
ATOM 4423 N N . LEU A 1 565 ? -25.985 -30.643 73.098 1.00 70.44 565 LEU A N 1
ATOM 4424 C CA . LEU A 1 565 ? -24.940 -30.066 73.942 1.00 70.44 565 LEU A CA 1
ATOM 4425 C C . LEU A 1 565 ? -25.062 -30.528 75.403 1.00 70.44 565 LEU A C 1
ATOM 4427 O O . LEU A 1 565 ? -24.078 -30.964 75.991 1.00 70.44 565 LEU A O 1
ATOM 4431 N N . SER A 1 566 ? -26.268 -30.545 75.971 1.00 69.12 566 SER A N 1
ATOM 4432 C CA . SER A 1 566 ? -26.498 -31.101 77.314 1.00 69.12 566 SER A CA 1
ATOM 4433 C C . SER A 1 566 ? -26.217 -32.602 77.380 1.00 69.12 566 SER A C 1
ATOM 4435 O O . SER A 1 566 ? -25.651 -33.064 78.368 1.00 69.12 566 SER A O 1
ATOM 4437 N N . LEU A 1 567 ? -26.530 -33.355 76.322 1.00 69.38 567 LEU A N 1
ATOM 4438 C CA . LEU A 1 567 ? -26.294 -34.796 76.264 1.00 69.38 567 LEU A CA 1
ATOM 4439 C C . LEU A 1 567 ? -24.795 -35.118 76.169 1.00 69.38 567 LEU A C 1
ATOM 4441 O O . LEU A 1 567 ? -24.334 -36.019 76.861 1.00 69.38 567 LEU A O 1
ATOM 4445 N N . THR A 1 568 ? -24.016 -34.339 75.407 1.00 74.81 568 THR A N 1
ATOM 4446 C CA . THR A 1 568 ? -22.544 -34.466 75.366 1.00 74.81 568 THR A CA 1
ATOM 4447 C C . THR A 1 568 ? -21.886 -34.086 76.691 1.00 74.81 568 THR A C 1
ATOM 4449 O O . THR A 1 568 ? -20.989 -34.796 77.141 1.00 74.81 568 THR A O 1
ATOM 4452 N N . VAL A 1 569 ? -22.356 -33.026 77.360 1.00 76.94 569 VAL A N 1
ATOM 4453 C CA . VAL A 1 569 ? -21.862 -32.641 78.691 1.00 76.94 569 VAL A CA 1
ATOM 4454 C C . VAL A 1 569 ? -22.201 -33.719 79.720 1.00 76.94 569 VAL A C 1
ATOM 4456 O O . VAL A 1 569 ? -21.323 -34.113 80.478 1.00 76.94 569 VAL A O 1
ATOM 4459 N N . ALA A 1 570 ? -23.426 -34.253 79.713 1.00 70.81 570 ALA A N 1
ATOM 4460 C CA . ALA A 1 570 ? -23.841 -35.331 80.610 1.00 70.81 570 ALA A CA 1
ATOM 4461 C C . ALA A 1 570 ? -23.060 -36.634 80.368 1.00 70.81 570 ALA A C 1
ATOM 4463 O O . ALA A 1 570 ? -22.636 -37.286 81.320 1.00 70.81 570 ALA A O 1
ATOM 4464 N N . PHE A 1 571 ? -22.817 -37.005 79.107 1.00 71.88 571 PHE A N 1
ATOM 4465 C CA . PHE A 1 571 ? -21.980 -38.162 78.783 1.00 71.88 571 PHE A CA 1
ATOM 4466 C C . PHE A 1 571 ? -20.527 -37.941 79.210 1.00 71.88 571 PHE A C 1
ATOM 4468 O O . PHE A 1 571 ? -19.910 -38.846 79.766 1.00 71.88 571 PHE A O 1
ATOM 4475 N N . GLY A 1 572 ? -19.993 -36.736 78.998 1.00 71.06 572 GLY A N 1
ATOM 4476 C CA . GLY A 1 572 ? -18.649 -36.357 79.425 1.00 71.06 572 GLY A CA 1
ATOM 4477 C C . GLY A 1 572 ? -18.481 -36.401 80.944 1.00 71.06 572 GLY A C 1
ATOM 4478 O O . GLY A 1 572 ? -17.495 -36.953 81.430 1.00 71.06 572 GLY A O 1
ATOM 4479 N N . THR A 1 573 ? -19.452 -35.890 81.709 1.00 71.94 573 THR A N 1
ATOM 4480 C CA . THR A 1 573 ? -19.413 -35.931 83.179 1.00 71.94 573 THR A CA 1
ATOM 4481 C C . THR A 1 573 ? -19.614 -37.342 83.725 1.00 71.94 573 THR A C 1
ATOM 4483 O O . THR A 1 573 ? -18.897 -37.729 84.646 1.00 71.94 573 THR A O 1
ATOM 4486 N N . MET A 1 574 ? -20.510 -38.143 83.139 1.00 69.81 574 MET A N 1
ATOM 4487 C CA . MET A 1 574 ? -20.685 -39.556 83.501 1.00 69.81 574 MET A CA 1
ATOM 4488 C C . MET A 1 574 ? -19.419 -40.372 83.210 1.00 69.81 574 MET A C 1
ATOM 4490 O O . MET A 1 574 ? -19.000 -41.182 84.035 1.00 69.81 574 MET A O 1
ATOM 4494 N N . TYR A 1 575 ? -18.767 -40.121 82.073 1.00 67.38 575 TYR A N 1
ATOM 4495 C CA . TYR A 1 575 ? -17.514 -40.773 81.704 1.00 67.38 575 TYR A CA 1
ATOM 4496 C C . TYR A 1 575 ? -16.371 -40.387 82.654 1.00 67.38 575 TYR A C 1
ATOM 4498 O O . TYR A 1 575 ? -15.682 -41.264 83.166 1.00 67.38 575 TYR A O 1
ATOM 4506 N N . LEU A 1 576 ? -16.211 -39.097 82.975 1.00 69.12 576 LEU A N 1
ATOM 4507 C CA . LEU A 1 576 ? -15.233 -38.622 83.967 1.00 69.12 576 LEU A CA 1
ATOM 4508 C C . LEU A 1 576 ? -15.497 -39.202 85.369 1.00 69.12 576 LEU A C 1
ATOM 4510 O O . LEU A 1 576 ? -14.554 -39.554 86.075 1.00 69.12 576 LEU A O 1
ATOM 4514 N N . SER A 1 577 ? -16.767 -39.352 85.753 1.00 65.12 577 SER A N 1
ATOM 4515 C CA . SER A 1 577 ? -17.187 -39.979 87.011 1.00 65.12 577 SER A CA 1
ATOM 4516 C C . SER A 1 577 ? -16.863 -41.476 87.067 1.00 65.12 577 SER A C 1
ATOM 4518 O O . SER A 1 577 ? -16.341 -41.926 88.086 1.00 65.12 577 SER A O 1
ATOM 4520 N N . MET A 1 578 ? -17.119 -42.240 85.997 1.00 63.28 578 MET A N 1
ATOM 4521 C CA . MET A 1 578 ? -16.717 -43.654 85.918 1.00 63.28 578 MET A CA 1
ATOM 4522 C C . MET A 1 578 ? -15.195 -43.808 85.945 1.00 63.28 578 MET A C 1
ATOM 4524 O O . MET A 1 578 ? -14.682 -44.691 86.627 1.00 63.28 578 MET A O 1
ATOM 4528 N N . MET A 1 579 ? -14.471 -42.923 85.255 1.00 62.97 579 MET A N 1
ATOM 4529 C CA . MET A 1 579 ? -13.007 -42.941 85.210 1.00 62.97 579 MET A CA 1
ATOM 4530 C C . MET A 1 579 ? -12.357 -42.618 86.562 1.00 62.97 579 MET A C 1
ATOM 4532 O O . MET A 1 579 ? -11.259 -43.092 86.827 1.00 62.97 579 MET A O 1
ATOM 4536 N N . HIS A 1 580 ? -13.014 -41.846 87.434 1.00 63.25 580 HIS A N 1
ATOM 4537 C CA . HIS A 1 580 ? -12.518 -41.582 88.791 1.00 63.25 580 HIS A CA 1
ATOM 4538 C C . HIS A 1 580 ? -12.702 -42.780 89.743 1.00 63.25 580 HIS A C 1
ATOM 4540 O O . HIS A 1 580 ? -12.062 -42.832 90.788 1.00 63.25 580 HIS A O 1
ATOM 4546 N N . ALA A 1 581 ? -13.564 -43.744 89.391 1.00 60.97 581 ALA A N 1
ATOM 4547 C CA . ALA A 1 581 ? -13.927 -44.877 90.243 1.00 60.97 581 ALA A CA 1
ATOM 4548 C C . ALA A 1 581 ? -13.131 -46.171 89.969 1.00 60.97 581 ALA A C 1
ATOM 4550 O O . ALA A 1 581 ? -13.271 -47.126 90.731 1.00 60.97 581 ALA A O 1
ATOM 4551 N N . GLN A 1 582 ? -12.307 -46.234 88.914 1.00 57.84 582 GLN A N 1
ATOM 4552 C CA . GLN A 1 582 ? -11.490 -47.413 88.600 1.00 57.84 582 GLN A CA 1
ATOM 4553 C C . GLN A 1 582 ? -9.994 -47.090 88.592 1.00 57.84 582 GLN A C 1
ATOM 4555 O O . GLN A 1 582 ? -9.500 -46.305 87.786 1.00 57.84 582 GLN A O 1
ATOM 4560 N N . GLU A 1 583 ? -9.264 -47.748 89.488 1.00 55.19 583 GLU A N 1
ATOM 4561 C CA . GLU A 1 583 ? -7.810 -47.727 89.536 1.00 55.19 583 GLU A CA 1
ATOM 4562 C C . GLU A 1 583 ? -7.214 -48.738 88.530 1.00 55.19 583 GLU A C 1
ATOM 4564 O O . GLU A 1 583 ? -7.460 -49.935 88.636 1.00 55.19 583 GLU A O 1
ATOM 4569 N N . HIS A 1 584 ? -6.360 -48.209 87.638 1.00 53.38 584 HIS A N 1
ATOM 4570 C CA . HIS A 1 584 ? -5.285 -48.857 86.849 1.00 53.38 584 HIS A CA 1
ATOM 4571 C C . HIS A 1 584 ? -5.603 -49.433 85.444 1.00 53.38 584 HIS A C 1
ATOM 4573 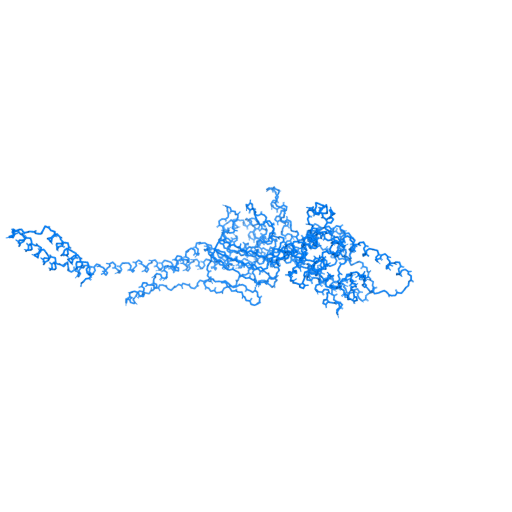O O . HIS A 1 584 ? -6.536 -50.199 85.250 1.00 53.38 584 HIS A O 1
ATOM 4579 N N . GLU A 1 585 ? -4.810 -49.028 84.427 1.00 50.34 585 GLU A N 1
ATOM 4580 C CA . GLU A 1 585 ? -3.635 -49.762 83.867 1.00 50.34 585 GLU A CA 1
ATOM 4581 C C . GLU A 1 585 ? -3.248 -49.307 82.430 1.00 50.34 585 GLU A C 1
ATOM 4583 O O . GLU A 1 585 ? -2.133 -49.557 81.981 1.00 50.34 585 GLU A O 1
ATOM 4588 N N . PHE A 1 586 ? -4.091 -48.534 81.726 1.00 53.56 586 PHE A N 1
ATOM 4589 C CA . PHE A 1 586 ? -3.794 -48.029 80.369 1.00 53.56 586 PHE A CA 1
ATOM 4590 C C . PHE A 1 586 ? -3.933 -46.500 80.260 1.00 53.56 586 PHE A C 1
ATOM 4592 O O . PHE A 1 586 ? -5.033 -45.965 80.130 1.00 53.56 586 PHE A O 1
ATOM 4599 N N . SER A 1 587 ? -2.809 -45.775 80.270 1.00 55.88 587 SER A N 1
ATOM 4600 C CA . SER A 1 587 ? -2.780 -44.302 80.368 1.00 55.88 587 SER A CA 1
ATOM 4601 C C . SER A 1 587 ? -3.237 -43.534 79.113 1.00 55.88 587 SER A C 1
ATOM 4603 O O . SER A 1 587 ? -3.531 -42.345 79.213 1.00 55.88 587 SER A O 1
ATOM 4605 N N . ALA A 1 588 ? -3.332 -44.176 77.939 1.00 56.03 588 ALA A N 1
ATOM 4606 C CA . ALA A 1 588 ? -3.581 -43.491 76.657 1.00 56.03 588 ALA A CA 1
ATOM 4607 C C . ALA A 1 588 ? -5.009 -43.644 76.081 1.00 56.03 588 ALA A C 1
ATOM 4609 O O . ALA A 1 588 ? -5.431 -42.856 75.230 1.00 56.03 588 ALA A O 1
ATOM 4610 N N . VAL A 1 589 ? -5.782 -44.630 76.544 1.00 57.34 589 VAL A N 1
ATOM 4611 C CA . VAL A 1 589 ? -7.167 -44.884 76.088 1.00 57.34 589 VAL A CA 1
ATOM 4612 C C . VAL A 1 589 ? -8.155 -43.766 76.490 1.00 57.34 589 VAL A C 1
ATOM 4614 O O . VAL A 1 589 ? -9.023 -43.417 75.688 1.00 57.34 589 VAL A O 1
ATOM 4617 N N . PRO A 1 590 ? -8.031 -43.112 77.665 1.00 57.25 590 PRO A N 1
ATOM 4618 C CA . PRO A 1 590 ? -8.970 -42.059 78.058 1.00 57.25 590 PRO A CA 1
ATOM 4619 C C . PRO A 1 590 ? -8.869 -40.795 77.194 1.00 57.25 590 PRO A C 1
ATOM 4621 O O . PRO A 1 590 ? -9.890 -40.202 76.854 1.00 57.25 590 PRO A O 1
ATOM 4624 N N . ALA A 1 591 ? -7.654 -40.398 76.801 1.00 58.16 591 ALA A N 1
ATOM 4625 C CA . ALA A 1 591 ? -7.423 -39.189 76.009 1.00 58.16 591 ALA A CA 1
ATOM 4626 C C . ALA A 1 591 ? -7.920 -39.337 74.561 1.00 58.16 591 ALA A C 1
ATOM 4628 O O . ALA A 1 591 ? -8.497 -38.408 74.001 1.00 58.16 591 ALA A O 1
ATOM 4629 N N . THR A 1 592 ? -7.752 -40.519 73.968 1.00 59.28 592 THR A N 1
ATOM 4630 C CA . THR A 1 592 ? -8.190 -40.807 72.593 1.00 59.28 592 THR A CA 1
ATOM 4631 C C . THR A 1 592 ? -9.713 -40.871 72.475 1.00 59.28 592 THR A C 1
ATOM 4633 O O . THR A 1 592 ? -10.275 -40.284 71.551 1.00 59.28 592 THR A O 1
ATOM 4636 N N . ASN A 1 593 ? -10.400 -41.468 73.454 1.00 62.09 593 ASN A N 1
ATOM 4637 C CA . ASN A 1 593 ? -11.865 -41.484 73.492 1.00 62.09 593 ASN A CA 1
ATOM 4638 C C . ASN A 1 593 ? -12.467 -40.096 73.747 1.00 62.09 593 ASN A C 1
ATOM 4640 O O . ASN A 1 593 ? -13.489 -39.757 73.155 1.00 62.09 593 ASN A O 1
ATOM 4644 N N . LEU A 1 594 ? -11.827 -39.262 74.573 1.00 63.31 594 LEU A N 1
ATOM 4645 C CA . LEU A 1 594 ? -12.297 -37.897 74.825 1.00 63.31 594 LEU A CA 1
ATOM 4646 C C . LEU A 1 594 ? -12.153 -37.010 73.577 1.00 63.31 594 LEU A C 1
ATOM 4648 O O . LEU A 1 594 ? -13.061 -36.245 73.260 1.00 63.31 594 LEU A O 1
ATOM 4652 N N . VAL A 1 595 ? -11.065 -37.180 72.816 1.00 63.94 595 VAL A N 1
ATOM 4653 C CA . VAL A 1 595 ? -10.881 -36.535 71.505 1.00 63.94 595 VAL A CA 1
ATOM 4654 C C . VAL A 1 595 ? -11.908 -37.040 70.487 1.00 63.94 595 VAL A C 1
ATOM 4656 O O . VAL A 1 595 ? -12.461 -36.233 69.745 1.00 63.94 595 VAL A O 1
ATOM 4659 N N . ALA A 1 596 ? -12.227 -38.338 70.473 1.00 64.75 596 ALA A N 1
ATOM 4660 C CA . ALA A 1 596 ? -13.242 -38.895 69.576 1.00 64.75 596 ALA A CA 1
ATOM 4661 C C . ALA A 1 596 ? -14.660 -38.390 69.903 1.00 64.75 596 ALA A C 1
ATOM 4663 O O . ALA A 1 596 ? -15.393 -37.995 69.000 1.00 64.75 596 ALA A O 1
ATOM 4664 N N . ILE A 1 597 ? -15.037 -38.329 71.185 1.00 68.81 597 ILE A N 1
ATOM 4665 C CA . ILE A 1 597 ? -16.337 -37.792 71.622 1.00 68.81 597 ILE A CA 1
ATOM 4666 C C . ILE A 1 597 ? -16.424 -36.288 71.332 1.00 68.81 597 ILE A C 1
ATOM 4668 O O . ILE A 1 597 ? -17.454 -35.822 70.848 1.00 68.81 597 ILE A O 1
ATOM 4672 N N . ALA A 1 598 ? -15.343 -35.532 71.551 1.00 65.50 598 ALA A N 1
ATOM 4673 C CA . ALA A 1 598 ? -15.281 -34.117 71.190 1.00 65.50 598 ALA A CA 1
ATOM 4674 C C . ALA A 1 598 ? -15.365 -33.901 69.668 1.00 65.50 598 ALA A C 1
ATOM 4676 O O . ALA A 1 598 ? -16.042 -32.978 69.221 1.00 65.50 598 ALA A O 1
ATOM 4677 N N . ALA A 1 599 ? -14.739 -34.766 68.865 1.00 63.22 599 ALA A N 1
ATOM 4678 C CA . ALA A 1 599 ? -14.810 -34.711 67.406 1.00 63.22 599 ALA A CA 1
ATOM 4679 C C . ALA A 1 599 ? -16.217 -35.040 66.880 1.00 63.22 599 ALA A C 1
ATOM 4681 O O . ALA A 1 599 ? -16.719 -34.337 66.006 1.00 63.22 599 ALA A O 1
ATOM 4682 N N . ILE A 1 600 ? -16.886 -36.051 67.446 1.00 66.38 600 ILE A N 1
ATOM 4683 C CA . ILE A 1 600 ? -18.269 -36.410 67.095 1.00 66.38 600 ILE A CA 1
ATOM 4684 C C . ILE A 1 600 ? -19.239 -35.306 67.541 1.00 66.38 600 ILE A C 1
ATOM 4686 O O . ILE A 1 600 ? -20.089 -34.884 66.760 1.00 66.38 600 ILE A O 1
ATOM 4690 N N . GLY A 1 601 ? -19.075 -34.767 68.753 1.00 64.81 601 GLY A N 1
ATOM 4691 C CA . GLY A 1 601 ? -19.855 -33.624 69.236 1.00 64.81 601 GLY A CA 1
ATOM 4692 C C . GLY A 1 601 ? -19.652 -32.366 68.382 1.00 64.81 601 GLY A C 1
ATOM 4693 O O . GLY A 1 601 ? -20.619 -31.676 68.061 1.00 64.81 601 GLY A O 1
ATOM 4694 N N . GLY A 1 602 ? -18.418 -32.103 67.943 1.00 65.00 602 GLY A N 1
ATOM 4695 C CA . GLY A 1 602 ? -18.090 -31.016 67.019 1.00 65.00 602 GLY A CA 1
ATOM 4696 C C . GLY A 1 602 ? -18.696 -31.204 65.626 1.00 65.00 602 GLY A C 1
ATOM 4697 O O . GLY A 1 602 ? -19.211 -30.245 65.055 1.00 65.00 602 GLY A O 1
ATOM 4698 N N . ALA A 1 603 ? -18.703 -32.433 65.101 1.00 58.78 603 ALA A N 1
ATOM 4699 C CA . ALA A 1 603 ? -19.319 -32.759 63.814 1.00 58.78 603 ALA A CA 1
ATOM 4700 C C . ALA A 1 603 ? -20.849 -32.578 63.832 1.00 58.78 603 ALA A C 1
ATOM 4702 O O . ALA A 1 603 ? -21.407 -32.044 62.874 1.00 58.78 603 ALA A O 1
ATOM 4703 N N . ILE A 1 604 ? -21.506 -32.944 64.940 1.00 61.53 604 ILE A N 1
ATOM 4704 C CA . ILE A 1 604 ? -22.949 -32.743 65.151 1.00 61.53 604 ILE A CA 1
ATOM 4705 C C . ILE A 1 604 ? -23.278 -31.248 65.325 1.00 61.53 604 ILE A C 1
ATOM 4707 O O . ILE A 1 604 ? -24.230 -30.753 64.730 1.00 61.53 604 ILE A O 1
ATOM 4711 N N . MET A 1 605 ? -22.470 -30.489 66.077 1.00 54.41 605 MET A N 1
ATOM 4712 C CA . MET A 1 605 ? -22.653 -29.033 66.245 1.00 54.41 605 MET A CA 1
ATOM 4713 C C . MET A 1 605 ? -22.445 -28.241 64.945 1.00 54.41 605 MET A C 1
ATOM 4715 O O . MET A 1 605 ? -23.080 -27.208 64.750 1.00 54.41 605 MET A O 1
ATOM 4719 N N . MET A 1 606 ? -21.567 -28.715 64.058 1.00 57.38 606 MET A N 1
ATOM 4720 C CA . MET A 1 606 ? -21.320 -28.120 62.739 1.00 57.38 606 MET A CA 1
ATOM 4721 C C . MET A 1 606 ? -22.291 -28.619 61.650 1.00 57.38 606 MET A C 1
ATOM 4723 O O . MET A 1 606 ? -22.192 -28.168 60.510 1.00 57.38 606 MET A O 1
ATOM 4727 N N . GLY A 1 607 ? -23.225 -29.525 61.975 1.00 51.62 607 GLY A N 1
ATOM 4728 C CA . GLY A 1 607 ? -24.259 -30.013 61.054 1.00 51.62 607 GLY A CA 1
ATOM 4729 C C . GLY A 1 607 ? -23.757 -30.939 59.939 1.00 51.62 607 GLY A C 1
ATOM 4730 O O . GLY A 1 607 ? -24.366 -30.989 58.872 1.00 51.62 607 GLY A O 1
ATOM 4731 N N . TYR A 1 608 ? -22.637 -31.639 60.151 1.00 50.69 608 TYR A N 1
ATOM 4732 C CA . TYR A 1 608 ? -22.082 -32.605 59.187 1.00 50.69 608 TYR A CA 1
ATOM 4733 C C . TYR A 1 608 ? -22.677 -34.023 59.311 1.00 50.69 608 TYR A C 1
ATOM 4735 O O . TYR A 1 608 ? -22.407 -34.873 58.462 1.00 50.69 608 TYR A O 1
ATOM 4743 N N . LEU A 1 609 ? -23.484 -34.261 60.346 1.00 44.50 609 LEU A N 1
ATOM 4744 C CA . LEU A 1 609 ? -24.282 -35.458 60.639 1.00 44.50 609 LEU A CA 1
ATOM 4745 C C . LEU A 1 609 ? -25.677 -34.990 61.048 1.00 44.50 609 LEU A C 1
ATOM 4747 O O . LEU A 1 609 ? -26.652 -35.653 60.632 1.00 44.50 609 LEU A O 1
#

Radius of gyration: 37.59 Å; Cα contacts (8 Å, |Δi|>4): 745; chains: 1; bounding box: 80×82×136 Å

Nearest PDB structures (foldseek):
  6xzn-assembly1_A  TM=7.646E-01  e=2.047E-04  Arabidopsis thaliana
  4jhn-assembly3_C  TM=7.468E-01  e=4.430E-04  Homo sapiens
  8ux1-assembly1_L  TM=5.343E-01  e=8.215E-04  Homo sapiens
  5tbk-assembly2_I  TM=6.029E-01  e=1.023E-02  Homo sapiens

Solvent-accessible surface area (backbone atoms only — not comparable to full-atom values): 34251 Å² total; per-residue (Å²): 112,48,77,46,96,85,15,42,47,32,27,47,45,67,29,47,38,17,40,60,43,65,54,56,80,60,27,52,63,54,27,49,45,47,50,57,47,49,55,50,50,53,49,52,56,54,50,54,76,72,41,93,72,88,78,80,82,74,78,77,81,76,90,45,76,53,72,38,84,38,69,30,63,63,45,69,46,96,90,42,39,41,71,46,73,25,74,27,55,17,31,35,38,39,24,33,74,81,15,52,38,28,40,31,25,52,89,80,72,92,47,100,84,55,92,67,69,44,24,42,69,38,73,63,44,66,53,69,74,68,92,71,77,98,74,64,70,65,49,25,60,33,18,39,80,46,64,46,38,41,64,91,50,72,52,74,43,69,53,53,32,55,65,22,54,33,40,42,48,41,50,52,49,20,57,67,23,74,83,66,80,46,86,60,61,48,63,26,31,40,36,26,79,89,42,79,44,63,37,52,59,64,57,47,29,62,61,12,67,54,48,31,52,53,52,53,55,51,50,53,51,48,54,59,47,60,76,69,68,77,92,70,74,96,52,48,75,46,80,40,81,90,45,53,56,74,44,50,52,53,55,49,47,26,66,36,27,78,49,84,85,80,69,89,41,92,78,38,48,62,53,45,52,54,36,32,53,47,22,59,73,38,58,29,68,60,55,35,51,54,39,48,55,54,56,59,62,42,53,74,74,66,71,45,67,74,64,51,59,70,55,67,76,68,69,62,83,63,67,63,64,52,52,68,71,61,66,62,76,73,77,47,67,45,58,43,30,51,52,50,66,77,45,64,79,81,43,54,28,32,41,31,22,82,88,42,79,43,62,37,47,60,71,52,40,47,46,53,17,57,42,50,35,52,55,56,41,54,50,50,61,55,37,75,74,65,81,59,94,63,73,49,73,45,81,45,92,54,52,53,68,55,51,50,51,53,48,43,31,55,47,43,70,46,63,83,72,81,64,78,82,74,69,88,88,48,60,66,68,50,47,54,49,41,50,53,49,29,52,48,18,51,72,39,42,25,65,67,56,26,55,46,31,46,73,62,61,78,80,46,84,81,48,34,66,59,53,31,52,52,18,58,76,61,65,35,51,51,37,27,53,53,28,53,51,50,46,70,73,41,44,72,65,41,61,67,41,52,68,67,46,49,49,46,53,72,77,38,52,67,63,52,49,50,50,51,52,52,50,53,53,52,52,47,53,56,49,55,53,52,54,49,52,51,53,47,53,51,52,53,52,52,51,50,52,52,49,53,52,51,47,50,53,48,56,74,68,51,71,75,64,57,66,64,51,50,48,51,52,52,50,52,52,52,49,54,52,54,59,73,73,59,89,84,91,67,91,62,61,65,60,54,52,52,51,49,53,51,50,52,53,50,36,50,76,71,65,78,109

InterPro domains:
  IPR000210 BTB/POZ domain [PF00651] (185-295)
  IPR000210 BTB/POZ domain [PF00651] (344-457)
  IPR000210 BTB/POZ domain [PS50097] (186-264)
  IPR000210 BTB/POZ domain [PS50097] (347-419)
  IPR000210 BTB/POZ domain [SM00225] (186-299)
  IPR000210 BTB/POZ domain [SM00225] (347-461)
  IPR000408 Regulator of chromosome condensation, RCC1 [PS00626] (85-95)
  IPR009091 Regulator of chromosome condensation 1/beta-lactamase-inhibitor protein II [G3DSA:2.130.10.30] (1-161)
  IPR009091 Regulator of chromosome condensation 1/beta-lactamase-inhibitor protein II [SSF50985] (3-160)
  IPR011333 SKP1/BTB/POZ domain superfamily [G3DSA:3.30.710.10] (162-295)
  IPR011333 SKP1/BTB/POZ domain superfamily [G3DSA:3.30.710.10] (321-460)
  IPR011333 SKP1/BTB/POZ domain superfamily [SSF54695] (186-297)
  IPR011333 SKP1/BTB/POZ domain superfamily [SSF54695] (329-457)

Organism: Phytophthora nicotianae (NCBI:txid4792)

Foldseek 3Di:
DDADPQQWDKAAAAAQQALAQALFPPSNVVNVLVVVVVVLVVVVVVVPVVDPDDPQDQDDADPFPRHDIDTNQLQVDPVWGWDDKEGERFKIWTATPLQFIWMAGPDPDLDPPPPPRPSHTFTQLLQFDRPDDDPRNPSVQWRWDDWYYYHNDIDTDTFFGSQLVLLVVLQVVCVVCVVPVDLSHAQEWEQEPNDTRGDHLLLLCLQFVQSVVQVVVQVVVVVVVVVVDDDDDNHHYGYDYVDHPLLVVQVRSCSSTVDRPDADDPVCLVVLVSNLVVCVVRVRLSSVVVSVVRNVVVCVPPVVPPVVVVVVVVPDPPVVVVVVVSPPPRDGQLNSLLVSQVDLVQQLAWEAAPNDTRRDHLNLLCSAFPQSVVVSRVVVVVCVVVVDRDRHYHYDHDHPVQVVQVVNCSRRNDHPSVVPPDDPVCLVVVLVVLLSNLVSCLVRVRVVSNSSSLNRRDDDLVCLLVQLVSCVVSVSRSSNSVSLSVCLVPVVSNVVPPPSVVCCCVVPVPSVVVSVVSSVSSVVSVVSSVVSVVVSVVSVVVVVVVVVVVVVVVVVVDDQPCVLVVVLVVVVVVLVVVVVVDDDDDPPVVVVVVVVSVVVSVCVNVPVD

pLDDT: mean 76.07, std 16.4, range [30.66, 94.44]